Protein AF-A0A954KPL1-F1 (afdb_monomer)

Foldseek 3Di:
DDDDDDDDDDDDDDDDDDDDFDKDKFADDDDDDQWDWDDPDVPWIWTFHQDPVRITITGTPDDDDPVVVVVVVVVVVVPDDPVVVLVRVLVPDDPVVNVVSVVVVVVVVVVVVVVVVVVVVVVVVVVVVVVVVVVVVVVVVVVVVVVVVVVVVVVVVVVVVVVVVVVVVVVVVLVVVVVVVVVVLVVVLVVVVVVLVVVLPCPVPVVNVVVVVVVVVVLVVQLVVLVVLLVQLVCCCVPVVPPDPVSCVSNVVSVVSNVVSVVLVVVQVVLVVVVVVVVSVLSVLLNVLVVLVSVLVVVVCCLCPVSDVPDDRHDDPVVVSCVSCPPRPPDPPPPPSQHVVNVVVVVVVVVVVPPDDPDDPDPPDDDDD

Mean predicted aligned error: 19.76 Å

Solvent-accessible surface area (backbone atoms only — not comparable to full-atom values): 21604 Å² total; per-residue (Å²): 134,87,85,83,80,83,81,82,81,86,79,87,89,85,80,82,90,74,95,66,85,68,81,47,84,40,83,53,96,78,90,88,79,72,69,56,74,54,72,85,51,98,80,38,47,42,40,39,43,58,44,100,83,55,28,42,36,46,47,61,54,64,93,78,57,74,70,58,55,52,52,53,51,51,57,56,58,74,74,54,57,72,69,63,49,49,58,59,47,59,75,72,54,61,74,84,64,42,56,63,51,53,53,49,51,52,52,51,49,54,48,50,51,52,50,51,52,49,51,50,51,50,51,54,52,50,50,53,51,49,53,51,50,52,53,50,50,51,52,51,49,54,52,48,52,55,48,51,50,53,51,50,54,50,48,53,52,49,48,54,52,48,55,53,49,51,54,53,48,52,54,48,50,55,51,48,51,57,50,49,57,52,50,54,49,51,51,51,50,51,50,49,49,50,52,48,50,55,55,70,58,58,68,65,49,70,64,62,50,49,54,49,51,52,50,51,52,51,50,52,50,52,44,52,52,20,50,48,32,33,52,52,23,52,49,44,49,73,73,65,66,53,88,49,73,74,45,51,50,41,32,54,52,14,50,53,49,35,54,52,50,51,56,51,50,53,50,52,52,48,54,52,50,51,55,51,51,50,54,51,50,51,52,55,47,50,56,50,34,52,53,47,52,53,50,52,52,48,52,58,45,44,26,70,52,41,85,48,94,88,52,73,65,47,84,75,59,64,69,58,53,49,65,63,54,56,77,56,81,61,73,73,78,75,70,79,77,75,48,74,65,57,51,50,50,50,51,51,53,53,52,67,70,61,68,81,71,88,82,78,91,74,81,78,84,80,75,94,129

Secondary structure (DSSP, 8-state):
------PPPPPPP----------EEEE-------EEEEEEETTEEEEEEE-TTSEEEEEEES---HHHHHHHHHHHHHHS-HHHHHHHHHHHS-HHHHHHHHHHHHHHHHHHHHHHHHHHHHHHHHHHHHHHHHHHHHHHHHHHHHHHHHHHHHHHHHHHHHHHHHHHHHHHHHHHHHHHHHHHHHHHHHHHHHHHHHHHT----HHHHHHHHHHHHHHHHHHHHHHHHHHHHHHHHHHH----GGGHHHHHHHHHHHHHHHHHHHHHHHHHHHHHHHHHHHHHHHHHHHHHHHHHHHHHHHHHS-SSTTPPP-PPPHHHHHHHHTTTT----------HHHHHHHHHHHHHH--PPS-----------

pLDDT: mean 73.17, std 20.3, range [28.41, 97.69]

Sequence (369 aa):
MQNEGIQIAGIPKTYSSIGAAKKFFLAVPTSRIQKFSATLTPGSTIEFQLDAEFFYSVALKGTLDDQNLIKIMAALCEVFDFVSKSDCLLQNFPEELRRPILAAEASYRAFSEQTATLGRYLAESAMKQEEFQNGLTERNQSHLLALEERLQDEHEKRVKVLDERERELDLKQDQLKLWEHRSVRRTILEQIEKKTDEHKTFKVSDEAKKYAYQMVLALVFIALTSAGMIATSVYLLVTQKSDSYLAYAPMISGSVLLCSTCVYAIRWLNDRNTIQTTAEFENARFAKDVLRSSWLAELTLEAKNPTRPGAEPFDIPEFLLEQFAQGLFESGASSKTDHPIEDLQRYAKQFKKLTVGPVSIESKDSGVM

Structure (mmCIF, N/CA/C/O backbone):
data_AF-A0A954KPL1-F1
#
_entry.id   AF-A0A954KPL1-F1
#
loop_
_atom_site.group_PDB
_atom_site.id
_atom_site.type_symbol
_atom_site.label_atom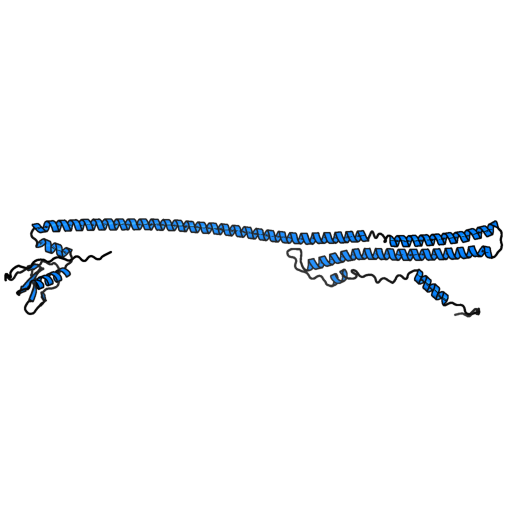_id
_atom_site.label_alt_id
_atom_site.label_comp_id
_atom_site.label_asym_id
_atom_site.label_entity_id
_atom_site.label_seq_id
_atom_site.pdbx_PDB_ins_code
_atom_site.Cartn_x
_atom_site.Cartn_y
_atom_site.Cartn_z
_atom_site.occupancy
_atom_site.B_iso_or_equiv
_atom_site.auth_seq_id
_atom_site.auth_comp_id
_atom_site.auth_asym_id
_atom_site.auth_atom_id
_atom_site.pdbx_PDB_model_num
ATOM 1 N N . MET A 1 1 ? 38.024 33.454 -74.971 1.00 37.81 1 MET A N 1
ATOM 2 C CA . MET A 1 1 ? 39.304 33.845 -75.595 1.00 37.81 1 MET A CA 1
ATOM 3 C C . MET A 1 1 ? 39.104 33.843 -77.095 1.00 37.81 1 MET A C 1
ATOM 5 O O . MET A 1 1 ? 38.464 32.934 -77.606 1.00 37.81 1 MET A O 1
ATOM 9 N N . GLN A 1 2 ? 39.500 34.948 -77.721 1.00 29.25 2 GLN A N 1
ATOM 10 C CA . GLN A 1 2 ? 39.242 35.306 -79.112 1.00 29.25 2 GLN A CA 1
ATOM 11 C C . GLN A 1 2 ? 39.894 34.322 -80.087 1.00 29.25 2 GLN A C 1
ATOM 13 O O . GLN A 1 2 ? 40.996 33.839 -79.851 1.00 29.25 2 GLN A O 1
ATOM 18 N N . ASN A 1 3 ? 39.176 34.046 -81.172 1.00 30.80 3 ASN A N 1
ATOM 19 C CA . ASN A 1 3 ? 39.611 33.224 -82.288 1.00 30.80 3 ASN A CA 1
ATOM 20 C C . ASN A 1 3 ? 40.197 34.180 -83.342 1.00 30.80 3 ASN A C 1
ATOM 22 O O . ASN A 1 3 ? 39.443 34.830 -84.067 1.00 30.80 3 ASN A O 1
ATOM 26 N N . GLU A 1 4 ? 41.519 34.352 -83.354 1.00 3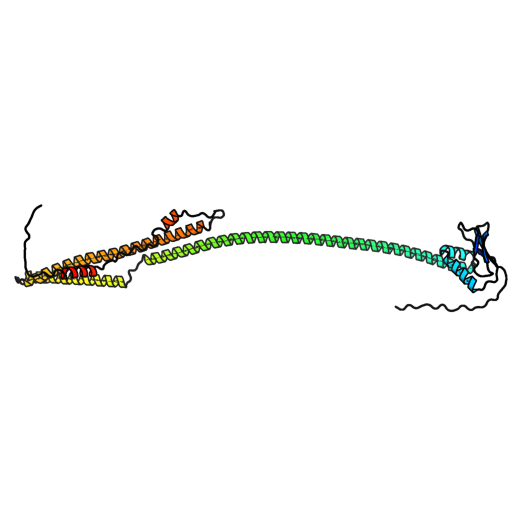0.06 4 GLU A N 1
ATOM 27 C CA . GLU A 1 4 ? 42.211 35.177 -84.348 1.00 30.06 4 GLU A CA 1
ATOM 28 C C . GLU A 1 4 ? 42.543 34.331 -85.580 1.00 30.06 4 GLU A C 1
ATOM 30 O O . GLU A 1 4 ? 43.400 33.449 -85.560 1.00 30.06 4 GLU A O 1
ATOM 35 N N . GLY A 1 5 ? 41.808 34.597 -86.662 1.00 28.41 5 GLY A N 1
ATOM 36 C CA . GLY A 1 5 ? 42.073 34.053 -87.985 1.00 28.41 5 GLY A CA 1
ATOM 37 C C . GLY A 1 5 ? 43.313 34.697 -88.599 1.00 28.41 5 GLY A C 1
ATOM 38 O O . GLY A 1 5 ? 43.386 35.915 -88.753 1.00 28.41 5 GLY A O 1
ATOM 39 N N . ILE A 1 6 ? 44.277 33.865 -88.982 1.00 30.39 6 ILE A N 1
ATOM 40 C CA . ILE A 1 6 ? 45.489 34.286 -89.684 1.00 30.39 6 ILE A CA 1
ATOM 41 C C . ILE A 1 6 ? 45.159 34.476 -91.171 1.00 30.39 6 ILE A C 1
ATOM 43 O O . ILE A 1 6 ? 44.844 33.521 -91.883 1.00 30.39 6 ILE A O 1
ATOM 47 N N . GLN A 1 7 ? 45.235 35.726 -91.635 1.00 28.45 7 GLN A N 1
ATOM 48 C CA . GLN A 1 7 ? 45.234 36.097 -93.050 1.00 28.45 7 GLN A CA 1
ATOM 49 C C . GLN A 1 7 ? 46.600 35.778 -93.670 1.00 28.45 7 GLN A C 1
ATOM 51 O O . GLN A 1 7 ? 47.626 36.258 -93.192 1.00 28.45 7 GLN A O 1
ATOM 56 N N . ILE A 1 8 ? 46.623 35.005 -94.759 1.00 30.73 8 ILE A N 1
ATOM 57 C CA . ILE A 1 8 ? 47.843 34.765 -95.540 1.00 30.73 8 ILE A CA 1
ATOM 58 C C . ILE A 1 8 ? 47.902 35.782 -96.684 1.00 30.73 8 ILE A C 1
ATOM 60 O O . ILE A 1 8 ? 47.013 35.845 -97.533 1.00 30.73 8 ILE A O 1
ATOM 64 N N . ALA A 1 9 ? 48.960 36.592 -96.659 1.00 29.50 9 ALA A N 1
ATOM 65 C CA . ALA A 1 9 ? 49.274 37.636 -97.623 1.00 29.50 9 ALA A CA 1
ATOM 66 C C . ALA A 1 9 ? 49.668 37.067 -98.999 1.00 29.50 9 ALA A C 1
ATOM 68 O O . ALA A 1 9 ? 50.256 35.991 -99.113 1.00 29.50 9 ALA A O 1
ATOM 69 N N . GLY A 1 10 ? 49.313 37.819 -100.043 1.00 29.41 10 GLY A N 1
ATOM 70 C CA . GLY A 1 10 ? 49.408 37.427 -101.444 1.00 29.41 10 GLY A CA 1
ATOM 71 C C . GLY A 1 10 ? 50.827 37.232 -101.976 1.00 29.41 10 GLY A C 1
ATOM 72 O O . GLY A 1 10 ? 51.769 37.928 -101.604 1.00 29.41 10 GLY A O 1
ATOM 73 N N . ILE A 1 11 ? 50.938 36.304 -102.924 1.00 31.42 11 ILE A N 1
ATOM 74 C CA . ILE A 1 11 ? 52.130 36.072 -103.742 1.00 31.42 11 ILE A CA 1
ATOM 75 C C . ILE A 1 11 ? 51.899 36.745 -105.110 1.00 31.42 11 ILE A C 1
ATOM 77 O O . ILE A 1 11 ? 50.822 36.570 -105.692 1.00 31.42 11 ILE A O 1
ATOM 81 N N . PRO A 1 12 ? 52.861 37.526 -105.640 1.00 30.78 12 PRO A N 1
ATOM 82 C CA . PRO A 1 12 ? 52.706 38.227 -106.909 1.00 30.78 12 PRO A CA 1
ATOM 83 C C . PRO A 1 12 ? 52.733 37.268 -108.108 1.00 30.78 12 PRO A C 1
ATOM 85 O O . PRO A 1 12 ? 53.598 36.401 -108.230 1.00 30.78 12 PRO A O 1
ATOM 88 N N . LYS A 1 13 ? 51.776 37.469 -109.020 1.00 32.09 13 LYS A N 1
ATOM 89 C CA . LYS A 1 13 ? 51.725 36.859 -110.353 1.00 32.09 13 LYS A CA 1
ATOM 90 C C . LYS A 1 13 ? 52.728 37.553 -111.268 1.00 32.09 13 LYS A C 1
ATOM 92 O O . LYS A 1 13 ? 52.577 38.749 -111.468 1.00 32.09 13 LYS A O 1
ATOM 97 N N . THR A 1 14 ? 53.638 36.793 -111.872 1.00 30.20 14 THR A N 1
ATOM 98 C CA . THR A 1 14 ? 54.121 36.959 -113.260 1.00 30.20 14 THR A CA 1
ATOM 99 C C . THR A 1 14 ? 55.190 35.905 -113.522 1.00 30.20 14 THR A C 1
ATOM 101 O O . THR A 1 14 ? 56.287 36.067 -113.010 1.00 30.20 14 THR A O 1
ATOM 104 N N . TYR A 1 15 ? 54.918 34.892 -114.349 1.00 30.30 15 TYR A N 1
ATOM 105 C CA . TYR A 1 15 ? 55.920 34.326 -115.258 1.00 30.30 15 TYR A CA 1
ATOM 106 C C . TYR A 1 15 ? 55.230 33.821 -116.526 1.00 30.30 15 TYR A C 1
ATOM 108 O O . TYR A 1 15 ? 54.189 33.175 -116.492 1.00 30.30 15 TYR A O 1
ATOM 116 N N . SER A 1 16 ? 55.808 34.223 -117.651 1.00 31.02 16 SER A N 1
ATOM 117 C CA . SER A 1 16 ? 55.344 34.017 -119.015 1.00 31.02 16 SER A CA 1
ATOM 118 C C . SER A 1 16 ? 55.297 32.545 -119.418 1.00 31.02 16 SER A C 1
ATOM 120 O O . SER A 1 16 ? 56.224 31.782 -119.146 1.00 31.02 16 SER A O 1
ATOM 122 N N . SER A 1 17 ? 54.257 32.199 -120.173 1.00 29.86 17 SER A N 1
ATOM 123 C CA . SER A 1 17 ? 54.076 30.934 -120.879 1.00 29.86 17 SER A CA 1
ATOM 124 C C . SER A 1 17 ? 55.288 30.571 -121.748 1.00 29.86 17 SER A C 1
ATOM 126 O O . SER A 1 17 ? 55.567 31.243 -122.742 1.00 29.86 17 SER A O 1
ATOM 128 N N . ILE A 1 18 ? 55.962 29.468 -121.420 1.00 31.06 18 ILE A N 1
ATOM 129 C CA . ILE A 1 18 ? 56.877 28.771 -122.330 1.00 31.06 18 ILE A CA 1
ATOM 130 C C . ILE A 1 18 ? 56.254 27.408 -122.625 1.00 31.06 18 ILE A C 1
ATOM 132 O O . ILE A 1 18 ? 56.158 26.543 -121.754 1.00 31.06 18 ILE A O 1
ATOM 136 N N . GLY A 1 19 ? 55.789 27.250 -123.864 1.00 33.25 19 GLY A N 1
ATOM 137 C CA . GLY A 1 19 ? 55.238 26.009 -124.386 1.00 33.25 19 GLY A CA 1
ATOM 138 C C . GLY A 1 19 ? 56.336 24.971 -124.585 1.00 33.25 19 GLY A C 1
ATOM 139 O O . GLY A 1 19 ? 57.062 25.005 -125.572 1.00 33.25 19 GLY A O 1
ATOM 140 N N . ALA A 1 20 ? 56.434 24.030 -123.654 1.00 32.66 20 ALA A N 1
ATOM 141 C CA . ALA A 1 20 ? 57.112 22.760 -123.859 1.00 32.66 20 ALA A CA 1
ATOM 142 C C . ALA A 1 20 ? 56.368 21.689 -123.057 1.00 32.66 20 ALA A C 1
ATOM 144 O O . ALA A 1 20 ? 56.072 21.885 -121.878 1.00 32.66 20 ALA A O 1
ATOM 145 N N . ALA A 1 21 ? 56.055 20.558 -123.693 1.00 36.59 21 ALA A N 1
ATOM 146 C CA . ALA A 1 21 ? 55.508 19.397 -123.004 1.00 36.59 21 ALA A CA 1
ATOM 147 C C . ALA A 1 21 ? 56.524 18.917 -121.953 1.00 36.59 21 ALA A C 1
ATOM 149 O O . ALA A 1 21 ? 57.548 18.324 -122.294 1.00 36.59 21 ALA A O 1
ATOM 150 N N . LYS A 1 22 ? 56.267 19.209 -120.674 1.00 40.78 22 LYS A N 1
ATOM 151 C CA . LYS A 1 22 ? 57.083 18.732 -119.554 1.00 40.78 22 LYS A CA 1
ATOM 152 C C . LYS A 1 22 ? 56.625 17.330 -119.171 1.00 40.78 22 LYS A C 1
ATOM 154 O O . LYS A 1 22 ? 55.473 17.133 -118.796 1.00 40.78 22 LYS A O 1
ATOM 159 N N . LYS A 1 23 ? 57.535 16.361 -119.266 1.00 41.41 23 LYS A N 1
ATOM 160 C CA . LYS A 1 23 ? 57.360 15.034 -118.669 1.00 41.41 23 LYS A CA 1
ATOM 161 C C . LYS A 1 23 ? 57.819 15.098 -117.216 1.00 41.41 23 LYS A C 1
ATOM 163 O O . LYS A 1 23 ? 58.940 15.527 -116.957 1.00 41.41 23 LYS A O 1
ATOM 168 N N . PHE A 1 24 ? 56.962 14.673 -116.295 1.00 41.31 24 PHE A N 1
ATOM 169 C CA . PHE A 1 24 ? 57.304 14.493 -114.887 1.00 41.31 24 PHE A CA 1
ATOM 170 C C . PHE A 1 24 ? 57.361 12.994 -114.595 1.00 41.31 24 PHE A C 1
ATOM 172 O O . PHE A 1 24 ? 56.451 12.254 -114.975 1.00 41.31 24 PHE A O 1
ATOM 179 N N . PHE A 1 25 ? 58.440 12.554 -113.952 1.00 37.84 25 PHE A N 1
ATOM 180 C CA . PHE A 1 25 ? 58.619 11.171 -113.525 1.00 37.84 25 PHE A CA 1
ATOM 181 C C . PHE A 1 25 ? 58.288 11.092 -112.034 1.00 37.84 25 PHE A C 1
ATOM 183 O O . PHE A 1 25 ? 58.918 11.783 -111.235 1.00 37.84 25 PHE A O 1
ATOM 190 N N . LEU A 1 26 ? 57.279 10.298 -111.664 1.00 40.41 26 LEU A N 1
ATOM 191 C CA . LEU A 1 26 ? 56.901 10.068 -110.269 1.00 40.41 26 LEU A CA 1
ATOM 192 C C . LEU A 1 26 ? 57.148 8.600 -109.909 1.00 40.41 26 LEU A C 1
ATOM 194 O O . LEU A 1 26 ? 56.610 7.695 -110.549 1.00 40.41 26 LEU A O 1
ATOM 198 N N . ALA A 1 27 ? 57.962 8.376 -108.881 1.00 35.91 27 ALA A N 1
ATOM 199 C CA . ALA A 1 27 ? 58.245 7.056 -108.331 1.00 35.91 27 ALA A CA 1
ATOM 200 C C . ALA A 1 27 ? 57.248 6.761 -107.211 1.00 35.91 27 ALA A C 1
ATOM 202 O O . ALA A 1 27 ? 57.261 7.451 -106.195 1.00 35.91 27 ALA A O 1
ATOM 203 N N . VAL A 1 28 ? 56.383 5.759 -107.376 1.00 42.69 28 VAL A N 1
ATOM 204 C CA . VAL A 1 28 ? 55.480 5.331 -106.299 1.00 42.69 28 VAL A CA 1
ATOM 205 C C . VAL A 1 28 ? 55.488 3.810 -106.223 1.00 42.69 28 VAL A C 1
ATOM 207 O O . VAL A 1 28 ? 55.072 3.152 -107.177 1.00 42.69 28 VAL A O 1
ATOM 210 N N . PRO A 1 29 ? 55.903 3.216 -105.094 1.00 34.41 29 PRO A N 1
ATOM 211 C CA . PRO A 1 29 ? 55.735 1.798 -104.888 1.00 34.41 29 PRO A CA 1
ATOM 212 C C . PRO A 1 29 ? 54.323 1.584 -104.350 1.00 34.41 29 PRO A C 1
ATOM 214 O O . PRO A 1 29 ? 54.061 1.890 -103.192 1.00 34.41 29 PRO A O 1
ATOM 217 N N . THR A 1 30 ? 53.396 1.100 -105.176 1.00 41.72 30 THR A N 1
ATOM 218 C CA . THR A 1 30 ? 52.489 -0.011 -104.819 1.00 41.72 30 THR A CA 1
ATOM 219 C C . THR A 1 30 ? 51.424 -0.287 -105.878 1.00 41.72 30 THR A C 1
ATOM 221 O O . THR A 1 30 ? 51.122 0.489 -106.782 1.00 41.72 30 THR A O 1
ATOM 224 N N . SER A 1 31 ? 50.944 -1.519 -105.773 1.00 42.72 31 SER A N 1
ATOM 225 C CA . SER A 1 31 ? 50.315 -2.377 -106.759 1.00 42.72 31 SER A CA 1
ATOM 226 C C . SER A 1 31 ? 48.846 -2.072 -107.052 1.00 42.72 31 SER A C 1
ATOM 228 O O . SER A 1 31 ? 48.055 -1.922 -106.125 1.00 42.72 31 SER A O 1
ATOM 230 N N . ARG A 1 32 ? 48.490 -2.223 -108.339 1.00 43.53 32 ARG A N 1
ATOM 231 C CA . ARG A 1 32 ? 47.139 -2.421 -108.912 1.00 43.53 32 ARG A CA 1
ATOM 232 C C . ARG A 1 32 ? 46.360 -1.196 -109.400 1.00 43.53 32 ARG A C 1
ATOM 234 O O . ARG A 1 32 ? 45.170 -1.129 -109.139 1.00 43.53 32 ARG A O 1
ATOM 241 N N . ILE A 1 33 ? 46.933 -0.336 -110.242 1.00 46.31 33 ILE A N 1
ATOM 242 C CA . ILE A 1 33 ? 46.147 0.385 -111.269 1.00 46.31 33 ILE A CA 1
ATOM 243 C C . ILE A 1 33 ? 47.034 0.557 -112.515 1.00 46.31 33 ILE A C 1
ATOM 245 O O . ILE A 1 33 ? 48.057 1.222 -112.449 1.00 46.31 33 ILE A O 1
ATOM 249 N N . GLN A 1 34 ? 46.705 -0.079 -113.648 1.00 52.81 34 GLN A N 1
ATOM 250 C CA . GLN A 1 34 ? 47.607 -0.093 -114.819 1.00 52.81 34 GLN A CA 1
ATOM 251 C C . GLN A 1 34 ? 47.429 1.096 -115.774 1.00 52.81 34 GLN A C 1
ATOM 253 O O . GLN A 1 34 ? 48.403 1.501 -116.401 1.00 52.81 34 GLN A O 1
ATOM 258 N N . LYS A 1 35 ? 46.231 1.684 -115.871 1.00 52.50 35 LYS A N 1
ATOM 259 C CA . LYS A 1 35 ? 45.976 2.937 -116.601 1.00 52.50 35 LYS A CA 1
ATOM 260 C C . LYS A 1 35 ? 44.750 3.629 -116.018 1.00 52.50 35 LYS A C 1
ATOM 262 O O . LYS A 1 35 ? 43.718 2.987 -115.841 1.00 52.50 35 LYS A O 1
ATOM 267 N N . PHE A 1 36 ? 44.851 4.930 -115.770 1.00 51.78 36 PHE A N 1
ATOM 268 C CA . PHE A 1 36 ? 43.699 5.781 -115.485 1.00 51.78 36 PHE A CA 1
ATOM 269 C C . PHE A 1 36 ? 43.830 7.061 -116.308 1.00 51.78 36 PHE A C 1
ATOM 271 O O . PHE A 1 36 ? 44.886 7.696 -116.317 1.00 51.78 36 PHE A O 1
ATOM 278 N N . SER A 1 37 ? 42.771 7.415 -117.028 1.00 49.38 37 SER A N 1
ATOM 279 C CA . SER A 1 37 ? 42.680 8.664 -117.781 1.00 49.38 37 SER A CA 1
ATOM 280 C C . SER A 1 37 ? 41.518 9.470 -117.224 1.00 49.38 37 SER A C 1
ATOM 282 O O . SER A 1 37 ? 40.377 9.007 -117.262 1.00 49.38 37 SER A O 1
ATOM 284 N N . ALA A 1 38 ? 41.804 10.665 -116.717 1.00 50.16 38 ALA A N 1
ATOM 285 C CA . ALA A 1 38 ? 40.785 11.585 -116.231 1.00 50.16 38 ALA A CA 1
ATOM 286 C C . ALA A 1 38 ? 40.721 12.809 -117.144 1.00 50.16 38 ALA A C 1
ATOM 288 O O . ALA A 1 38 ? 41.727 13.488 -117.375 1.00 50.16 38 ALA A O 1
ATOM 289 N N . THR A 1 39 ? 39.529 13.096 -117.655 1.00 47.41 39 THR A N 1
ATOM 290 C CA . THR A 1 39 ? 39.247 14.298 -118.441 1.00 47.41 39 THR A CA 1
ATOM 291 C C . THR A 1 39 ? 38.725 15.365 -117.487 1.00 47.41 39 THR A C 1
ATOM 293 O O . THR A 1 39 ? 37.588 15.283 -117.031 1.00 47.41 39 THR A O 1
ATOM 296 N N . LEU A 1 40 ? 39.557 16.349 -117.138 1.00 50.12 40 LEU A N 1
ATOM 297 C CA . LEU A 1 40 ? 39.154 17.404 -116.199 1.00 50.12 40 LEU A CA 1
ATOM 298 C C . LEU A 1 40 ? 38.389 18.555 -116.877 1.00 50.12 40 LEU A C 1
ATOM 300 O O . LEU A 1 40 ? 37.625 19.240 -116.205 1.00 50.12 40 LEU A O 1
ATOM 304 N N . THR A 1 41 ? 38.574 18.784 -118.184 1.00 49.81 41 THR A N 1
ATOM 305 C CA . THR A 1 41 ? 37.893 19.834 -118.978 1.00 49.81 41 THR A CA 1
ATOM 306 C C . THR A 1 41 ? 37.878 19.484 -120.477 1.00 49.81 41 THR A C 1
ATOM 308 O O . THR A 1 41 ? 38.673 18.644 -120.908 1.00 49.81 41 THR A O 1
ATOM 311 N N . PRO A 1 42 ? 37.014 20.110 -121.308 1.00 46.97 42 PRO A N 1
ATOM 312 C CA . PRO A 1 42 ? 37.002 19.873 -122.752 1.00 46.97 42 PRO A CA 1
ATOM 313 C C . PRO A 1 42 ? 38.350 20.287 -123.362 1.00 46.97 42 PRO A C 1
ATOM 315 O O . PRO A 1 42 ? 38.665 21.471 -123.427 1.00 46.97 42 PRO A O 1
ATOM 318 N N . GLY A 1 43 ? 39.157 19.310 -123.782 1.00 52.09 43 GLY A N 1
ATOM 319 C CA . GLY A 1 43 ? 40.428 19.540 -124.480 1.00 52.09 43 GLY A CA 1
ATOM 320 C C . GLY A 1 43 ? 41.713 19.313 -123.673 1.00 52.09 43 GLY A C 1
ATOM 321 O O . GLY A 1 43 ? 42.788 19.484 -124.241 1.00 52.09 43 GLY A O 1
ATOM 322 N N . SER A 1 44 ? 41.647 18.889 -122.403 1.00 55.84 44 SER A N 1
ATOM 323 C CA . SER A 1 44 ? 42.835 18.442 -121.654 1.00 55.84 44 SER A CA 1
ATOM 324 C C . SER A 1 44 ? 42.632 17.042 -121.069 1.00 55.84 44 SER A C 1
ATOM 326 O O . SER A 1 44 ? 41.632 16.754 -120.409 1.00 55.84 44 SER A O 1
ATOM 328 N N . THR A 1 45 ? 43.573 16.143 -121.353 1.00 54.47 45 THR A N 1
ATOM 329 C CA . THR A 1 45 ? 43.551 14.752 -120.882 1.00 54.47 45 THR A CA 1
ATOM 330 C C . THR A 1 45 ? 44.818 14.501 -120.083 1.00 54.47 45 THR A C 1
ATOM 332 O O . THR A 1 45 ? 45.918 14.784 -120.565 1.00 54.47 45 THR A O 1
ATOM 335 N N . ILE A 1 46 ? 44.665 14.000 -118.856 1.00 57.56 46 ILE A N 1
ATOM 336 C CA . ILE A 1 46 ? 45.795 13.532 -118.055 1.00 57.56 46 ILE A CA 1
ATOM 337 C C . ILE A 1 46 ? 45.847 12.021 -118.204 1.00 57.56 46 ILE A C 1
ATOM 339 O O . ILE A 1 46 ? 44.939 11.318 -117.754 1.00 57.56 46 ILE A O 1
ATOM 343 N N . GLU A 1 47 ? 46.893 11.535 -118.862 1.00 56.47 47 GLU A N 1
ATOM 344 C CA . GLU A 1 47 ? 47.167 10.108 -118.954 1.00 56.47 47 GLU A CA 1
ATOM 345 C C . GLU A 1 47 ? 48.232 9.745 -117.922 1.00 56.47 47 GLU A C 1
ATOM 347 O O . GLU A 1 47 ? 49.358 10.248 -117.962 1.00 56.47 47 GLU A O 1
ATOM 352 N N . PHE A 1 48 ? 47.851 8.871 -116.990 1.00 57.25 48 PHE A N 1
ATOM 353 C CA . PHE A 1 48 ? 48.777 8.212 -116.082 1.00 57.25 48 PHE A CA 1
ATOM 354 C C . PHE A 1 48 ? 49.133 6.865 -116.699 1.00 57.25 48 PHE A C 1
ATOM 356 O O . PHE A 1 48 ? 48.304 5.949 -116.738 1.00 57.25 48 PHE A O 1
ATOM 363 N N . GLN A 1 49 ? 50.353 6.757 -117.219 1.00 54.75 49 GLN A N 1
ATOM 364 C CA . GLN A 1 49 ? 50.852 5.516 -117.793 1.00 54.75 49 GLN A CA 1
ATOM 365 C C . GLN A 1 49 ? 51.928 4.941 -116.877 1.00 54.75 49 GLN A C 1
ATOM 367 O O . GLN A 1 49 ? 52.955 5.580 -116.639 1.00 54.75 49 GLN A O 1
ATOM 372 N N . LEU A 1 50 ? 51.656 3.741 -116.356 1.00 48.25 50 LEU A N 1
ATOM 373 C CA . LEU A 1 50 ? 52.626 2.953 -115.610 1.00 48.25 50 LEU A CA 1
ATOM 374 C C . LEU A 1 50 ? 53.696 2.469 -116.595 1.00 48.25 50 LEU A C 1
ATOM 376 O O . LEU A 1 50 ? 53.380 1.730 -117.532 1.00 48.25 50 LEU A O 1
ATOM 380 N N . ASP A 1 51 ? 54.928 2.928 -116.414 1.00 51.16 51 ASP A N 1
ATOM 381 C CA . ASP A 1 51 ? 56.065 2.462 -117.204 1.00 51.16 51 ASP A CA 1
ATOM 382 C C . ASP A 1 51 ? 56.629 1.159 -116.611 1.00 51.16 51 ASP A C 1
ATOM 384 O O . ASP A 1 51 ? 56.356 0.822 -115.454 1.00 51.16 51 ASP A O 1
ATOM 388 N N . ALA A 1 52 ? 57.409 0.409 -117.396 1.00 46.47 52 ALA A N 1
ATOM 389 C CA . ALA A 1 52 ? 57.884 -0.940 -117.046 1.00 46.47 52 ALA A CA 1
ATOM 390 C C . ALA A 1 52 ? 58.715 -1.021 -115.740 1.00 46.47 52 ALA A C 1
ATOM 392 O O . ALA A 1 52 ? 58.940 -2.111 -115.220 1.00 46.47 52 ALA A O 1
ATOM 393 N N . GLU A 1 53 ? 59.119 0.123 -115.186 1.00 48.00 53 GLU A N 1
ATOM 394 C CA . GLU A 1 53 ? 59.918 0.259 -113.964 1.00 48.00 53 GLU A CA 1
ATOM 395 C C . GLU A 1 53 ? 59.116 0.749 -112.731 1.00 48.00 53 GLU A C 1
ATOM 397 O O . GLU A 1 53 ? 59.708 1.219 -111.767 1.00 48.00 53 GLU A O 1
ATOM 402 N N . PHE A 1 54 ? 57.779 0.628 -112.715 1.00 47.78 54 PHE A N 1
ATOM 403 C CA . PHE A 1 54 ? 56.893 1.064 -111.604 1.00 47.78 54 PHE A CA 1
ATOM 404 C C . PHE A 1 54 ? 56.810 2.586 -111.375 1.00 47.78 54 PHE A C 1
ATOM 406 O O . PHE A 1 54 ? 56.368 3.043 -110.319 1.00 47.78 54 PHE A O 1
ATOM 413 N N . PHE A 1 55 ? 57.164 3.391 -112.374 1.00 47.25 55 PHE A N 1
ATOM 414 C CA . PHE A 1 55 ? 56.959 4.839 -112.338 1.00 47.25 55 PHE A CA 1
ATOM 415 C C . PHE A 1 55 ? 55.654 5.193 -113.054 1.00 47.25 55 PHE A C 1
ATOM 417 O O . PHE A 1 55 ? 55.390 4.706 -114.156 1.00 47.25 55 PHE A O 1
ATOM 424 N N . TYR A 1 56 ? 54.837 6.062 -112.455 1.00 51.56 56 TYR A N 1
ATOM 425 C CA . TYR A 1 56 ? 53.734 6.680 -113.186 1.00 51.56 56 TYR A CA 1
ATOM 426 C C . TYR A 1 56 ? 54.293 7.888 -113.931 1.00 51.56 56 TYR A C 1
ATOM 428 O O . TYR A 1 56 ? 54.701 8.882 -113.325 1.00 51.56 56 TYR A O 1
ATOM 436 N N . SER A 1 57 ? 54.315 7.804 -115.260 1.00 48.84 57 SER A N 1
ATOM 437 C CA . SER A 1 57 ? 54.543 8.977 -116.095 1.00 48.84 57 SER A CA 1
ATOM 438 C C . SER A 1 57 ? 53.219 9.722 -116.243 1.00 48.84 57 SER A C 1
ATOM 440 O O . SER A 1 57 ? 52.204 9.149 -116.649 1.00 48.84 57 SER A O 1
ATOM 442 N N . VAL A 1 58 ? 53.216 10.996 -115.853 1.00 53.16 58 VAL A N 1
ATOM 443 C CA . VAL A 1 58 ? 52.052 11.871 -116.015 1.00 53.16 58 VAL A CA 1
ATOM 444 C C . VAL A 1 58 ? 52.294 12.717 -117.252 1.00 53.16 58 VAL A C 1
ATOM 446 O O . VAL A 1 58 ? 53.100 13.651 -117.235 1.00 53.16 58 VAL A O 1
ATOM 449 N N . ALA A 1 59 ? 51.629 12.363 -118.349 1.00 54.06 59 ALA A N 1
ATOM 450 C CA . ALA A 1 59 ? 51.695 13.122 -119.588 1.00 54.06 59 ALA A CA 1
ATOM 451 C C . ALA A 1 59 ? 50.503 14.082 -119.654 1.00 54.06 59 ALA A C 1
ATOM 453 O O . ALA A 1 59 ? 49.361 13.678 -119.869 1.00 54.06 59 ALA A O 1
ATOM 454 N N . LEU A 1 60 ? 50.779 15.372 -119.470 1.00 54.44 60 LEU A N 1
ATOM 455 C CA . LEU A 1 60 ? 49.801 16.440 -119.658 1.00 54.44 60 LEU A CA 1
ATOM 456 C C . LEU A 1 60 ? 49.850 16.899 -121.117 1.00 54.44 60 LEU A C 1
ATOM 458 O O . LEU A 1 60 ? 50.793 17.571 -121.536 1.00 54.44 60 LEU A O 1
ATOM 462 N N . LYS A 1 61 ? 48.838 16.527 -121.906 1.00 53.34 61 LYS A N 1
ATOM 463 C CA . LYS A 1 61 ? 48.641 17.071 -123.257 1.00 53.34 61 LYS A CA 1
ATOM 464 C C . LYS A 1 61 ? 47.660 18.240 -123.190 1.00 53.34 61 LYS A C 1
ATOM 466 O O . LYS A 1 61 ? 46.457 18.037 -123.055 1.00 53.34 61 LYS A O 1
ATOM 471 N N . GLY A 1 62 ? 48.191 19.459 -123.289 1.00 55.84 62 GLY A N 1
ATOM 472 C CA . GLY A 1 62 ? 47.410 20.694 -123.404 1.00 55.84 62 GLY A CA 1
ATOM 473 C C . GLY A 1 62 ? 48.099 21.907 -122.774 1.00 55.84 62 GLY A C 1
ATOM 474 O O . GLY A 1 62 ? 49.002 21.767 -121.953 1.00 55.84 62 GLY A O 1
ATOM 475 N N . THR A 1 63 ? 47.672 23.110 -123.159 1.00 52.09 63 THR A N 1
ATOM 476 C CA . THR A 1 63 ? 48.038 24.364 -122.486 1.00 52.09 63 THR A CA 1
ATOM 477 C C . THR A 1 63 ? 47.265 24.458 -121.173 1.00 52.09 63 THR A C 1
ATOM 479 O O . THR A 1 63 ? 46.061 24.713 -121.185 1.00 52.09 63 THR A O 1
ATOM 482 N N . LEU A 1 64 ? 47.936 24.189 -120.051 1.00 54.56 64 LEU A N 1
ATOM 483 C CA . LEU A 1 64 ? 47.334 24.303 -118.724 1.00 54.56 64 LEU A CA 1
ATOM 484 C C . LEU A 1 64 ? 47.402 25.741 -118.210 1.00 54.56 64 LEU A C 1
ATOM 486 O O . LEU A 1 64 ? 48.441 26.388 -118.290 1.00 54.56 64 LEU A O 1
ATOM 490 N N . ASP A 1 65 ? 46.289 26.184 -117.635 1.00 58.00 65 ASP A N 1
ATOM 491 C CA . ASP A 1 65 ? 46.180 27.411 -116.851 1.00 58.00 65 ASP A CA 1
ATOM 492 C C . ASP A 1 65 ? 46.676 27.154 -115.410 1.00 58.00 65 ASP A C 1
ATOM 494 O O . ASP A 1 65 ? 46.391 26.093 -114.839 1.00 58.00 65 ASP A O 1
ATOM 498 N N . ASP A 1 66 ? 47.404 28.100 -114.807 1.00 59.41 66 ASP A N 1
ATOM 499 C CA . ASP A 1 66 ? 48.122 27.918 -113.525 1.00 59.41 66 ASP A CA 1
ATOM 500 C C . ASP A 1 66 ? 47.199 27.478 -112.371 1.00 59.41 66 ASP A C 1
ATOM 502 O O . ASP A 1 66 ? 47.596 26.736 -111.469 1.00 59.41 66 ASP A O 1
ATOM 506 N N . GLN A 1 67 ? 45.923 27.873 -112.417 1.00 58.50 67 GLN A N 1
ATOM 507 C CA . GLN A 1 67 ? 44.930 27.494 -111.409 1.00 58.50 67 GLN A CA 1
ATOM 508 C C . GLN A 1 67 ? 44.579 26.002 -111.424 1.00 58.50 67 GLN A C 1
ATOM 510 O O . GLN A 1 67 ? 44.268 25.430 -110.376 1.00 58.50 67 GLN A O 1
ATOM 515 N N . ASN A 1 68 ? 44.635 25.353 -112.587 1.00 62.09 68 ASN A N 1
ATOM 516 C CA . ASN A 1 68 ? 44.327 23.928 -112.698 1.00 62.09 68 ASN A CA 1
ATOM 517 C C . ASN A 1 68 ? 45.492 23.070 -112.197 1.00 62.09 68 ASN A C 1
ATOM 519 O O . ASN A 1 68 ? 45.264 22.025 -111.591 1.00 62.09 68 ASN A O 1
ATOM 523 N N . LEU A 1 69 ? 46.729 23.549 -112.354 1.00 58.25 69 LEU A N 1
ATOM 524 C CA . LEU A 1 69 ? 47.923 22.882 -111.837 1.00 58.25 69 LEU A CA 1
ATOM 525 C C . LEU A 1 69 ? 47.929 22.871 -110.298 1.00 58.25 69 LEU A C 1
ATOM 527 O O . LEU A 1 69 ? 48.199 21.835 -109.691 1.00 58.25 69 LEU A O 1
ATOM 531 N N . ILE A 1 70 ? 47.511 23.973 -109.666 1.00 58.31 70 ILE A N 1
ATOM 532 C CA . ILE A 1 70 ? 47.365 24.065 -108.203 1.00 58.31 70 ILE A CA 1
ATOM 533 C C . ILE A 1 70 ? 46.283 23.109 -107.685 1.00 58.31 70 ILE A C 1
ATOM 535 O O . ILE A 1 70 ? 46.501 22.435 -106.682 1.00 58.31 70 ILE A O 1
ATOM 539 N N . LYS A 1 71 ? 45.136 22.992 -108.368 1.00 64.19 71 LYS A N 1
ATOM 540 C CA . LYS A 1 71 ? 44.064 22.061 -107.965 1.00 64.19 71 LYS A CA 1
ATOM 541 C C . LYS A 1 71 ? 44.477 20.598 -108.096 1.00 64.19 71 LYS A C 1
ATOM 543 O O . LYS A 1 71 ? 44.164 19.802 -107.218 1.00 64.19 71 LYS A O 1
ATOM 548 N N . ILE A 1 72 ? 45.207 20.251 -109.156 1.00 64.69 72 ILE A N 1
ATOM 549 C CA . ILE A 1 72 ? 45.729 18.892 -109.349 1.00 64.69 72 ILE A CA 1
ATOM 550 C C . ILE A 1 72 ? 46.790 18.576 -108.288 1.00 64.69 72 ILE A C 1
ATOM 552 O O . ILE A 1 72 ? 46.762 17.494 -107.709 1.00 64.69 72 ILE A O 1
ATOM 556 N N . MET A 1 73 ? 47.678 19.523 -107.965 1.00 54.75 73 MET A N 1
ATOM 557 C CA . MET A 1 73 ? 48.636 19.347 -106.868 1.00 54.75 73 MET A CA 1
ATOM 558 C C . MET A 1 73 ? 47.964 19.274 -105.495 1.00 54.75 73 MET A C 1
ATOM 560 O O . MET A 1 73 ? 48.416 18.500 -104.657 1.00 54.75 73 MET A O 1
ATOM 564 N N . ALA A 1 74 ? 46.884 20.022 -105.260 1.00 56.22 74 ALA A N 1
ATOM 565 C CA . ALA A 1 74 ? 46.105 19.948 -104.026 1.00 56.22 74 ALA A CA 1
ATOM 566 C C . ALA A 1 74 ? 45.392 18.592 -103.881 1.00 56.22 74 ALA A C 1
ATOM 568 O O . ALA A 1 74 ? 45.466 17.985 -102.818 1.00 56.22 74 ALA A O 1
ATOM 569 N N . ALA A 1 75 ? 44.799 18.074 -104.962 1.00 59.66 75 ALA A N 1
ATOM 570 C CA . ALA A 1 75 ? 44.163 16.755 -104.981 1.00 59.66 75 ALA A CA 1
ATOM 571 C C . ALA A 1 75 ? 45.184 15.615 -104.819 1.00 59.66 75 ALA A C 1
ATOM 573 O O . ALA A 1 75 ? 44.942 14.660 -104.090 1.00 59.66 75 ALA A O 1
ATOM 574 N N . LEU A 1 76 ? 46.366 15.734 -105.435 1.00 56.00 76 LEU A N 1
ATOM 575 C CA . LEU A 1 76 ? 47.476 14.812 -105.178 1.00 56.00 76 LEU A CA 1
ATOM 576 C C . LEU A 1 76 ? 47.969 14.926 -103.726 1.00 56.00 76 LEU A C 1
ATOM 578 O O . LEU A 1 76 ? 48.334 13.922 -103.130 1.00 56.00 76 LEU A O 1
ATOM 582 N N . CYS A 1 77 ? 47.937 16.115 -103.118 1.00 53.31 77 CYS A N 1
ATOM 583 C CA . CYS A 1 77 ? 48.331 16.317 -101.722 1.00 53.31 77 CYS A CA 1
ATOM 584 C C . CYS A 1 77 ? 47.370 15.715 -100.687 1.00 53.31 77 CYS A C 1
ATOM 586 O O . CYS A 1 77 ? 47.821 15.506 -99.562 1.00 53.31 77 CYS A O 1
ATOM 588 N N . GLU A 1 78 ? 46.105 15.459 -101.031 1.00 54.97 78 GLU A N 1
ATOM 589 C CA . GLU A 1 78 ? 45.121 14.799 -100.154 1.00 54.97 78 GLU A CA 1
ATOM 590 C C . GLU A 1 78 ? 45.288 13.274 -100.097 1.00 54.97 78 GLU A C 1
ATOM 592 O O . GLU A 1 78 ? 44.853 12.647 -99.137 1.00 54.97 78 GLU A O 1
ATOM 597 N N . VAL A 1 79 ? 45.920 12.670 -101.108 1.00 53.34 79 VAL A N 1
ATOM 598 C CA . VAL A 1 79 ? 45.950 11.206 -101.281 1.00 53.34 79 VAL A CA 1
ATOM 599 C C . VAL A 1 79 ? 47.202 10.548 -100.673 1.00 53.34 79 VAL A C 1
ATOM 601 O O . VAL A 1 79 ? 47.200 9.340 -100.453 1.00 53.34 79 VAL A O 1
ATOM 604 N N . PHE A 1 80 ? 48.262 11.304 -100.355 1.00 51.09 80 PHE A N 1
ATOM 605 C CA . PHE A 1 80 ? 49.532 10.739 -99.867 1.00 51.09 80 PHE A CA 1
ATOM 606 C C . PHE A 1 80 ? 49.820 11.036 -98.386 1.00 51.09 80 PHE A C 1
ATOM 608 O O . PHE A 1 80 ? 49.818 12.192 -97.960 1.00 51.09 80 PHE A O 1
ATOM 615 N N . ASP A 1 81 ? 50.159 9.982 -97.631 1.00 54.00 81 ASP A N 1
ATOM 616 C CA . ASP A 1 81 ? 50.605 10.049 -96.234 1.00 54.00 81 ASP A CA 1
ATOM 617 C C . ASP A 1 81 ? 51.909 10.853 -96.080 1.00 54.00 81 ASP A C 1
ATOM 619 O O . ASP A 1 81 ? 52.815 10.789 -96.919 1.00 54.00 81 ASP A O 1
ATOM 623 N N . PHE A 1 82 ? 52.025 11.590 -94.971 1.00 50.25 82 PHE A N 1
ATOM 624 C CA . PHE A 1 82 ? 53.084 12.583 -94.723 1.00 50.25 82 PHE A CA 1
ATOM 625 C C . PHE A 1 82 ? 54.513 12.023 -94.865 1.00 50.25 82 PHE A C 1
ATOM 627 O O . PHE A 1 82 ? 55.407 12.730 -95.325 1.00 50.25 82 PHE A O 1
ATOM 634 N N . VAL A 1 83 ? 54.715 10.742 -94.540 1.00 53.72 83 VAL A N 1
ATOM 635 C CA . VAL A 1 83 ? 56.014 10.049 -94.638 1.00 53.72 83 VAL A CA 1
ATOM 636 C C . VAL A 1 83 ? 56.395 9.757 -96.095 1.00 53.72 83 VAL A C 1
ATOM 638 O O . VAL A 1 83 ? 57.530 9.980 -96.498 1.00 53.72 83 VAL A O 1
ATOM 641 N N . SER A 1 84 ? 55.432 9.350 -96.930 1.00 58.22 84 SER A N 1
ATOM 642 C CA . SER A 1 84 ? 55.672 9.150 -98.368 1.00 58.22 84 SER A CA 1
ATOM 643 C C . SER A 1 84 ? 55.871 10.485 -99.096 1.00 58.22 84 SER A C 1
ATOM 645 O O . SER A 1 84 ? 56.638 10.573 -100.058 1.00 58.22 84 SER A O 1
ATOM 647 N N . LYS A 1 85 ? 55.225 11.546 -98.594 1.00 58.38 85 LYS A N 1
ATOM 648 C CA . LYS A 1 85 ? 55.353 12.918 -99.091 1.00 58.38 85 LYS A CA 1
ATOM 649 C C . LYS A 1 85 ? 56.764 13.462 -98.889 1.00 58.38 85 LYS A C 1
ATOM 651 O O . LYS A 1 85 ? 57.302 14.067 -99.812 1.00 58.38 85 LYS A O 1
ATOM 656 N N . SER A 1 86 ? 57.380 13.240 -97.730 1.00 60.09 86 SER A N 1
ATOM 657 C CA . SER A 1 86 ? 58.722 13.758 -97.476 1.00 60.09 86 SER A CA 1
ATOM 658 C C . SER A 1 86 ? 59.810 12.969 -98.208 1.00 60.09 86 SER A C 1
ATOM 660 O O . SER A 1 86 ? 60.665 13.592 -98.832 1.00 60.09 86 SER A O 1
ATOM 662 N N . ASP A 1 87 ? 59.709 11.639 -98.291 1.00 61.31 87 ASP A N 1
ATOM 663 C CA . ASP A 1 87 ? 60.654 10.807 -99.053 1.00 61.31 87 ASP A CA 1
ATOM 664 C C . ASP A 1 87 ? 60.642 11.124 -100.562 1.00 61.31 87 ASP A C 1
ATOM 666 O O . ASP A 1 87 ? 61.699 11.241 -101.194 1.00 61.31 87 ASP A O 1
ATOM 670 N N . CYS A 1 88 ? 59.456 11.345 -101.144 1.00 60.03 88 CYS A N 1
ATOM 671 C CA . CYS A 1 88 ? 59.310 11.712 -102.557 1.00 60.03 88 CYS A CA 1
ATOM 672 C C . CYS A 1 88 ? 59.790 13.146 -102.850 1.00 60.03 88 CYS A C 1
ATOM 674 O O . CYS A 1 88 ? 60.322 13.427 -103.931 1.00 60.03 88 CYS A O 1
ATOM 676 N N . LEU A 1 89 ? 59.617 14.067 -101.897 1.00 59.12 89 LEU A N 1
ATOM 677 C CA . LEU A 1 89 ? 60.123 15.436 -102.003 1.00 59.12 89 LEU A CA 1
ATOM 678 C C . LEU A 1 89 ? 61.654 15.462 -101.851 1.00 59.12 89 LEU A C 1
ATOM 680 O O . LEU A 1 89 ? 62.341 16.100 -102.646 1.00 59.12 89 LEU A O 1
ATOM 684 N N . LEU A 1 90 ? 62.214 14.696 -100.913 1.00 61.78 90 LEU A N 1
ATOM 685 C CA . LEU A 1 90 ? 63.655 14.617 -100.659 1.00 61.78 90 LEU A CA 1
ATOM 686 C C . LEU A 1 90 ? 64.459 14.071 -101.851 1.00 61.78 90 LEU A C 1
ATOM 688 O O . LEU A 1 90 ? 65.629 14.422 -101.976 1.00 61.78 90 LEU A O 1
ATOM 692 N N . GLN A 1 91 ? 63.877 13.233 -102.717 1.00 69.88 91 GLN A N 1
ATOM 693 C CA . GLN A 1 91 ? 64.554 12.728 -103.924 1.00 69.88 91 GLN A CA 1
ATOM 694 C C . GLN A 1 91 ? 64.632 13.747 -105.074 1.00 69.88 91 GLN A C 1
ATOM 696 O O . GLN A 1 91 ? 65.517 13.623 -105.916 1.00 69.88 91 GLN A O 1
ATOM 701 N N . ASN A 1 92 ? 63.746 14.749 -105.108 1.00 64.06 92 ASN A N 1
ATOM 702 C CA . ASN A 1 92 ? 63.601 15.665 -106.247 1.00 64.06 92 ASN A CA 1
ATOM 703 C C . ASN A 1 92 ? 64.072 17.105 -105.971 1.00 64.06 92 ASN A C 1
ATOM 705 O O . ASN A 1 92 ? 64.115 17.918 -106.896 1.00 64.06 92 ASN A O 1
ATOM 709 N N . PHE A 1 93 ? 64.418 17.445 -104.726 1.00 68.56 93 PHE A N 1
ATOM 710 C CA . PHE A 1 93 ? 64.913 18.780 -104.375 1.00 68.56 93 PHE A CA 1
ATOM 711 C C . PHE A 1 93 ? 66.444 18.915 -104.518 1.00 68.56 93 PHE A C 1
ATOM 713 O O . PHE A 1 93 ? 67.173 17.959 -104.243 1.00 68.56 93 PHE A O 1
ATOM 720 N N . PRO A 1 94 ? 66.957 20.108 -104.891 1.00 72.56 94 PRO A N 1
ATOM 721 C CA . PRO A 1 94 ? 68.392 20.409 -104.891 1.00 72.56 94 PRO A CA 1
ATOM 722 C C . PRO A 1 94 ? 69.023 20.182 -103.506 1.00 72.56 94 PRO A C 1
ATOM 724 O O . PRO A 1 94 ? 68.384 20.457 -102.487 1.00 72.56 94 PRO A O 1
ATOM 727 N N . GLU A 1 95 ? 70.286 19.733 -103.450 1.00 70.56 95 GLU A N 1
ATOM 728 C CA . GLU A 1 95 ? 70.979 19.374 -102.192 1.00 70.56 95 GLU A CA 1
ATOM 729 C C . GLU A 1 95 ? 70.945 20.472 -101.113 1.00 70.56 95 GLU A C 1
ATOM 731 O O . GLU A 1 95 ? 70.903 20.160 -99.919 1.00 70.56 95 GLU A O 1
ATOM 736 N N . GLU A 1 96 ? 70.908 21.745 -101.512 1.00 73.69 96 GLU A N 1
ATOM 737 C CA . GLU A 1 96 ? 70.880 22.898 -100.603 1.00 73.69 96 GLU A CA 1
ATOM 738 C C . GLU A 1 96 ? 69.615 22.953 -99.727 1.00 73.69 96 GLU A C 1
ATOM 740 O O . GLU A 1 96 ? 69.691 23.327 -98.556 1.00 73.69 96 GLU A O 1
ATOM 745 N N . LEU A 1 97 ? 68.461 22.513 -100.243 1.00 75.88 97 LEU A N 1
ATOM 746 C CA . LEU A 1 97 ? 67.181 22.515 -99.517 1.00 75.88 97 LEU A CA 1
ATOM 747 C C . LEU A 1 97 ? 66.923 21.208 -98.754 1.00 75.88 97 LEU A C 1
ATOM 749 O O . LEU A 1 97 ? 66.043 21.151 -97.895 1.00 75.88 97 LEU A O 1
ATOM 753 N N . ARG A 1 98 ? 67.711 20.160 -99.013 1.00 76.50 98 ARG A N 1
ATOM 754 C CA . ARG A 1 98 ? 67.547 18.840 -98.385 1.00 76.50 98 ARG A CA 1
ATOM 755 C C . ARG A 1 98 ? 67.989 18.824 -96.921 1.00 76.50 98 ARG A C 1
ATOM 757 O O . ARG A 1 98 ? 67.348 18.199 -96.081 1.00 76.50 98 ARG A O 1
ATOM 764 N N . ARG A 1 99 ? 69.074 19.537 -96.602 1.00 78.38 99 ARG A N 1
ATOM 765 C CA . ARG A 1 99 ? 69.646 19.618 -95.245 1.00 78.38 99 ARG A CA 1
ATOM 766 C C . ARG A 1 99 ? 68.683 20.186 -94.191 1.00 78.38 99 ARG A C 1
ATOM 768 O O . ARG A 1 99 ? 68.546 19.541 -93.153 1.00 78.38 99 ARG A O 1
ATOM 775 N N . PRO A 1 100 ? 68.003 21.332 -94.405 1.00 83.44 100 PRO A N 1
ATOM 776 C CA . PRO A 1 100 ? 67.068 21.859 -93.409 1.00 83.44 100 PRO A CA 1
ATOM 777 C C . PRO A 1 100 ? 65.839 20.963 -93.222 1.00 83.44 100 PRO A C 1
ATOM 779 O O . PRO A 1 100 ? 65.346 20.855 -92.104 1.00 83.44 100 PRO A O 1
ATOM 782 N N . ILE A 1 101 ? 65.378 20.278 -94.275 1.00 80.38 101 ILE A N 1
ATOM 783 C CA . ILE A 1 101 ? 64.242 19.349 -94.183 1.00 80.38 101 ILE A CA 1
ATOM 784 C C . ILE A 1 101 ? 64.624 18.120 -93.350 1.00 80.38 101 ILE A C 1
ATOM 786 O O . ILE A 1 101 ? 63.907 17.787 -92.415 1.00 80.38 101 ILE A O 1
ATOM 790 N N . LEU A 1 102 ? 65.787 17.508 -93.601 1.00 82.56 102 LEU A N 1
ATOM 791 C CA . LEU A 1 102 ? 66.279 16.387 -92.788 1.00 82.56 102 LEU A CA 1
ATOM 792 C C . LEU A 1 102 ? 66.531 16.792 -91.326 1.00 82.56 102 LEU A C 1
ATOM 794 O O . LEU A 1 102 ? 66.244 16.021 -90.413 1.00 82.56 102 LEU A O 1
ATOM 798 N N . ALA A 1 103 ? 67.033 18.008 -91.088 1.00 84.69 103 ALA A N 1
ATOM 799 C CA . ALA A 1 103 ? 67.198 18.542 -89.737 1.00 84.69 103 ALA A CA 1
ATOM 800 C C . ALA A 1 103 ? 65.845 18.754 -89.029 1.00 84.69 103 ALA A C 1
ATOM 802 O O . ALA A 1 103 ? 65.727 18.456 -87.840 1.00 84.69 103 ALA A O 1
ATOM 803 N N . ALA A 1 104 ? 64.821 19.219 -89.752 1.00 83.94 104 ALA A N 1
ATOM 804 C CA . ALA A 1 104 ? 63.463 19.353 -89.233 1.00 83.94 104 ALA A CA 1
ATOM 805 C C . ALA A 1 104 ? 62.812 17.985 -88.964 1.00 83.94 104 ALA A C 1
ATOM 807 O O . ALA A 1 104 ? 62.196 17.787 -87.926 1.00 83.94 104 ALA A O 1
ATOM 808 N N . GLU A 1 105 ? 62.980 16.999 -89.844 1.00 84.88 105 GLU A N 1
ATOM 809 C CA . GLU A 1 105 ? 62.480 15.640 -89.603 1.00 84.88 105 GLU A CA 1
ATOM 810 C C . GLU A 1 105 ? 63.150 14.980 -88.398 1.00 84.88 105 GLU A C 1
ATOM 812 O O . GLU A 1 105 ? 62.476 14.339 -87.589 1.00 84.88 105 GLU A O 1
ATOM 817 N N . ALA A 1 106 ? 64.464 15.157 -88.244 1.00 86.38 106 ALA A N 1
ATOM 818 C CA . ALA A 1 106 ? 65.192 14.669 -87.081 1.00 86.38 106 ALA A CA 1
ATOM 819 C C . ALA A 1 106 ? 64.682 15.318 -85.783 1.00 86.38 106 ALA A C 1
ATOM 821 O O . ALA A 1 106 ? 64.502 14.612 -84.788 1.00 86.38 106 ALA A O 1
ATOM 822 N N . SER A 1 107 ? 64.386 16.625 -85.789 1.00 89.50 107 SER A N 1
ATOM 823 C CA . SER A 1 107 ? 63.820 17.305 -84.618 1.00 89.50 107 SER A CA 1
ATOM 824 C C . SER A 1 107 ? 62.382 16.868 -84.326 1.00 89.50 107 SER A C 1
ATOM 826 O O . SER A 1 107 ? 62.054 16.649 -83.162 1.00 89.50 107 SER A O 1
ATOM 828 N N . TYR A 1 108 ? 61.548 16.633 -85.347 1.00 87.56 108 TYR A N 1
ATOM 829 C CA . TYR A 1 108 ? 60.206 16.070 -85.166 1.00 87.56 108 TYR A CA 1
ATOM 830 C C . TYR A 1 108 ? 60.239 14.644 -84.614 1.00 87.56 108 TYR A C 1
ATOM 832 O O . TYR A 1 108 ? 59.455 14.323 -83.722 1.00 87.56 108 TYR A O 1
ATOM 840 N N . ARG A 1 109 ? 61.158 13.790 -85.083 1.00 86.38 109 ARG A N 1
ATOM 841 C CA . ARG A 1 109 ? 61.332 12.434 -84.538 1.00 86.38 109 ARG A CA 1
ATOM 842 C C . ARG A 1 109 ? 61.790 12.478 -83.083 1.00 86.38 109 ARG A C 1
ATOM 844 O O . ARG A 1 109 ? 61.146 11.849 -82.247 1.00 86.38 109 ARG A O 1
ATOM 851 N N . ALA A 1 110 ? 62.808 13.279 -82.768 1.00 90.44 110 ALA A N 1
ATOM 852 C CA . ALA A 1 110 ? 63.273 13.470 -81.394 1.00 90.44 110 ALA A CA 1
ATOM 853 C C . ALA A 1 110 ? 62.160 14.015 -80.482 1.00 90.44 110 ALA A C 1
ATOM 855 O O . ALA A 1 110 ? 61.979 13.535 -79.366 1.00 90.44 110 ALA A O 1
ATOM 856 N N . PHE A 1 111 ? 61.356 14.963 -80.972 1.00 93.62 111 PHE A N 1
ATOM 857 C CA . PHE A 1 111 ? 60.202 15.481 -80.242 1.00 93.62 111 PHE A CA 1
ATOM 858 C C . PHE A 1 111 ? 59.115 14.417 -80.045 1.00 93.62 111 PHE A C 1
ATOM 860 O O . PHE A 1 111 ? 58.560 14.302 -78.955 1.00 93.62 111 PHE A O 1
ATOM 867 N N . SER A 1 112 ? 58.823 13.600 -81.061 1.00 90.81 112 SER A N 1
ATOM 868 C CA . SER A 1 112 ? 57.852 12.504 -80.947 1.00 90.81 112 SER A CA 1
ATOM 869 C C . SER A 1 112 ? 58.300 11.443 -79.937 1.00 90.81 112 SER A C 1
ATOM 871 O O . SER A 1 112 ? 57.488 10.957 -79.154 1.00 90.81 112 SER A O 1
ATOM 873 N N . GLU A 1 113 ? 59.602 11.153 -79.876 1.00 92.50 113 GLU A N 1
ATOM 874 C CA . GLU A 1 113 ? 60.195 10.234 -78.906 1.00 92.50 113 GLU A CA 1
ATOM 875 C C . GLU A 1 113 ? 60.153 10.815 -77.483 1.00 92.50 113 GLU A C 1
ATOM 877 O O . GLU A 1 113 ? 59.754 10.132 -76.536 1.00 92.50 113 GLU A O 1
ATOM 882 N N . GLN A 1 114 ? 60.455 12.107 -77.321 1.00 94.44 114 GLN A N 1
ATOM 883 C CA . GLN A 1 114 ? 60.278 12.816 -76.049 1.00 94.44 114 GLN A CA 1
ATOM 884 C C . GLN A 1 114 ? 58.808 12.850 -75.612 1.00 94.44 114 GLN A C 1
ATOM 886 O O . GLN A 1 114 ? 58.495 12.618 -74.449 1.00 94.44 114 GLN A O 1
ATOM 891 N N . THR A 1 115 ? 57.880 13.056 -76.543 1.00 93.44 115 THR A N 1
ATOM 892 C CA . THR A 1 115 ? 56.441 13.048 -76.247 1.00 93.44 115 THR A CA 1
ATOM 893 C C . THR A 1 115 ? 55.971 11.646 -75.854 1.00 93.44 115 THR A C 1
ATOM 895 O O . THR A 1 115 ? 55.181 11.502 -74.925 1.00 93.44 115 THR A O 1
ATOM 898 N N . ALA A 1 116 ? 56.496 10.596 -76.491 1.00 92.44 116 ALA A N 1
ATOM 899 C CA . ALA A 1 116 ? 56.199 9.211 -76.133 1.00 92.44 116 ALA A CA 1
ATOM 900 C C . ALA A 1 116 ? 56.764 8.824 -74.755 1.00 92.44 116 ALA A C 1
ATOM 902 O O . ALA A 1 116 ? 56.089 8.141 -73.984 1.00 92.44 116 ALA A O 1
ATOM 903 N N . THR A 1 117 ? 57.977 9.269 -74.413 1.00 95.06 117 THR A N 1
ATOM 904 C CA . THR A 1 117 ? 58.565 9.033 -73.080 1.00 95.06 117 THR A CA 1
ATOM 905 C C . THR A 1 117 ? 57.823 9.803 -71.989 1.00 95.06 117 THR A C 1
ATOM 907 O O . THR A 1 117 ? 57.505 9.216 -70.955 1.00 95.06 117 THR A O 1
ATOM 910 N N . LEU A 1 118 ? 57.441 11.059 -72.242 1.00 96.38 118 LEU A N 1
ATOM 911 C CA . LEU A 1 118 ? 56.557 11.823 -71.357 1.00 96.38 118 LEU A CA 1
ATOM 912 C C . LEU A 1 118 ? 55.191 11.150 -71.204 1.00 96.38 118 LEU A C 1
ATOM 914 O O . LEU A 1 118 ? 54.698 11.032 -70.087 1.00 96.38 118 LEU A O 1
ATOM 918 N N . GLY A 1 119 ? 54.607 10.644 -72.293 1.00 95.31 119 GLY A N 1
ATOM 919 C CA . GLY A 1 119 ? 53.350 9.897 -72.256 1.00 95.31 119 GLY A CA 1
ATOM 920 C C . GLY A 1 119 ? 53.430 8.660 -71.358 1.00 95.31 119 GLY A C 1
ATOM 921 O O . GLY A 1 119 ? 52.536 8.433 -70.546 1.00 95.31 119 GLY A O 1
ATOM 922 N N . ARG A 1 120 ? 54.531 7.899 -71.433 1.00 95.62 120 ARG A N 1
ATOM 923 C CA . ARG A 1 120 ? 54.775 6.750 -70.541 1.00 95.62 120 ARG A CA 1
ATOM 924 C C . ARG A 1 120 ? 54.945 7.172 -69.085 1.00 95.62 120 ARG A C 1
ATOM 926 O O . ARG A 1 120 ? 54.350 6.550 -68.215 1.00 95.62 120 ARG A O 1
ATOM 933 N N . TYR A 1 121 ? 55.710 8.231 -68.824 1.00 96.94 121 TYR A N 1
ATOM 934 C CA . TYR A 1 121 ? 55.916 8.734 -67.465 1.00 96.94 121 TYR A CA 1
ATOM 935 C C . TYR A 1 121 ? 54.611 9.234 -66.834 1.00 96.94 121 TYR A C 1
ATOM 937 O O . TYR A 1 121 ? 54.329 8.943 -65.674 1.00 96.94 121 TYR A O 1
ATOM 945 N N . LEU A 1 122 ? 53.784 9.949 -67.602 1.00 96.31 122 LEU A N 1
ATOM 946 C CA . LEU A 1 122 ? 52.472 10.403 -67.148 1.00 96.31 122 LEU A CA 1
ATOM 947 C C . LEU A 1 122 ? 51.532 9.227 -66.876 1.00 96.31 122 LEU A C 1
ATOM 949 O O . LEU A 1 122 ? 50.844 9.244 -65.860 1.00 96.31 122 LEU A O 1
ATOM 953 N N . ALA A 1 123 ? 51.537 8.198 -67.729 1.00 96.31 123 ALA A N 1
ATOM 954 C CA . ALA A 1 123 ? 50.762 6.982 -67.495 1.00 96.31 123 ALA A CA 1
ATOM 955 C C . ALA A 1 123 ? 51.222 6.245 -66.223 1.00 96.31 123 ALA A C 1
ATOM 957 O O . ALA A 1 123 ? 50.394 5.887 -65.392 1.00 96.31 123 ALA A O 1
ATOM 958 N N . GLU A 1 124 ? 52.533 6.081 -66.021 1.00 97.62 124 GLU A N 1
ATOM 959 C CA . GLU A 1 124 ? 53.086 5.450 -64.816 1.00 97.62 124 GLU A CA 1
ATOM 960 C C . GLU A 1 124 ? 52.766 6.257 -63.547 1.00 97.62 124 GLU A C 1
ATOM 962 O O . GLU A 1 124 ? 52.389 5.691 -62.521 1.00 97.62 124 GLU A O 1
ATOM 967 N N . SER A 1 125 ? 52.880 7.586 -63.613 1.00 95.38 125 SER A N 1
ATOM 968 C CA . SER A 1 125 ? 52.524 8.480 -62.508 1.00 95.38 125 SER A CA 1
ATOM 969 C C . SER A 1 125 ? 51.029 8.404 -62.180 1.00 95.38 125 SER A C 1
ATOM 971 O O . SER A 1 125 ? 50.661 8.312 -61.010 1.00 95.38 125 SER A O 1
ATOM 973 N N . ALA A 1 126 ? 50.166 8.363 -63.203 1.00 95.69 126 ALA A N 1
ATOM 974 C CA . ALA A 1 126 ? 48.726 8.200 -63.030 1.00 95.69 126 ALA A CA 1
ATOM 975 C C . ALA A 1 126 ? 48.383 6.864 -62.354 1.00 95.69 126 ALA A C 1
ATOM 977 O O . ALA A 1 126 ? 47.611 6.862 -61.398 1.00 95.69 126 ALA A O 1
ATOM 978 N N . MET A 1 127 ? 49.015 5.759 -62.772 1.00 97.12 127 MET A N 1
ATOM 979 C CA . MET A 1 127 ? 48.824 4.446 -62.142 1.00 97.12 127 MET A CA 1
ATOM 980 C C . MET A 1 127 ? 49.266 4.441 -60.674 1.00 97.12 127 MET A C 1
ATOM 982 O O . MET A 1 127 ? 48.519 3.990 -59.812 1.00 97.12 127 MET A O 1
ATOM 986 N N . LYS A 1 128 ? 50.437 5.009 -60.350 1.00 96.75 128 LYS A N 1
ATOM 987 C CA . LYS A 1 128 ? 50.902 5.113 -58.953 1.00 96.75 128 LYS A CA 1
ATOM 988 C C . LYS A 1 128 ? 49.978 5.969 -58.095 1.00 96.75 128 LYS A C 1
ATOM 990 O O . LYS A 1 128 ? 49.767 5.671 -56.920 1.00 96.75 128 LYS A O 1
ATOM 995 N N . GLN A 1 129 ? 49.439 7.046 -58.662 1.00 95.62 129 GLN A N 1
ATOM 996 C CA . GLN A 1 129 ? 48.498 7.898 -57.951 1.00 95.62 129 GLN A CA 1
ATOM 997 C C . GLN A 1 129 ? 47.162 7.186 -57.716 1.00 95.62 129 GLN A C 1
ATOM 999 O O . GLN A 1 129 ? 46.598 7.326 -56.633 1.00 95.62 129 GLN A O 1
ATOM 1004 N N . GLU A 1 130 ? 46.687 6.390 -58.672 1.00 96.50 130 GLU A N 1
ATOM 1005 C CA . GLU A 1 130 ? 45.499 5.549 -58.510 1.00 96.50 130 GLU A CA 1
ATOM 1006 C C . GLU A 1 130 ? 45.708 4.464 -57.444 1.00 96.50 130 GLU A C 1
ATOM 1008 O O . GLU A 1 130 ? 44.887 4.339 -56.540 1.00 96.50 130 GLU A O 1
ATOM 1013 N N . GLU A 1 131 ? 46.833 3.745 -57.465 1.00 96.75 131 GLU A N 1
ATOM 1014 C CA . GLU A 1 131 ? 47.181 2.757 -56.432 1.00 96.75 131 GLU A CA 1
ATOM 1015 C C . GLU A 1 131 ? 47.244 3.383 -55.035 1.00 96.75 131 GLU A C 1
ATOM 1017 O O . GLU A 1 131 ? 46.717 2.825 -54.070 1.00 96.75 131 GLU A O 1
ATOM 1022 N N . PHE A 1 132 ? 47.850 4.568 -54.918 1.00 97.00 132 PHE A N 1
ATOM 1023 C CA . PHE A 1 132 ? 47.913 5.291 -53.653 1.00 97.00 132 PHE A CA 1
ATOM 1024 C C . PHE A 1 132 ? 46.522 5.707 -53.163 1.00 97.00 132 PHE A C 1
ATOM 1026 O O . PHE A 1 132 ? 46.213 5.527 -51.984 1.00 97.00 132 PHE A O 1
ATOM 1033 N N . GLN A 1 133 ? 45.674 6.236 -54.052 1.00 95.25 133 GLN A N 1
ATOM 1034 C CA . GLN A 1 133 ? 44.299 6.612 -53.712 1.00 95.25 133 GLN A CA 1
ATOM 1035 C C . GLN A 1 133 ? 43.482 5.391 -53.295 1.00 95.25 133 GLN A C 1
ATOM 1037 O O . GLN A 1 133 ? 42.860 5.417 -52.234 1.00 95.25 133 GLN A O 1
ATOM 1042 N N . ASN A 1 134 ? 43.559 4.298 -54.052 1.00 96.56 134 ASN A N 1
ATOM 1043 C CA . ASN A 1 134 ? 42.869 3.052 -53.737 1.00 96.56 134 ASN A CA 1
ATOM 1044 C C . ASN A 1 134 ? 43.319 2.506 -52.375 1.00 96.56 134 ASN A C 1
ATOM 1046 O O . ASN A 1 134 ? 42.479 2.249 -51.512 1.00 96.56 134 ASN A O 1
ATOM 1050 N N . GLY A 1 135 ? 44.628 2.457 -52.112 1.00 96.25 135 GLY A N 1
ATOM 1051 C CA . GLY A 1 135 ? 45.158 2.026 -50.817 1.00 96.25 135 GLY A CA 1
ATOM 1052 C C . GLY A 1 135 ? 44.731 2.927 -49.651 1.00 96.25 135 GLY A C 1
ATOM 1053 O O . GLY A 1 135 ? 44.478 2.440 -48.547 1.00 96.25 135 GLY A O 1
ATOM 1054 N N . LEU A 1 136 ? 44.604 4.240 -49.873 1.00 96.06 136 LEU A N 1
ATOM 1055 C CA . LEU A 1 136 ? 44.095 5.168 -48.861 1.00 96.06 136 LEU A CA 1
ATOM 1056 C C . LEU A 1 136 ? 42.598 4.948 -48.604 1.00 96.06 136 LEU A C 1
ATOM 1058 O O . LEU A 1 136 ? 42.168 4.939 -47.450 1.00 96.06 136 LEU A O 1
ATOM 1062 N N . THR A 1 137 ? 41.810 4.737 -49.663 1.00 96.12 137 THR A N 1
ATOM 1063 C CA . THR A 1 137 ? 40.374 4.459 -49.542 1.00 96.12 137 THR A CA 1
ATOM 1064 C C . THR A 1 137 ? 40.107 3.136 -48.835 1.00 96.12 137 THR A C 1
ATOM 1066 O O . THR A 1 137 ? 39.254 3.102 -47.956 1.00 96.12 137 THR A O 1
ATOM 1069 N N . GLU A 1 138 ? 40.882 2.089 -49.114 1.00 96.94 138 GLU A N 1
ATOM 1070 C CA . GLU A 1 138 ? 40.746 0.778 -48.473 1.00 96.94 138 GLU A CA 1
ATOM 1071 C C . GLU A 1 138 ? 41.105 0.838 -46.979 1.00 96.94 138 GLU A C 1
ATOM 1073 O O . GLU A 1 138 ? 40.373 0.334 -46.123 1.00 96.94 138 GLU A O 1
ATOM 1078 N N . ARG A 1 139 ? 42.186 1.547 -46.623 1.00 95.56 139 ARG A N 1
ATOM 1079 C CA . ARG A 1 139 ? 42.536 1.798 -45.214 1.00 95.56 139 ARG A CA 1
ATOM 1080 C C . ARG A 1 139 ? 41.452 2.586 -44.493 1.00 95.56 139 ARG A C 1
ATOM 1082 O O . ARG A 1 139 ? 41.070 2.215 -43.389 1.00 95.56 139 ARG A O 1
ATOM 1089 N N . ASN A 1 140 ? 40.928 3.640 -45.111 1.00 95.31 140 ASN A N 1
ATOM 1090 C CA . ASN A 1 140 ? 39.856 4.425 -44.506 1.00 95.31 140 ASN A CA 1
ATOM 1091 C C . ASN A 1 140 ? 38.574 3.598 -44.351 1.00 95.31 140 ASN A C 1
ATOM 1093 O O . ASN A 1 140 ? 37.957 3.649 -43.293 1.00 95.31 140 ASN A O 1
ATOM 1097 N N . GLN A 1 141 ? 38.202 2.795 -45.350 1.00 96.19 141 GLN A N 1
ATOM 1098 C CA . GLN A 1 141 ? 37.035 1.914 -45.275 1.00 96.19 141 GLN A CA 1
ATOM 1099 C C . GLN A 1 141 ? 37.188 0.855 -44.181 1.00 96.19 141 GLN A C 1
ATOM 1101 O O . GLN A 1 141 ? 36.290 0.703 -43.361 1.00 96.19 141 GLN A O 1
ATOM 1106 N N . SER A 1 142 ? 38.335 0.177 -44.102 1.00 95.56 142 SER A N 1
ATOM 1107 C CA . SER A 1 142 ? 38.593 -0.804 -43.038 1.00 95.56 142 SER A CA 1
ATOM 1108 C C . SER A 1 142 ? 38.584 -0.171 -41.640 1.00 95.56 142 SER A C 1
ATOM 1110 O O . SER A 1 142 ? 38.028 -0.750 -40.709 1.00 95.56 142 SER A O 1
ATOM 1112 N N . HIS A 1 143 ? 39.120 1.045 -41.490 1.00 95.44 143 HIS A N 1
ATOM 1113 C CA . HIS A 1 143 ? 39.046 1.796 -40.236 1.00 95.44 143 HIS A CA 1
ATOM 1114 C C . HIS A 1 143 ? 37.615 2.192 -39.861 1.00 95.44 143 HIS A C 1
ATOM 1116 O O . HIS A 1 143 ? 37.268 2.113 -38.683 1.00 95.44 143 HIS A O 1
ATOM 1122 N N . LEU A 1 144 ? 36.797 2.610 -40.832 1.00 96.88 144 LEU A N 1
ATOM 1123 C CA . LEU A 1 144 ? 35.388 2.933 -40.604 1.00 96.88 144 LEU A CA 1
ATOM 1124 C C . LEU A 1 144 ? 34.607 1.692 -40.171 1.00 96.88 144 LEU A C 1
ATOM 1126 O O . LEU A 1 144 ? 33.937 1.744 -39.147 1.00 96.88 144 LEU A O 1
ATOM 1130 N N . LEU A 1 145 ? 34.782 0.565 -40.865 1.00 97.69 145 LEU A N 1
ATOM 1131 C CA . LEU A 1 145 ? 34.132 -0.699 -40.510 1.00 97.69 145 LEU A CA 1
ATOM 1132 C C . LEU A 1 145 ? 34.533 -1.177 -39.107 1.00 97.69 145 LEU A C 1
ATOM 1134 O O . LEU A 1 145 ? 33.673 -1.528 -38.305 1.00 97.69 145 LEU A O 1
ATOM 1138 N N . ALA A 1 146 ? 35.823 -1.116 -38.764 1.00 97.06 146 ALA A N 1
ATOM 1139 C CA . ALA A 1 146 ? 36.296 -1.492 -37.430 1.00 97.06 146 ALA A CA 1
ATOM 1140 C C . ALA A 1 146 ? 35.768 -0.557 -36.324 1.00 97.06 146 ALA A C 1
ATOM 1142 O O . ALA A 1 146 ? 35.594 -0.972 -35.177 1.00 97.06 146 ALA A O 1
ATOM 1143 N N . LEU A 1 147 ? 35.544 0.722 -36.637 1.00 97.69 147 LEU A N 1
ATOM 1144 C CA . LEU A 1 147 ? 34.973 1.685 -35.698 1.00 97.69 147 LEU A CA 1
ATOM 1145 C C . LEU A 1 147 ? 33.466 1.466 -35.519 1.00 97.69 147 LEU A C 1
ATOM 1147 O O . LEU A 1 147 ? 32.979 1.534 -34.392 1.00 97.69 147 LEU A O 1
ATOM 1151 N N . GLU A 1 148 ? 32.751 1.162 -36.601 1.00 97.06 148 GLU A N 1
ATOM 1152 C CA . GLU A 1 148 ? 31.335 0.790 -36.569 1.00 97.06 148 GLU A CA 1
ATOM 1153 C C . GLU A 1 148 ? 31.111 -0.483 -35.749 1.00 97.06 148 GLU A C 1
ATOM 1155 O O . GLU A 1 148 ? 30.250 -0.483 -34.871 1.00 97.06 148 GLU A O 1
ATOM 1160 N N . GLU A 1 149 ? 31.933 -1.516 -35.945 1.00 97.44 149 GLU A N 1
ATOM 1161 C CA . GLU A 1 149 ? 31.873 -2.762 -35.170 1.00 97.44 149 GLU A CA 1
ATOM 1162 C C . GLU A 1 149 ? 32.090 -2.500 -33.669 1.00 97.44 149 GLU A C 1
ATOM 1164 O O . GLU A 1 149 ? 31.290 -2.919 -32.835 1.00 97.44 149 GLU A O 1
ATOM 1169 N N . ARG A 1 150 ? 33.107 -1.704 -33.304 1.00 96.88 150 ARG A N 1
ATOM 1170 C CA . ARG A 1 150 ? 33.351 -1.327 -31.897 1.00 96.88 150 ARG A CA 1
ATOM 1171 C C . ARG A 1 150 ? 32.198 -0.538 -31.283 1.00 96.88 150 ARG A C 1
ATOM 1173 O O . ARG A 1 150 ? 31.868 -0.750 -30.117 1.00 96.88 150 ARG A O 1
ATOM 1180 N N . LEU A 1 151 ? 31.612 0.390 -32.038 1.00 97.44 151 LEU A N 1
ATOM 1181 C CA . LEU A 1 151 ? 30.474 1.181 -31.572 1.00 97.44 151 LEU A CA 1
ATOM 1182 C C . LEU A 1 151 ? 29.228 0.313 -31.390 1.00 97.44 151 LEU A C 1
ATOM 1184 O O . LEU A 1 151 ? 28.514 0.498 -30.405 1.00 97.44 151 LEU A O 1
ATOM 1188 N N . GLN A 1 152 ? 28.985 -0.639 -32.292 1.00 96.81 152 GLN A N 1
ATOM 1189 C CA . GLN A 1 152 ? 27.892 -1.602 -32.166 1.00 96.81 152 GLN A CA 1
ATOM 1190 C C . GLN A 1 152 ? 28.084 -2.501 -30.941 1.00 96.81 152 GLN A C 1
ATOM 1192 O O . GLN A 1 152 ? 27.167 -2.608 -30.129 1.00 96.81 152 GLN A O 1
ATOM 1197 N N . ASP A 1 153 ? 29.289 -3.035 -30.733 1.00 97.06 153 ASP A N 1
ATOM 1198 C CA . ASP A 1 153 ? 29.636 -3.837 -29.556 1.00 97.06 153 ASP A CA 1
ATOM 1199 C C . ASP A 1 153 ? 29.445 -3.067 -28.242 1.00 97.06 153 ASP A C 1
ATOM 1201 O O . ASP A 1 153 ? 28.925 -3.595 -27.253 1.00 97.06 153 ASP A O 1
ATOM 1205 N N . GLU A 1 154 ? 29.890 -1.808 -28.190 1.00 96.19 154 GLU A N 1
ATOM 1206 C CA . GLU A 1 154 ? 29.680 -0.954 -27.022 1.00 96.19 154 GLU A CA 1
ATOM 1207 C C . GLU A 1 154 ? 28.201 -0.657 -26.794 1.00 96.19 154 GLU A C 1
ATOM 1209 O O . GLU A 1 154 ? 27.746 -0.658 -25.646 1.00 96.19 154 GLU A O 1
ATOM 1214 N N . HIS A 1 155 ? 27.451 -0.397 -27.864 1.00 95.94 155 HIS A N 1
ATOM 1215 C CA . HIS A 1 155 ? 26.027 -0.125 -27.774 1.00 95.94 155 HIS A CA 1
ATOM 1216 C C . HIS A 1 155 ? 25.273 -1.348 -27.253 1.00 95.94 155 HIS A C 1
ATOM 1218 O O . HIS A 1 155 ? 24.515 -1.226 -26.293 1.00 95.94 155 HIS A O 1
ATOM 1224 N N . GLU A 1 156 ? 25.559 -2.537 -27.784 1.00 97.50 156 GLU A N 1
ATOM 1225 C CA . GLU A 1 156 ? 24.948 -3.786 -27.336 1.00 97.50 156 GLU A CA 1
ATOM 1226 C C . GLU A 1 156 ? 25.271 -4.077 -25.862 1.00 97.50 156 GLU A C 1
ATOM 1228 O O . GLU A 1 156 ? 24.385 -4.436 -25.084 1.00 97.50 156 GLU A O 1
ATOM 1233 N N . LYS A 1 157 ? 26.520 -3.854 -25.428 1.00 96.50 157 LYS A N 1
ATOM 1234 C CA . LYS A 1 157 ? 26.904 -3.992 -24.012 1.00 96.50 157 LYS A CA 1
ATOM 1235 C C . LYS A 1 157 ? 26.150 -3.010 -23.118 1.00 96.50 157 LYS A C 1
ATOM 1237 O O . LYS A 1 157 ? 25.690 -3.401 -22.048 1.00 96.50 157 LYS A O 1
ATOM 1242 N N . ARG A 1 158 ? 26.010 -1.747 -23.534 1.00 94.62 158 ARG A N 1
ATOM 1243 C CA . ARG A 1 158 ? 25.269 -0.735 -22.762 1.00 94.62 158 ARG A CA 1
ATOM 1244 C C . ARG A 1 158 ? 23.787 -1.072 -22.675 1.00 94.62 158 ARG A C 1
ATOM 1246 O O . ARG A 1 158 ? 23.238 -0.966 -21.586 1.00 94.62 158 ARG A O 1
ATOM 1253 N N . VAL A 1 159 ? 23.173 -1.516 -23.771 1.00 96.88 159 VAL A N 1
ATOM 1254 C CA . VAL A 1 159 ? 21.768 -1.951 -23.789 1.00 96.88 159 VAL A CA 1
ATOM 1255 C C . VAL A 1 159 ? 21.569 -3.135 -22.847 1.00 96.88 159 VAL A C 1
ATOM 1257 O O . VAL A 1 159 ? 20.727 -3.056 -21.965 1.00 96.88 159 VAL A O 1
ATOM 1260 N N . LYS A 1 160 ? 22.425 -4.165 -22.903 1.00 96.19 160 LYS A N 1
ATOM 1261 C CA . LYS A 1 160 ? 22.349 -5.307 -21.972 1.00 96.19 160 LYS A CA 1
ATOM 1262 C C . LYS A 1 160 ? 22.474 -4.896 -20.502 1.00 96.19 160 LYS A C 1
ATOM 1264 O O . LYS A 1 160 ? 21.774 -5.437 -19.653 1.00 96.19 160 LYS A O 1
ATOM 1269 N N . VAL A 1 161 ? 23.358 -3.946 -20.186 1.00 96.94 161 VAL A N 1
ATOM 1270 C CA . VAL A 1 161 ? 23.514 -3.426 -18.815 1.00 96.94 161 VAL A CA 1
ATOM 1271 C C . VAL A 1 161 ? 22.301 -2.602 -18.381 1.00 96.94 161 VAL A C 1
ATOM 1273 O O . VAL A 1 161 ? 21.932 -2.647 -17.208 1.00 96.94 161 VAL A O 1
ATOM 1276 N N . LEU A 1 162 ? 21.698 -1.833 -19.290 1.00 94.94 162 LEU A N 1
ATOM 1277 C CA . LEU A 1 162 ? 20.482 -1.073 -19.005 1.00 94.94 162 LEU A CA 1
ATOM 1278 C C . LEU A 1 162 ? 19.294 -2.005 -18.773 1.00 94.94 162 LEU A C 1
ATOM 1280 O O . LEU A 1 162 ? 18.643 -1.856 -17.746 1.00 94.94 162 LEU A O 1
ATOM 1284 N N . ASP A 1 163 ? 19.099 -3.005 -1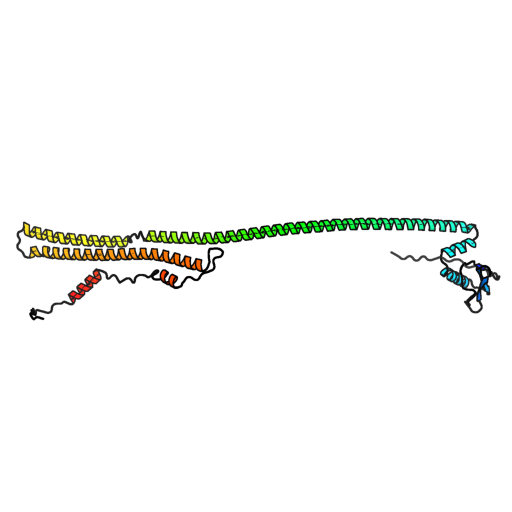9.632 1.00 96.31 163 ASP A N 1
ATOM 1285 C CA . ASP A 1 163 ? 18.047 -4.014 -19.481 1.00 96.31 163 ASP A CA 1
ATOM 1286 C C . ASP A 1 163 ? 18.169 -4.750 -18.141 1.00 96.31 163 ASP A C 1
ATOM 1288 O O . ASP A 1 163 ? 17.177 -4.966 -17.448 1.00 96.31 163 ASP A O 1
ATOM 1292 N N . GLU A 1 164 ? 19.388 -5.121 -17.737 1.00 96.19 164 GLU A N 1
ATOM 1293 C CA . GLU A 1 164 ? 19.599 -5.799 -16.456 1.00 96.19 164 GLU A CA 1
ATOM 1294 C C . GLU A 1 164 ? 19.308 -4.876 -15.264 1.00 96.19 164 GLU A C 1
ATOM 1296 O O . GLU A 1 164 ? 18.681 -5.289 -14.289 1.00 96.19 164 GLU A O 1
ATOM 1301 N N . ARG A 1 165 ? 19.688 -3.594 -15.353 1.00 93.44 165 ARG A N 1
ATOM 1302 C CA . ARG A 1 165 ? 19.359 -2.599 -14.321 1.00 93.44 165 ARG A CA 1
ATOM 1303 C C . ARG A 1 165 ? 17.866 -2.315 -14.239 1.00 93.44 165 ARG A C 1
ATOM 1305 O O . ARG A 1 165 ? 17.368 -2.124 -13.135 1.00 93.44 165 ARG A O 1
ATOM 1312 N N . GLU A 1 166 ? 17.172 -2.260 -15.368 1.00 94.31 166 GLU A N 1
ATOM 1313 C CA . GLU A 1 166 ? 15.726 -2.048 -15.413 1.00 94.31 166 GLU A CA 1
ATOM 1314 C C . GLU A 1 166 ? 15.002 -3.224 -14.750 1.00 94.31 166 GLU A C 1
ATOM 1316 O O . GLU A 1 166 ? 14.216 -3.010 -13.830 1.00 94.31 166 GLU A O 1
ATOM 1321 N N . ARG A 1 167 ? 15.402 -4.467 -15.062 1.00 92.00 167 ARG A N 1
ATOM 1322 C CA . ARG A 1 167 ? 14.903 -5.665 -14.363 1.00 92.00 167 ARG A CA 1
ATOM 1323 C C . ARG A 1 167 ? 15.183 -5.634 -12.862 1.00 92.00 167 ARG A C 1
ATOM 1325 O O . ARG A 1 167 ? 14.309 -5.968 -12.067 1.00 92.00 167 ARG A O 1
ATOM 1332 N N . GLU A 1 168 ? 16.387 -5.243 -12.443 1.00 93.81 168 GLU A N 1
ATOM 1333 C CA . GLU A 1 168 ? 16.707 -5.117 -11.016 1.00 93.81 168 GLU A CA 1
ATOM 1334 C C . GLU A 1 168 ? 15.857 -4.053 -10.309 1.00 93.81 168 GLU A C 1
ATOM 1336 O O . GLU A 1 168 ? 15.484 -4.235 -9.145 1.00 93.81 168 GLU A O 1
ATOM 1341 N N . LEU A 1 169 ? 15.599 -2.923 -10.973 1.00 92.06 169 LEU A N 1
ATOM 1342 C CA . LEU A 1 169 ? 14.789 -1.839 -10.428 1.00 92.06 169 LEU A CA 1
ATOM 1343 C C . LEU A 1 169 ? 13.326 -2.250 -10.308 1.00 92.06 169 LEU A C 1
ATOM 1345 O O . LEU A 1 169 ? 12.749 -2.022 -9.247 1.00 92.06 169 LEU A O 1
ATOM 1349 N N . ASP A 1 170 ? 12.772 -2.922 -11.315 1.00 89.56 170 ASP A N 1
ATOM 1350 C CA . ASP A 1 170 ? 11.413 -3.464 -11.270 1.00 89.56 170 ASP A CA 1
ATOM 1351 C C . ASP A 1 170 ? 11.259 -4.458 -10.112 1.00 89.56 170 ASP A C 1
ATOM 1353 O O . ASP A 1 170 ? 10.365 -4.316 -9.275 1.00 89.56 170 ASP A O 1
ATOM 1357 N N . LEU A 1 171 ? 12.208 -5.392 -9.964 1.00 88.19 171 LEU A N 1
ATOM 1358 C CA . LEU A 1 171 ? 12.218 -6.342 -8.847 1.00 88.19 171 LEU A CA 1
ATOM 1359 C C . LEU A 1 171 ? 12.283 -5.639 -7.482 1.00 88.19 171 LEU A C 1
ATOM 1361 O O . LEU A 1 171 ? 11.582 -6.031 -6.545 1.00 88.19 171 LEU A O 1
ATOM 1365 N N . LYS A 1 172 ? 13.111 -4.597 -7.342 1.00 85.19 172 LYS A N 1
ATOM 1366 C CA . LYS A 1 172 ? 13.204 -3.806 -6.101 1.00 85.19 172 LYS A CA 1
ATOM 1367 C C . LYS A 1 172 ? 11.932 -3.008 -5.842 1.00 85.19 172 LYS A C 1
ATOM 1369 O O . LYS A 1 172 ? 11.503 -2.921 -4.693 1.00 85.19 172 LYS A O 1
ATOM 1374 N N . GLN A 1 173 ? 11.326 -2.430 -6.873 1.00 83.88 173 GLN A N 1
ATOM 1375 C CA . GLN A 1 173 ? 10.101 -1.651 -6.745 1.00 83.88 173 GLN A CA 1
ATOM 1376 C C . GLN A 1 173 ? 8.930 -2.537 -6.314 1.00 83.88 173 GLN A C 1
ATOM 1378 O O . GLN A 1 173 ? 8.159 -2.144 -5.437 1.00 83.88 173 GLN A O 1
ATOM 1383 N N . ASP A 1 174 ? 8.834 -3.751 -6.850 1.00 79.50 174 ASP A N 1
ATOM 1384 C CA . ASP A 1 174 ? 7.821 -4.718 -6.433 1.00 79.50 174 ASP A CA 1
ATOM 1385 C C . ASP A 1 174 ? 8.048 -5.199 -4.997 1.00 79.50 174 ASP A C 1
ATOM 1387 O O . ASP A 1 174 ? 7.103 -5.259 -4.207 1.00 79.50 174 ASP A O 1
ATOM 1391 N N . GLN A 1 175 ? 9.302 -5.431 -4.595 1.00 76.81 175 GLN A N 1
ATOM 1392 C CA . GLN A 1 175 ? 9.626 -5.703 -3.192 1.00 76.81 175 GLN A CA 1
ATOM 1393 C C . GLN A 1 175 ? 9.233 -4.536 -2.276 1.00 76.81 175 GLN A C 1
ATOM 1395 O O . GLN A 1 175 ? 8.633 -4.766 -1.227 1.00 76.81 175 GLN A O 1
ATOM 1400 N N . LEU A 1 176 ? 9.517 -3.288 -2.656 1.00 73.25 176 LEU A N 1
ATOM 1401 C CA . LEU A 1 176 ? 9.166 -2.117 -1.850 1.00 73.25 176 LEU A CA 1
ATOM 1402 C C . LEU A 1 176 ? 7.653 -1.953 -1.698 1.00 73.25 176 LEU A C 1
ATOM 1404 O O . LEU A 1 176 ? 7.192 -1.760 -0.575 1.00 73.25 176 LEU A O 1
ATOM 1408 N N . LYS A 1 177 ? 6.871 -2.123 -2.772 1.00 72.88 177 LYS A N 1
ATOM 1409 C CA . LYS A 1 177 ? 5.399 -2.103 -2.694 1.00 72.88 177 LYS A CA 1
ATOM 1410 C C . LYS A 1 177 ? 4.884 -3.153 -1.709 1.00 72.88 177 LYS A C 1
ATOM 1412 O O . LYS A 1 177 ? 4.058 -2.848 -0.851 1.00 72.88 177 LYS A O 1
ATOM 1417 N N . LEU A 1 178 ? 5.409 -4.380 -1.775 1.00 73.62 178 LEU A N 1
ATOM 1418 C CA . LEU A 1 178 ? 5.052 -5.448 -0.834 1.00 73.62 178 LEU A CA 1
ATOM 1419 C C . LEU A 1 178 ? 5.375 -5.073 0.621 1.00 73.62 178 LEU A C 1
ATOM 1421 O O . LEU A 1 178 ? 4.583 -5.347 1.529 1.00 73.62 178 LEU A O 1
ATOM 1425 N N . TRP A 1 179 ? 6.522 -4.433 0.851 1.00 67.38 179 TRP A N 1
ATOM 1426 C CA . TRP A 1 179 ? 6.930 -3.960 2.174 1.00 67.38 179 TRP A CA 1
ATOM 1427 C C . TRP A 1 179 ? 6.061 -2.808 2.689 1.00 67.38 179 TRP A C 1
ATOM 1429 O O . TRP A 1 179 ? 5.654 -2.844 3.851 1.00 67.38 179 TRP A O 1
ATOM 1439 N N . GLU A 1 180 ? 5.738 -1.824 1.850 1.00 70.94 180 GLU A N 1
ATOM 1440 C CA . GLU A 1 180 ? 4.863 -0.699 2.199 1.00 70.94 180 GLU A CA 1
ATOM 1441 C C . GLU A 1 180 ? 3.453 -1.173 2.559 1.00 70.94 180 GLU A C 1
ATOM 1443 O O . GLU A 1 180 ? 2.916 -0.793 3.600 1.00 70.94 180 GLU A O 1
ATOM 1448 N N . HIS A 1 181 ? 2.867 -2.082 1.776 1.00 71.94 181 HIS A N 1
ATOM 1449 C CA . HIS A 1 181 ? 1.556 -2.646 2.104 1.00 71.94 181 HIS A CA 1
ATOM 1450 C C . HIS A 1 181 ? 1.565 -3.389 3.448 1.00 71.94 181 HIS A C 1
ATOM 1452 O O . HIS A 1 181 ? 0.631 -3.254 4.245 1.00 71.94 181 HIS A O 1
ATOM 1458 N N . ARG A 1 182 ? 2.642 -4.127 3.750 1.00 71.19 182 ARG A N 1
ATOM 1459 C CA . ARG A 1 182 ? 2.800 -4.829 5.031 1.00 71.19 182 ARG A CA 1
ATOM 1460 C C . ARG A 1 182 ? 2.980 -3.862 6.208 1.00 71.19 182 ARG A C 1
ATOM 1462 O O . ARG A 1 182 ? 2.401 -4.094 7.272 1.00 71.19 182 ARG A O 1
ATOM 1469 N N . SER A 1 183 ? 3.760 -2.793 6.045 1.00 71.88 183 SER A N 1
ATOM 1470 C CA . SER A 1 183 ? 4.037 -1.826 7.117 1.00 71.88 183 SER A CA 1
ATOM 1471 C C . SER A 1 183 ? 2.831 -0.935 7.425 1.00 71.88 183 SER A C 1
ATOM 1473 O O . SER A 1 183 ? 2.491 -0.754 8.597 1.00 71.88 183 SER A O 1
ATOM 1475 N N . VAL A 1 184 ? 2.123 -0.454 6.397 1.00 68.50 184 VAL A N 1
ATOM 1476 C CA . VAL A 1 184 ? 0.882 0.323 6.549 1.00 68.50 184 VAL A CA 1
ATOM 1477 C C . VAL A 1 184 ? -0.168 -0.508 7.276 1.00 68.50 184 VAL A C 1
ATOM 1479 O O . VAL A 1 184 ? -0.777 -0.033 8.233 1.00 68.50 184 VAL A O 1
ATOM 1482 N N . ARG A 1 185 ? -0.321 -1.782 6.903 1.00 69.94 185 ARG A N 1
ATOM 1483 C CA . ARG A 1 185 ? -1.237 -2.699 7.586 1.00 69.94 185 ARG A CA 1
ATOM 1484 C C . ARG A 1 185 ? -0.901 -2.872 9.064 1.00 69.94 185 ARG A C 1
ATOM 1486 O O . ARG A 1 185 ? -1.797 -2.776 9.898 1.00 69.94 185 ARG A O 1
ATOM 1493 N N . ARG A 1 186 ? 0.372 -3.113 9.394 1.00 76.25 186 ARG A N 1
ATOM 1494 C CA . ARG A 1 186 ? 0.812 -3.241 10.789 1.00 76.25 186 ARG A CA 1
ATOM 1495 C C . ARG A 1 186 ? 0.534 -1.962 11.574 1.00 76.25 186 ARG A C 1
ATOM 1497 O O . ARG A 1 186 ? 0.023 -2.039 12.680 1.00 76.25 186 ARG A O 1
ATOM 1504 N N . THR A 1 187 ? 0.780 -0.806 10.966 1.00 76.25 187 THR A N 1
ATOM 1505 C CA . THR A 1 187 ? 0.513 0.496 11.586 1.00 76.25 187 THR A CA 1
ATOM 1506 C C . THR A 1 187 ? -0.980 0.698 11.848 1.00 76.25 187 THR A C 1
ATOM 1508 O O . THR A 1 187 ? -1.356 1.168 12.916 1.00 76.25 187 THR A O 1
ATOM 1511 N N . ILE A 1 188 ? -1.851 0.315 10.907 1.00 75.44 188 ILE A N 1
ATOM 1512 C CA . ILE A 1 188 ? -3.308 0.380 11.088 1.00 75.44 188 ILE A CA 1
ATOM 1513 C C . ILE A 1 188 ? -3.753 -0.572 12.202 1.00 75.44 188 ILE A C 1
ATOM 1515 O O . ILE A 1 188 ? -4.527 -0.166 13.063 1.00 75.44 188 ILE A O 1
ATOM 1519 N N . LEU A 1 189 ? -3.245 -1.807 12.225 1.00 76.31 189 LEU A N 1
ATOM 1520 C CA . LEU A 1 189 ? -3.541 -2.760 13.296 1.00 76.31 189 LEU A CA 1
ATOM 1521 C C . LEU A 1 189 ? -3.077 -2.243 14.658 1.00 76.31 189 LEU A C 1
ATOM 1523 O O . LEU A 1 189 ? -3.866 -2.261 15.591 1.00 76.31 189 LEU A O 1
ATOM 1527 N N . GLU A 1 190 ? -1.863 -1.702 14.757 1.00 82.12 190 GLU A N 1
ATOM 1528 C CA . GLU A 1 190 ? -1.340 -1.092 15.985 1.00 82.12 190 GLU A CA 1
ATOM 1529 C C . GLU A 1 190 ? -2.168 0.132 16.408 1.00 82.12 190 GLU A C 1
ATOM 1531 O O . GLU A 1 190 ? -2.415 0.329 17.594 1.00 82.12 190 GLU A O 1
ATOM 1536 N N . GLN A 1 191 ? -2.652 0.950 15.467 1.00 82.56 191 GLN A N 1
ATOM 1537 C CA . GLN A 1 191 ? -3.546 2.071 15.775 1.00 82.56 191 GLN A CA 1
ATOM 1538 C C . GLN A 1 191 ? -4.916 1.603 16.259 1.00 82.56 191 GLN A C 1
ATOM 1540 O O . GLN A 1 191 ? -5.469 2.206 17.180 1.00 82.56 191 GLN A O 1
ATOM 1545 N N . ILE A 1 192 ? -5.476 0.552 15.654 1.00 77.06 192 ILE A N 1
ATOM 1546 C CA . ILE A 1 192 ? -6.753 -0.008 16.090 1.00 77.06 192 ILE A CA 1
ATOM 1547 C C . ILE A 1 192 ? -6.587 -0.699 17.441 1.00 77.06 192 ILE A C 1
ATOM 1549 O O . ILE A 1 192 ? -7.428 -0.500 18.309 1.00 77.06 192 ILE A O 1
ATOM 1553 N N . GLU A 1 193 ? -5.506 -1.444 17.658 1.00 78.62 193 GLU A N 1
ATOM 1554 C CA . GLU A 1 193 ? -5.179 -2.062 18.943 1.00 78.62 193 GLU A CA 1
ATOM 1555 C C . GLU A 1 193 ? -4.985 -0.992 20.013 1.00 78.62 193 GLU A C 1
ATOM 1557 O O . GLU A 1 193 ? -5.633 -1.059 21.049 1.00 78.62 193 GLU A O 1
ATOM 1562 N N . LYS A 1 194 ? -4.228 0.072 19.724 1.00 82.56 194 LYS A N 1
ATOM 1563 C CA . LYS A 1 194 ? -4.049 1.203 20.637 1.00 82.56 194 LYS A CA 1
ATOM 1564 C C . LYS A 1 194 ? -5.368 1.899 20.962 1.00 82.56 194 LYS A C 1
ATOM 1566 O O . LYS A 1 194 ? -5.641 2.142 22.131 1.00 82.56 194 LYS A O 1
ATOM 1571 N N . LYS A 1 195 ? -6.214 2.186 19.964 1.00 75.88 195 LYS A N 1
ATOM 1572 C CA . LYS A 1 195 ? -7.551 2.751 20.212 1.00 75.88 195 LYS A CA 1
ATOM 1573 C C . LYS A 1 195 ? -8.438 1.781 20.987 1.00 75.88 195 LYS A C 1
ATOM 1575 O O . LYS A 1 195 ? -9.189 2.202 21.857 1.00 75.88 195 LYS A O 1
ATOM 1580 N N . THR A 1 196 ? -8.343 0.487 20.708 1.00 70.44 196 THR A N 1
ATOM 1581 C CA . THR A 1 196 ? -9.086 -0.554 21.425 1.00 70.44 196 THR A CA 1
ATOM 1582 C C . THR A 1 196 ? -8.612 -0.661 22.868 1.00 70.44 196 THR A C 1
ATOM 1584 O O . THR A 1 196 ? -9.443 -0.790 23.754 1.00 70.44 196 THR A O 1
ATOM 1587 N N . ASP A 1 197 ? -7.314 -0.555 23.136 1.00 72.94 197 ASP A N 1
ATOM 1588 C CA . ASP A 1 197 ? -6.742 -0.558 24.481 1.00 72.94 197 ASP A CA 1
ATOM 1589 C C . ASP A 1 197 ? -7.086 0.726 25.243 1.00 72.94 197 ASP A C 1
ATOM 1591 O O . ASP A 1 197 ? -7.470 0.656 26.411 1.00 72.94 197 ASP A O 1
ATOM 1595 N N . GLU A 1 198 ? -7.075 1.882 24.572 1.00 69.56 198 GLU A N 1
ATOM 1596 C CA . GLU A 1 198 ? -7.633 3.133 25.101 1.00 69.56 198 GLU A CA 1
ATOM 1597 C C . GLU A 1 198 ? -9.121 2.954 25.471 1.00 69.56 198 GLU A C 1
ATOM 1599 O O . GLU A 1 198 ? -9.548 3.400 26.539 1.00 69.56 198 GLU A O 1
ATOM 1604 N N . HIS A 1 199 ? -9.893 2.223 24.658 1.00 62.16 199 HIS A N 1
ATOM 1605 C CA . HIS A 1 199 ? -11.290 1.872 24.935 1.00 62.16 199 HIS A CA 1
ATOM 1606 C C . HIS A 1 199 ? -11.475 0.750 25.976 1.00 62.16 199 HIS A C 1
ATOM 1608 O O . HIS A 1 199 ? -12.494 0.755 26.662 1.00 62.16 199 HIS A O 1
ATOM 1614 N N . LYS A 1 200 ? -10.522 -0.178 26.159 1.00 60.88 200 LYS A N 1
ATOM 1615 C CA . LYS A 1 200 ? -10.512 -1.164 27.262 1.00 60.88 200 LYS A CA 1
ATOM 1616 C C . LYS A 1 200 ? -10.271 -0.470 28.589 1.00 60.88 200 LYS A C 1
ATOM 1618 O O . LYS A 1 200 ? -10.907 -0.804 29.584 1.00 60.88 200 LYS A O 1
ATOM 1623 N N . THR A 1 201 ? -9.429 0.563 28.598 1.00 54.91 201 THR A N 1
ATOM 1624 C CA . THR A 1 201 ? -9.397 1.541 29.685 1.00 54.91 201 THR A CA 1
ATOM 1625 C C . THR A 1 201 ? -10.573 2.498 29.562 1.00 54.91 201 THR A C 1
ATOM 1627 O O . THR A 1 201 ? -10.379 3.712 29.602 1.00 54.91 201 THR A O 1
ATOM 1630 N N . PHE A 1 202 ? -11.793 1.964 29.411 1.00 52.06 202 PHE A N 1
ATOM 1631 C CA . PHE A 1 202 ? -13.028 2.725 29.487 1.00 52.06 202 PHE A CA 1
ATOM 1632 C C . PHE A 1 202 ? -13.031 3.398 30.858 1.00 52.06 202 PHE A C 1
ATOM 1634 O O . PHE A 1 202 ? -13.491 2.861 31.869 1.00 52.06 202 PHE A O 1
ATOM 1641 N N . LYS A 1 203 ? -12.447 4.595 30.925 1.00 51.22 203 LYS A N 1
ATOM 1642 C CA . LYS A 1 203 ? -12.681 5.538 31.994 1.00 51.22 203 LYS A CA 1
ATOM 1643 C C . LYS A 1 203 ? -14.157 5.814 31.836 1.00 51.22 203 LYS A C 1
ATOM 1645 O O . LYS A 1 203 ? -14.533 6.626 30.998 1.00 51.22 203 LYS A O 1
ATOM 1650 N N . VAL A 1 204 ? -14.977 5.049 32.566 1.00 58.25 204 VAL A N 1
ATOM 1651 C CA . VAL A 1 204 ? -16.398 5.331 32.763 1.00 58.25 204 VAL A CA 1
ATOM 1652 C C . VAL A 1 204 ? -16.467 6.839 32.861 1.00 58.25 204 VAL A C 1
ATOM 1654 O O . VAL A 1 204 ? -15.792 7.372 33.750 1.00 58.25 204 VAL A O 1
ATOM 1657 N N . SER A 1 205 ? -17.132 7.475 31.883 1.00 62.81 205 SER A N 1
ATOM 1658 C CA . SER A 1 205 ? -17.158 8.933 31.738 1.00 62.81 205 SER A CA 1
ATOM 1659 C C . SER A 1 205 ? -17.246 9.539 33.131 1.00 62.81 205 SER A C 1
ATOM 1661 O O . SER A 1 205 ? -18.038 9.055 33.949 1.00 62.81 205 SER A O 1
ATOM 1663 N N . ASP A 1 206 ? -16.398 10.518 33.448 1.00 65.38 206 ASP A N 1
ATOM 1664 C CA . ASP A 1 206 ? -16.334 11.063 34.808 1.00 65.38 206 ASP A CA 1
ATOM 1665 C C . ASP A 1 206 ? -17.726 11.525 35.286 1.00 65.38 206 ASP A C 1
ATOM 1667 O O . ASP A 1 206 ? -18.049 11.435 36.472 1.00 65.38 206 ASP A O 1
ATOM 1671 N N . GLU A 1 207 ? -18.612 11.874 34.348 1.00 68.31 207 GLU A N 1
ATOM 1672 C CA . GLU A 1 207 ? -20.037 12.109 34.577 1.00 68.31 207 GLU A CA 1
ATOM 1673 C C . GLU A 1 207 ? -20.792 10.861 35.065 1.00 68.31 207 GLU A C 1
ATOM 1675 O O . GLU A 1 207 ? -21.465 10.911 36.093 1.00 68.31 207 GLU A O 1
ATOM 1680 N N . ALA A 1 208 ? -20.649 9.709 34.407 1.00 72.50 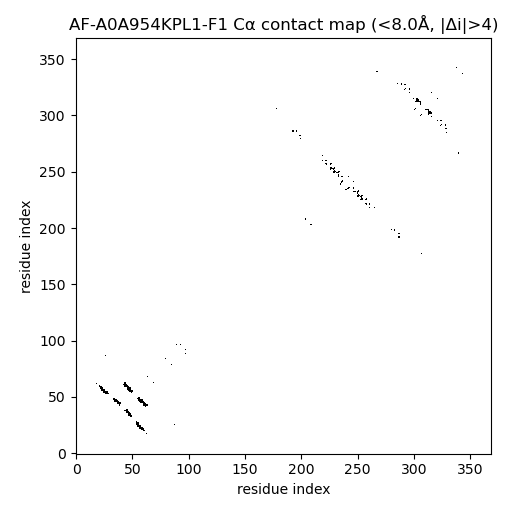208 ALA A N 1
ATOM 1681 C CA . ALA A 1 208 ? -21.291 8.455 34.810 1.00 72.50 208 ALA A CA 1
ATOM 1682 C C . ALA A 1 208 ? -20.786 7.934 36.171 1.00 72.50 208 ALA A C 1
ATOM 1684 O O . ALA A 1 208 ? -21.559 7.343 36.936 1.00 72.50 208 ALA A O 1
ATOM 1685 N N . LYS A 1 209 ? -19.516 8.186 36.525 1.00 78.81 209 LYS A N 1
ATOM 1686 C CA . LYS A 1 209 ? -19.003 7.936 37.887 1.00 78.81 209 LYS A CA 1
ATOM 1687 C C . LYS A 1 209 ? -19.610 8.898 38.903 1.00 78.81 209 LYS A C 1
ATOM 1689 O O . LYS A 1 209 ? -19.992 8.470 39.991 1.00 78.81 209 LYS A O 1
ATOM 1694 N N . LYS A 1 210 ? -19.743 10.178 38.552 1.00 83.25 210 LYS A N 1
ATOM 1695 C CA . LYS A 1 210 ? -20.351 11.193 39.418 1.00 83.25 210 LYS A CA 1
ATOM 1696 C C . LYS A 1 210 ? -21.811 10.865 39.732 1.00 83.25 210 LYS A C 1
ATOM 1698 O O . LYS A 1 210 ? -22.182 10.886 40.903 1.00 83.25 210 LYS A O 1
ATOM 1703 N N . TYR A 1 211 ? -22.608 10.481 38.733 1.00 82.75 211 TYR A N 1
ATOM 1704 C CA . TYR A 1 211 ? -23.996 10.052 38.945 1.00 82.75 211 TYR A CA 1
ATOM 1705 C C . TYR A 1 211 ? -24.087 8.794 39.816 1.00 82.75 211 TYR A C 1
ATOM 1707 O O . TYR A 1 211 ? -24.910 8.731 40.726 1.00 82.75 211 TYR A O 1
ATOM 1715 N N . ALA A 1 212 ? -23.203 7.816 39.599 1.00 85.25 212 ALA A N 1
ATOM 1716 C CA . ALA A 1 212 ? -23.109 6.623 40.440 1.00 85.25 212 ALA A CA 1
ATOM 1717 C C . ALA A 1 212 ? -22.863 6.961 41.906 1.00 85.25 212 ALA A C 1
ATOM 1719 O O . ALA A 1 212 ? -23.551 6.466 42.795 1.00 85.25 212 ALA A O 1
ATOM 1720 N N . TYR A 1 213 ? -21.872 7.819 42.135 1.00 87.38 213 TYR A N 1
ATOM 1721 C CA . TYR A 1 213 ? -21.458 8.228 43.461 1.00 87.38 213 TYR A CA 1
ATOM 1722 C C . TYR A 1 213 ? -22.564 9.014 44.165 1.00 87.38 213 TYR A C 1
ATOM 1724 O O . TYR A 1 213 ? -22.862 8.740 45.323 1.00 87.38 213 TYR A O 1
ATOM 1732 N N . GLN A 1 214 ? -23.236 9.925 43.453 1.00 88.56 214 GLN A N 1
ATOM 1733 C CA . GLN A 1 214 ? -24.402 10.644 43.971 1.00 88.56 214 GLN A CA 1
ATOM 1734 C C . GLN A 1 214 ? -25.535 9.688 44.366 1.00 88.56 214 GLN A C 1
ATOM 1736 O O . GLN A 1 214 ? -26.139 9.871 45.422 1.00 88.56 214 GLN A O 1
ATOM 1741 N N . MET A 1 215 ? -25.796 8.644 43.572 1.00 88.12 215 MET A N 1
ATOM 1742 C CA . MET A 1 215 ? -26.831 7.656 43.889 1.00 88.12 215 MET A CA 1
ATOM 1743 C C . MET A 1 215 ? -26.472 6.789 45.098 1.00 88.12 215 MET A C 1
ATOM 1745 O O . MET A 1 215 ? -27.315 6.572 45.965 1.00 88.12 215 MET A O 1
ATOM 1749 N N . VAL A 1 216 ? -25.220 6.329 45.192 1.00 90.25 216 VAL A N 1
ATOM 1750 C CA . VAL A 1 216 ? -24.728 5.581 46.360 1.00 90.25 216 VAL A CA 1
ATOM 1751 C C . VAL A 1 216 ? -24.790 6.452 47.612 1.00 90.25 216 VAL A C 1
ATOM 1753 O O . VAL A 1 216 ? -25.270 5.996 48.644 1.00 90.25 216 VAL A O 1
ATOM 1756 N N . LEU A 1 217 ? -24.384 7.720 47.522 1.00 92.50 217 LEU A N 1
ATOM 1757 C CA . LEU A 1 217 ? -24.449 8.661 48.638 1.00 92.50 217 LEU A CA 1
ATOM 1758 C C . LEU A 1 217 ? -25.896 8.918 49.085 1.00 92.50 217 LEU A C 1
ATOM 1760 O O . LEU A 1 217 ? -26.165 8.938 50.284 1.00 92.50 217 LEU A O 1
ATOM 1764 N N . ALA A 1 218 ? -26.840 9.029 48.144 1.00 91.94 218 ALA A N 1
ATOM 1765 C CA . ALA A 1 218 ? -28.266 9.122 48.454 1.00 91.94 218 ALA A CA 1
ATOM 1766 C C . ALA A 1 218 ? -28.796 7.852 49.146 1.00 91.94 218 ALA A C 1
ATOM 1768 O O . ALA A 1 218 ? -29.519 7.952 50.135 1.00 91.94 218 ALA A O 1
ATOM 1769 N N . LEU A 1 219 ? -28.401 6.659 48.685 1.00 92.06 219 LEU A N 1
ATOM 1770 C CA . LEU A 1 219 ? -28.786 5.391 49.317 1.00 92.06 219 LEU A CA 1
ATOM 1771 C C . LEU A 1 219 ? -28.212 5.247 50.728 1.00 92.06 219 LEU A C 1
ATOM 1773 O O . LEU A 1 219 ? -28.932 4.845 51.639 1.00 92.06 219 LEU A O 1
ATOM 1777 N N . VAL A 1 220 ? -26.947 5.624 50.926 1.00 93.62 220 VAL A N 1
ATOM 1778 C CA . VAL A 1 220 ? -26.310 5.646 52.250 1.00 93.62 220 VAL A CA 1
ATOM 1779 C C . VAL A 1 220 ? -27.025 6.633 53.169 1.00 93.62 220 VAL A C 1
ATOM 1781 O O . VAL A 1 220 ? -27.289 6.302 54.320 1.00 93.62 220 VAL A O 1
ATOM 1784 N N . PHE A 1 221 ? -27.404 7.811 52.670 1.00 95.31 221 PHE A N 1
ATOM 1785 C CA . PHE A 1 221 ? -28.159 8.795 53.444 1.00 95.31 221 PHE A CA 1
ATOM 1786 C C . PHE A 1 221 ? -29.540 8.267 53.874 1.00 95.31 221 PHE A C 1
ATOM 1788 O O . PHE A 1 221 ? -29.933 8.416 55.033 1.00 95.31 221 PHE A O 1
ATOM 1795 N N . ILE A 1 222 ? -30.264 7.584 52.982 1.00 93.75 222 ILE A N 1
ATOM 1796 C CA . ILE A 1 222 ? -31.552 6.948 53.310 1.00 93.75 222 ILE A CA 1
ATOM 1797 C C . ILE A 1 222 ? -31.357 5.810 54.325 1.00 93.75 222 ILE A C 1
ATOM 1799 O O . ILE A 1 222 ? -32.101 5.712 55.301 1.00 93.75 222 ILE A O 1
ATOM 1803 N N . ALA A 1 223 ? -30.319 4.986 54.161 1.00 93.00 223 ALA A N 1
ATOM 1804 C CA . ALA A 1 223 ? -29.994 3.935 55.122 1.00 93.00 223 ALA A CA 1
ATOM 1805 C C . ALA A 1 223 ? -29.678 4.523 56.510 1.00 93.00 223 ALA A C 1
ATOM 1807 O O . ALA A 1 223 ? -30.202 4.042 57.514 1.00 93.00 223 ALA A O 1
ATOM 1808 N N . LEU A 1 224 ? -28.908 5.614 56.575 1.00 95.12 224 LEU A N 1
ATOM 1809 C CA . LEU A 1 224 ? -28.551 6.277 57.831 1.00 95.12 224 LEU A CA 1
ATOM 1810 C C . LEU A 1 224 ? -29.773 6.885 58.535 1.00 95.12 224 LEU A C 1
ATOM 1812 O O . LEU A 1 224 ? -29.918 6.746 59.749 1.00 95.12 224 LEU A O 1
ATOM 1816 N N . THR A 1 225 ? -30.676 7.524 57.784 1.00 93.75 225 THR A N 1
ATOM 1817 C CA . THR A 1 225 ? -31.912 8.090 58.353 1.00 93.75 225 THR A CA 1
ATOM 1818 C C . THR A 1 225 ? -32.849 6.993 58.856 1.00 93.75 225 THR A C 1
ATOM 1820 O O . THR A 1 225 ? -33.364 7.106 59.967 1.00 93.75 225 THR A O 1
ATOM 1823 N N . SER A 1 226 ? -32.995 5.887 58.117 1.00 93.00 226 SER A N 1
ATOM 1824 C CA . SER A 1 226 ? -33.787 4.731 58.562 1.00 93.00 226 SER A CA 1
ATOM 1825 C C . SER A 1 226 ? -33.221 4.086 59.837 1.00 93.00 226 SER A C 1
ATOM 1827 O O . SER A 1 226 ? -33.971 3.822 60.778 1.00 93.00 226 SER A O 1
ATOM 1829 N N . ALA A 1 227 ? -31.895 3.935 59.933 1.00 93.12 227 ALA A N 1
ATOM 1830 C CA . ALA A 1 227 ? -31.227 3.458 61.141 1.00 93.12 227 ALA A CA 1
ATOM 1831 C C . ALA A 1 227 ? -31.418 4.426 62.322 1.00 93.12 227 ALA A C 1
ATOM 1833 O O . ALA A 1 227 ? -31.653 3.984 63.445 1.00 93.12 227 ALA A O 1
ATOM 1834 N N . GLY A 1 228 ? -31.393 5.740 62.075 1.00 93.88 228 GLY A N 1
ATOM 1835 C CA . GLY A 1 228 ? -31.690 6.763 63.081 1.00 93.88 228 GLY A CA 1
ATOM 1836 C C . GLY A 1 228 ? -33.125 6.691 63.620 1.00 93.88 228 GLY A C 1
ATOM 1837 O O . GLY A 1 228 ? -33.336 6.820 64.826 1.00 93.88 228 GLY A O 1
ATOM 1838 N N . MET A 1 229 ? -34.118 6.420 62.766 1.00 92.12 229 MET A N 1
ATOM 1839 C CA . MET A 1 229 ? -35.514 6.214 63.196 1.00 92.12 229 MET A CA 1
ATOM 1840 C C . MET A 1 229 ? -35.666 4.967 64.081 1.00 92.12 229 MET A C 1
ATOM 1842 O O . MET A 1 229 ? -36.354 4.991 65.105 1.00 92.12 229 MET A O 1
ATOM 1846 N N . ILE A 1 230 ? -34.962 3.887 63.740 1.00 92.38 230 ILE A N 1
ATOM 1847 C CA . ILE A 1 230 ? -34.932 2.672 64.563 1.00 92.38 230 ILE A CA 1
ATOM 1848 C C . ILE A 1 230 ? -34.218 2.951 65.899 1.00 92.38 230 ILE A C 1
ATOM 1850 O O . ILE A 1 230 ? -34.732 2.609 66.958 1.00 92.38 230 ILE A O 1
ATOM 1854 N N . ALA A 1 231 ? -33.076 3.639 65.891 1.00 92.50 231 ALA A N 1
ATOM 1855 C CA . ALA A 1 231 ? -32.332 3.946 67.114 1.00 92.50 231 ALA A CA 1
ATOM 1856 C C . ALA A 1 231 ? -33.114 4.863 68.075 1.00 92.50 231 ALA A C 1
ATOM 1858 O O . ALA A 1 231 ? -33.135 4.627 69.282 1.00 92.50 231 ALA A O 1
ATOM 1859 N N . THR A 1 232 ? -33.791 5.888 67.549 1.00 89.25 232 THR A N 1
ATOM 1860 C CA . THR A 1 232 ? -34.606 6.817 68.353 1.00 89.25 232 THR A CA 1
ATOM 1861 C C . THR A 1 232 ? -35.835 6.141 68.955 1.00 89.25 232 THR A C 1
ATOM 1863 O O . THR A 1 232 ? -36.136 6.369 70.125 1.00 89.25 232 THR A O 1
ATOM 1866 N N . SER A 1 233 ? -36.511 5.265 68.204 1.00 87.69 233 SER A N 1
ATOM 1867 C CA . SER A 1 233 ? -37.639 4.479 68.726 1.00 87.69 233 SER A CA 1
ATOM 1868 C C . SER A 1 233 ? -37.216 3.521 69.842 1.00 87.69 233 SER A C 1
ATOM 1870 O O . SER A 1 233 ? -37.849 3.495 70.897 1.00 87.69 233 SER A O 1
ATOM 1872 N N . VAL A 1 234 ? -36.091 2.818 69.673 1.00 88.25 234 VAL A N 1
ATOM 1873 C CA . VAL A 1 234 ? -35.509 1.963 70.721 1.00 88.25 234 VAL A CA 1
ATOM 1874 C C . VAL A 1 234 ? -35.124 2.785 71.955 1.00 88.25 234 VAL A C 1
ATOM 1876 O O . VAL A 1 234 ? -35.434 2.388 73.077 1.00 88.25 234 VAL A O 1
ATOM 1879 N N . TYR A 1 235 ? -34.505 3.955 71.775 1.00 89.19 235 TYR A N 1
ATOM 1880 C CA . TYR A 1 235 ? -34.141 4.837 72.886 1.00 89.19 235 TYR A CA 1
ATOM 1881 C C . TYR A 1 235 ? -35.364 5.315 73.682 1.00 89.19 235 TYR A C 1
ATOM 1883 O O . TYR A 1 235 ? -35.331 5.310 74.916 1.00 89.19 235 TYR A O 1
ATOM 1891 N N . LEU A 1 236 ? -36.450 5.693 72.998 1.00 86.81 236 LEU A N 1
ATOM 1892 C CA . LEU A 1 236 ? -37.704 6.109 73.633 1.00 86.81 236 LEU A CA 1
ATOM 1893 C C . LEU A 1 236 ? -38.354 4.957 74.414 1.00 86.81 236 LEU A C 1
ATOM 1895 O O . LEU A 1 236 ? -38.742 5.157 75.567 1.00 86.81 236 LEU A O 1
ATOM 1899 N N . LEU A 1 237 ? -38.396 3.752 73.835 1.00 85.94 237 LEU A N 1
ATOM 1900 C CA . LEU A 1 237 ? -38.926 2.549 74.489 1.00 85.94 237 LEU A CA 1
ATOM 1901 C C . LEU A 1 237 ? -38.138 2.180 75.757 1.00 85.94 237 LEU A C 1
ATOM 1903 O O . LEU A 1 237 ? -38.736 1.879 76.789 1.00 85.94 237 LEU A O 1
ATOM 1907 N N . VAL A 1 238 ? -36.803 2.246 75.709 1.00 86.94 238 VAL A N 1
ATOM 1908 C CA . VAL A 1 238 ? -35.931 1.868 76.837 1.00 86.94 238 VAL A CA 1
ATOM 1909 C C . VAL A 1 238 ? -35.908 2.935 77.935 1.00 86.94 238 VAL A C 1
ATOM 1911 O O . VAL A 1 238 ? -35.936 2.598 79.119 1.00 86.94 238 VAL A O 1
ATOM 1914 N N . THR A 1 239 ? -35.860 4.219 77.567 1.00 86.31 239 THR A N 1
ATOM 1915 C CA . THR A 1 239 ? -35.579 5.308 78.520 1.00 86.31 239 THR A CA 1
ATOM 1916 C C . THR A 1 239 ? -36.848 5.918 79.111 1.00 86.31 239 THR A C 1
ATOM 1918 O O . THR A 1 239 ? -36.877 6.234 80.297 1.00 86.31 239 THR A O 1
ATOM 1921 N N . GLN A 1 240 ? -37.908 6.087 78.311 1.00 79.81 240 GLN A N 1
ATOM 1922 C CA . GLN A 1 240 ? -39.139 6.743 78.766 1.00 79.81 240 GLN A CA 1
ATOM 1923 C C . GLN A 1 240 ? -40.234 5.760 79.201 1.00 79.81 240 GLN A C 1
ATOM 1925 O O . GLN A 1 240 ? -41.229 6.209 79.767 1.00 79.81 240 GLN A O 1
ATOM 1930 N N . LYS A 1 241 ? -40.069 4.444 78.960 1.00 77.25 241 LYS A N 1
ATOM 1931 C CA . LYS A 1 241 ? -41.092 3.404 79.210 1.00 77.25 241 LYS A CA 1
ATOM 1932 C C . LYS A 1 241 ? -42.490 3.824 78.727 1.00 77.25 241 LYS A C 1
ATOM 1934 O O . LYS A 1 241 ? -43.497 3.533 79.371 1.00 77.25 241 LYS A O 1
ATOM 1939 N N . SER A 1 242 ? -42.559 4.572 77.626 1.00 66.12 242 SER A N 1
ATOM 1940 C CA . SER A 1 242 ? -43.830 5.027 77.086 1.00 66.12 242 SER A CA 1
ATOM 1941 C C . SER A 1 242 ? -44.446 3.889 76.274 1.00 66.12 242 SER A C 1
ATOM 1943 O O . SER A 1 242 ? -44.037 3.612 75.153 1.00 66.12 242 SER A O 1
ATOM 1945 N N . ASP A 1 243 ? -45.474 3.243 76.826 1.00 69.88 243 ASP A N 1
ATOM 1946 C CA . ASP A 1 243 ? -46.260 2.192 76.147 1.00 69.88 243 ASP A CA 1
ATOM 1947 C C . ASP A 1 243 ? -47.201 2.756 75.064 1.00 69.88 243 ASP A C 1
ATOM 1949 O O . ASP A 1 243 ? -48.200 2.159 74.662 1.00 69.88 243 ASP A O 1
ATOM 1953 N N . SER A 1 244 ? -46.902 3.960 74.579 1.00 78.19 244 SER A N 1
ATOM 1954 C CA . SER A 1 244 ? -47.704 4.606 73.560 1.00 78.19 244 SER A CA 1
ATOM 1955 C C . SER A 1 244 ? -47.425 3.950 72.212 1.00 78.19 244 SER A C 1
ATOM 1957 O O . SER A 1 244 ? -46.276 3.847 71.786 1.00 78.19 244 SER A O 1
ATOM 1959 N N . TYR A 1 245 ? -48.483 3.571 71.495 1.00 77.25 245 TYR A N 1
ATOM 1960 C CA . TYR A 1 245 ? -48.413 3.019 70.135 1.00 77.25 245 TYR A CA 1
ATOM 1961 C C . TYR A 1 245 ? -47.563 3.881 69.173 1.00 77.25 245 TYR A C 1
ATOM 1963 O O . TYR A 1 245 ? -46.933 3.374 68.245 1.00 77.25 245 TYR A O 1
ATOM 1971 N N . LEU A 1 246 ? -47.473 5.186 69.447 1.00 79.62 246 LEU A N 1
ATOM 1972 C CA . LEU A 1 246 ? -46.640 6.144 68.719 1.00 79.62 246 LEU A CA 1
ATOM 1973 C C . LEU A 1 246 ? -45.130 5.843 68.789 1.00 79.62 246 LEU A C 1
ATOM 1975 O O . LEU A 1 246 ? -44.412 6.235 67.873 1.00 79.62 246 LEU A O 1
ATOM 1979 N N . ALA A 1 247 ? -44.643 5.132 69.812 1.00 81.56 247 ALA A N 1
ATOM 1980 C CA . ALA A 1 247 ? -43.230 4.763 69.941 1.00 81.56 247 ALA A CA 1
ATOM 1981 C C . ALA A 1 247 ? -42.810 3.653 68.956 1.00 81.56 247 ALA A C 1
ATOM 1983 O O . ALA A 1 247 ? -41.665 3.627 68.505 1.00 81.56 247 ALA A O 1
ATOM 1984 N N . TYR A 1 248 ? -43.742 2.780 68.555 1.00 84.69 248 TYR A N 1
ATOM 1985 C CA . TYR A 1 248 ? -43.484 1.688 67.606 1.00 84.69 248 TYR A CA 1
ATOM 1986 C C . TYR A 1 248 ? -43.550 2.132 66.137 1.00 84.69 248 TYR A C 1
ATOM 1988 O O . TYR A 1 248 ? -42.903 1.533 65.277 1.00 84.69 248 TYR A O 1
ATOM 1996 N N . ALA A 1 249 ? -44.289 3.202 65.831 1.00 87.31 249 ALA A N 1
ATOM 1997 C CA . ALA A 1 249 ? -44.422 3.730 64.472 1.00 87.31 249 ALA A CA 1
ATOM 1998 C C . ALA A 1 249 ? -43.071 4.072 63.786 1.00 87.31 249 ALA A C 1
ATOM 2000 O O . ALA A 1 249 ? -42.863 3.636 62.646 1.00 87.31 249 ALA A O 1
ATOM 2001 N N . PRO A 1 250 ? -42.118 4.786 64.426 1.00 88.62 250 PRO A N 1
ATOM 2002 C CA . PRO A 1 250 ? -40.798 5.041 63.842 1.00 88.62 250 PRO A CA 1
ATOM 2003 C C . PRO A 1 250 ? -39.946 3.775 63.675 1.00 88.62 250 PRO A C 1
ATOM 2005 O O . PRO A 1 250 ? -39.169 3.692 62.726 1.00 88.62 250 PRO A O 1
ATOM 2008 N N . MET A 1 251 ? -40.130 2.766 64.533 1.00 89.25 251 MET A N 1
ATOM 2009 C CA . MET A 1 251 ? -39.432 1.484 64.412 1.00 89.25 251 MET A CA 1
ATOM 2010 C C . MET A 1 251 ? -39.893 0.727 63.162 1.00 89.25 251 MET A C 1
ATOM 2012 O O . MET A 1 251 ? -39.075 0.369 62.320 1.00 89.25 251 MET A O 1
ATOM 2016 N N . ILE A 1 252 ? -41.210 0.545 63.003 1.00 91.69 252 ILE A N 1
ATOM 2017 C CA . ILE A 1 252 ? -41.790 -0.191 61.870 1.00 91.69 252 ILE A CA 1
ATOM 2018 C C . ILE A 1 252 ? -41.503 0.538 60.553 1.00 91.69 252 ILE A C 1
ATOM 2020 O O . ILE A 1 252 ? -41.050 -0.082 59.591 1.00 91.69 252 ILE A O 1
ATOM 2024 N N . SER A 1 253 ? -41.725 1.856 60.505 1.00 91.38 253 SER A N 1
ATOM 2025 C CA . SER A 1 253 ? -41.448 2.647 59.297 1.00 91.38 253 SER A CA 1
ATOM 2026 C C . SER A 1 253 ? -39.959 2.654 58.941 1.00 91.38 253 SER A C 1
ATOM 2028 O O . SER A 1 253 ? -39.624 2.477 57.771 1.00 91.38 253 SER A O 1
ATOM 2030 N N . GLY A 1 254 ? -39.066 2.760 59.932 1.00 91.38 254 GLY A N 1
ATOM 2031 C CA . GLY A 1 254 ? -37.622 2.649 59.736 1.00 91.38 254 GLY A CA 1
ATOM 2032 C C . GLY A 1 254 ? -37.203 1.280 59.194 1.00 91.38 254 GLY A C 1
ATOM 2033 O O . GLY A 1 254 ? -36.433 1.218 58.238 1.00 91.38 254 GLY A O 1
ATOM 2034 N N . SER A 1 255 ? -37.747 0.181 59.730 1.00 92.81 255 SER A N 1
ATOM 2035 C CA . SER A 1 255 ? -37.453 -1.176 59.245 1.00 92.81 255 SER A CA 1
ATOM 2036 C C . SER A 1 255 ? -37.945 -1.412 57.817 1.00 92.81 255 SER A C 1
ATOM 2038 O O . SER A 1 255 ? -37.196 -1.936 56.994 1.00 92.81 255 SER A O 1
ATOM 2040 N N . VAL A 1 256 ? -39.173 -0.990 57.491 1.00 94.06 256 VAL A N 1
ATOM 2041 C CA . VAL A 1 256 ? -39.720 -1.108 56.128 1.00 94.06 256 VAL A CA 1
ATOM 2042 C C . VAL A 1 256 ? -38.896 -0.278 55.142 1.00 94.06 256 VAL A C 1
ATOM 2044 O O . VAL A 1 256 ? -38.551 -0.770 54.066 1.00 94.06 256 VAL A O 1
ATOM 2047 N N . LEU A 1 257 ? -38.527 0.951 55.517 1.00 92.62 257 LEU A N 1
ATOM 2048 C CA . LEU A 1 257 ? -37.698 1.826 54.690 1.00 92.62 257 LEU A CA 1
ATOM 2049 C C . LEU A 1 257 ? -36.304 1.229 54.462 1.00 92.62 257 LEU A C 1
ATOM 2051 O O . LEU A 1 257 ? -35.830 1.217 53.325 1.00 92.62 257 LEU A O 1
ATOM 2055 N N . LEU A 1 258 ? -35.670 0.684 55.505 1.00 93.38 258 LEU A N 1
ATOM 2056 C CA . LEU A 1 258 ? -34.356 0.048 55.407 1.00 93.38 258 LEU A CA 1
ATOM 2057 C C . LEU A 1 258 ? -34.405 -1.184 54.494 1.00 93.38 258 LEU A C 1
ATOM 2059 O O . LEU A 1 258 ? -33.628 -1.266 53.545 1.00 93.38 258 LEU A O 1
ATOM 2063 N N . CYS A 1 259 ? -35.356 -2.099 54.712 1.00 93.75 259 CYS A N 1
ATOM 2064 C CA . CYS A 1 259 ? -35.522 -3.286 53.869 1.00 93.75 259 CYS A CA 1
ATOM 2065 C C . CYS A 1 259 ? -35.797 -2.914 52.405 1.00 93.75 259 CYS A C 1
ATOM 2067 O O . CYS A 1 259 ? -35.159 -3.463 51.507 1.00 93.75 259 CYS A O 1
ATOM 2069 N N . SER A 1 260 ? -36.691 -1.951 52.155 1.00 91.50 260 SER A N 1
ATOM 2070 C CA . SER A 1 260 ? -36.976 -1.462 50.800 1.00 91.50 260 SER A CA 1
ATOM 2071 C C . SER A 1 260 ? -35.731 -0.863 50.140 1.00 91.50 260 SER A C 1
ATOM 2073 O O . SER A 1 260 ? -35.468 -1.120 48.964 1.00 91.50 260 SER A O 1
ATOM 2075 N N . THR A 1 261 ? -34.946 -0.090 50.892 1.00 92.62 261 THR A N 1
ATOM 2076 C CA . THR A 1 261 ? -33.712 0.536 50.397 1.00 92.62 261 THR A CA 1
ATOM 2077 C C . THR A 1 261 ? -32.653 -0.515 50.075 1.00 92.62 261 THR A C 1
ATOM 2079 O O . THR A 1 261 ? -32.023 -0.432 49.024 1.00 92.62 261 THR A O 1
ATOM 2082 N N . CYS A 1 262 ? -32.496 -1.544 50.913 1.00 92.12 262 CYS A N 1
ATOM 2083 C CA . CYS A 1 262 ? -31.578 -2.655 50.658 1.00 92.12 262 CYS A CA 1
ATOM 2084 C C . CYS A 1 262 ? -31.957 -3.440 49.395 1.00 92.12 262 CYS A C 1
ATOM 2086 O O . CYS A 1 262 ? -31.097 -3.680 48.549 1.00 92.12 262 CYS A O 1
ATOM 2088 N N . VAL A 1 263 ? -33.234 -3.804 49.229 1.00 93.19 263 VAL A N 1
ATOM 2089 C CA . VAL A 1 263 ? -33.706 -4.529 48.033 1.00 93.19 263 VAL A CA 1
ATOM 2090 C C . VAL A 1 263 ? -33.486 -3.698 46.769 1.00 93.19 263 VAL A C 1
ATOM 2092 O O . VAL A 1 263 ? -33.001 -4.218 45.762 1.00 93.19 263 VAL A O 1
ATOM 2095 N N . TYR A 1 264 ? -33.800 -2.402 46.822 1.00 91.25 264 TYR A N 1
ATOM 2096 C CA . TYR A 1 264 ? -33.556 -1.495 45.705 1.00 91.25 264 TYR A CA 1
ATOM 2097 C C . TYR A 1 264 ? -32.061 -1.354 45.392 1.00 91.25 264 TYR A C 1
ATOM 2099 O O . TYR A 1 264 ? -31.676 -1.424 44.227 1.00 91.25 264 TYR A O 1
ATOM 2107 N N . ALA A 1 265 ? -31.209 -1.214 46.412 1.00 90.31 265 ALA A N 1
ATOM 2108 C CA . ALA A 1 265 ? -29.765 -1.095 46.236 1.00 90.31 265 ALA A CA 1
ATOM 2109 C C . ALA A 1 265 ? -29.160 -2.341 45.573 1.00 90.31 265 ALA A C 1
ATOM 2111 O O . ALA A 1 265 ? -28.347 -2.203 44.663 1.00 90.31 265 ALA A O 1
ATOM 2112 N N . ILE A 1 266 ? -29.587 -3.544 45.980 1.00 91.25 266 ILE A N 1
ATOM 2113 C CA . ILE A 1 266 ? -29.134 -4.804 45.371 1.00 91.25 266 ILE A CA 1
ATOM 2114 C C . ILE A 1 266 ? -29.541 -4.866 43.897 1.00 91.25 266 ILE A C 1
ATOM 2116 O O . ILE A 1 266 ? -28.700 -5.168 43.053 1.00 91.25 266 ILE A O 1
ATOM 2120 N N . ARG A 1 267 ? -30.802 -4.546 43.570 1.00 89.88 267 ARG A N 1
ATOM 2121 C CA . ARG A 1 267 ? -31.278 -4.529 42.176 1.00 89.88 267 ARG A CA 1
ATOM 2122 C C . ARG A 1 267 ? -30.516 -3.526 41.326 1.00 89.88 267 ARG A C 1
ATOM 2124 O O . ARG A 1 267 ? -29.981 -3.897 40.292 1.00 89.88 267 ARG A O 1
ATOM 2131 N N . TRP A 1 268 ? -30.389 -2.292 41.806 1.00 90.00 268 TRP A N 1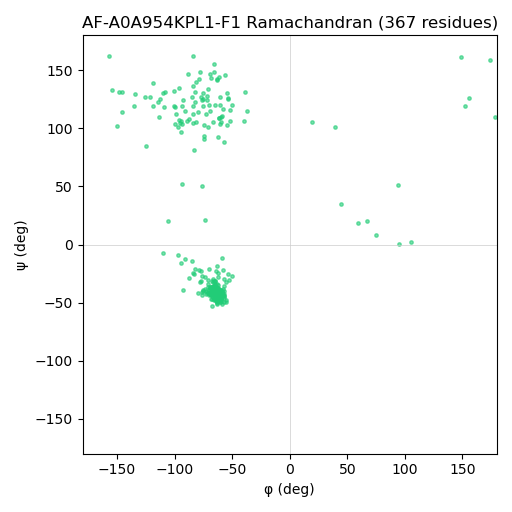
ATOM 2132 C CA . TRP A 1 268 ? -29.653 -1.258 41.089 1.00 90.00 268 TRP A CA 1
ATOM 2133 C C . TRP A 1 268 ? -28.186 -1.638 40.859 1.00 90.00 268 TRP A C 1
ATOM 2135 O O . TRP A 1 268 ? -27.655 -1.405 39.774 1.00 90.00 268 TRP A O 1
ATOM 2145 N N . LEU A 1 269 ? -27.529 -2.233 41.860 1.00 88.50 269 LEU A N 1
ATOM 2146 C CA . LEU A 1 269 ? -26.148 -2.686 41.725 1.00 88.50 269 LEU A CA 1
ATOM 2147 C C . LEU A 1 269 ? -26.035 -3.823 40.703 1.00 88.50 269 LEU A C 1
ATOM 2149 O O . LEU A 1 269 ? -25.103 -3.824 39.902 1.00 88.50 269 LEU A O 1
ATOM 2153 N N . ASN A 1 270 ? -26.990 -4.756 40.704 1.00 90.38 270 ASN A N 1
ATOM 2154 C CA . ASN A 1 270 ? -27.035 -5.844 39.738 1.00 90.38 270 ASN A CA 1
ATOM 2155 C C . ASN A 1 270 ? -27.227 -5.313 38.311 1.00 90.38 270 ASN A C 1
ATOM 2157 O O . ASN A 1 270 ? -26.403 -5.609 37.454 1.00 90.38 270 ASN A O 1
ATOM 2161 N N . ASP A 1 271 ? -28.223 -4.454 38.081 1.00 87.19 271 ASP A N 1
ATOM 2162 C CA . ASP A 1 271 ? -28.497 -3.862 36.764 1.00 87.19 271 ASP A CA 1
ATOM 2163 C C . ASP A 1 271 ? -27.289 -3.078 36.246 1.00 87.19 271 ASP A C 1
ATOM 2165 O O . ASP A 1 271 ? -26.882 -3.211 35.091 1.00 87.19 271 ASP A O 1
ATOM 2169 N N . ARG A 1 272 ? -26.659 -2.287 37.121 1.00 86.38 272 ARG A N 1
ATOM 2170 C CA . ARG A 1 272 ? -25.449 -1.538 36.789 1.00 86.38 272 ARG A CA 1
ATOM 2171 C C . ARG A 1 272 ? -24.303 -2.467 36.386 1.00 86.38 272 ARG A C 1
ATOM 2173 O O . ARG A 1 272 ? -23.649 -2.206 35.378 1.00 86.38 272 ARG A O 1
ATOM 2180 N N . ASN A 1 273 ? -24.061 -3.528 37.153 1.00 86.12 273 ASN A N 1
ATOM 2181 C CA . ASN A 1 273 ? -23.018 -4.503 36.844 1.00 86.12 273 ASN A CA 1
ATOM 2182 C C . ASN A 1 273 ? -23.321 -5.242 35.536 1.00 86.12 273 ASN A C 1
ATOM 2184 O O . ASN A 1 273 ? -22.413 -5.459 34.738 1.00 86.12 273 ASN A O 1
ATOM 2188 N N . THR A 1 274 ? -24.583 -5.580 35.270 1.00 87.56 274 THR A N 1
ATOM 2189 C CA . THR A 1 274 ? -24.998 -6.180 33.998 1.00 87.56 274 THR A CA 1
ATOM 2190 C C . THR A 1 274 ? -24.726 -5.237 32.832 1.00 87.56 274 THR A C 1
ATOM 2192 O O . THR A 1 274 ? -24.128 -5.653 31.850 1.00 87.56 274 THR A O 1
ATOM 2195 N N . ILE A 1 275 ? -25.068 -3.950 32.940 1.00 84.75 275 ILE A N 1
ATOM 2196 C CA . ILE A 1 275 ? -24.774 -2.967 31.885 1.00 84.75 275 ILE A CA 1
ATOM 2197 C C . ILE A 1 275 ? -23.262 -2.850 31.647 1.00 84.75 275 ILE A C 1
ATOM 2199 O O . ILE A 1 275 ? -22.822 -2.847 30.499 1.00 84.75 275 ILE A O 1
ATOM 2203 N N . GLN A 1 276 ? -22.461 -2.773 32.715 1.00 83.12 276 GLN A N 1
ATOM 2204 C CA . GLN A 1 276 ? -21.005 -2.657 32.591 1.00 83.12 276 GLN A CA 1
ATOM 2205 C C . GLN A 1 276 ? -20.380 -3.908 31.972 1.00 83.12 276 GLN A C 1
ATOM 2207 O O . GLN A 1 276 ? -19.601 -3.792 31.032 1.00 83.12 276 GLN A O 1
ATOM 2212 N N . THR A 1 277 ? -20.759 -5.094 32.445 1.00 84.88 277 THR A N 1
ATOM 2213 C CA . THR A 1 277 ? -20.248 -6.358 31.902 1.00 84.88 277 THR A CA 1
ATOM 2214 C C . THR A 1 277 ? -20.672 -6.557 30.452 1.00 84.88 277 THR A C 1
ATOM 2216 O O . THR A 1 277 ? -19.834 -6.922 29.636 1.00 84.88 277 THR A O 1
ATOM 2219 N N . THR A 1 278 ?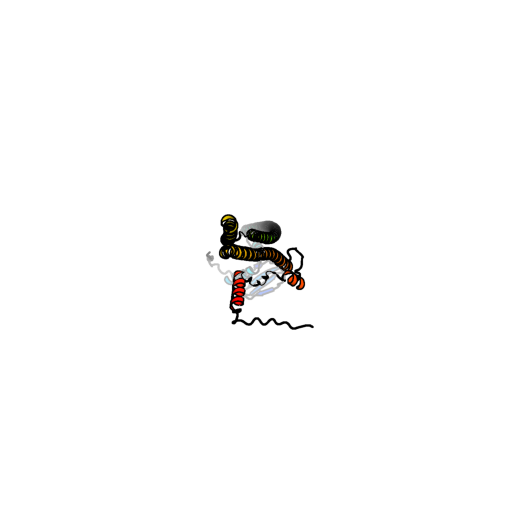 -21.920 -6.252 30.084 1.00 85.62 278 THR A N 1
ATOM 2220 C CA . THR A 1 278 ? -22.374 -6.311 28.685 1.00 85.62 278 THR A CA 1
ATOM 2221 C C . THR A 1 278 ? -21.569 -5.367 27.797 1.00 85.62 278 THR A C 1
ATOM 2223 O O . THR A 1 278 ? -21.088 -5.798 26.754 1.00 85.62 278 THR A O 1
ATOM 2226 N N . ALA A 1 279 ? -21.332 -4.123 28.225 1.00 82.75 279 ALA A N 1
ATOM 2227 C CA . ALA A 1 279 ? -20.506 -3.181 27.468 1.00 82.75 279 ALA A CA 1
ATOM 2228 C C . ALA A 1 279 ? -19.047 -3.662 27.325 1.00 82.75 279 ALA A C 1
ATOM 2230 O O . ALA A 1 279 ? -18.438 -3.524 26.264 1.00 82.75 279 ALA A O 1
ATOM 2231 N N . GLU A 1 280 ? -18.476 -4.267 28.371 1.00 81.62 280 GLU A N 1
ATOM 2232 C CA . GLU A 1 280 ? -17.142 -4.877 28.315 1.00 81.62 280 GLU A CA 1
ATOM 2233 C C . GLU A 1 280 ? -17.100 -6.081 27.363 1.00 81.62 280 GLU A C 1
ATOM 2235 O O . GLU A 1 280 ? -16.163 -6.208 26.570 1.00 81.62 280 GLU A O 1
ATOM 2240 N N . PHE A 1 281 ? -18.125 -6.938 27.388 1.00 85.06 281 PHE A N 1
ATOM 2241 C CA . PHE A 1 281 ? -18.254 -8.065 26.467 1.00 85.06 281 PHE A CA 1
ATOM 2242 C C . PHE A 1 281 ? -18.427 -7.606 25.019 1.00 85.06 281 PHE A C 1
ATOM 2244 O O . PHE A 1 281 ? -17.799 -8.183 24.131 1.00 85.06 281 PHE A O 1
ATOM 2251 N N . GLU A 1 282 ? -19.221 -6.565 24.767 1.00 84.56 282 GLU A N 1
ATOM 2252 C CA . GLU A 1 282 ? -19.390 -5.964 23.442 1.00 84.56 282 GLU A CA 1
ATOM 2253 C C . GLU A 1 282 ? -18.077 -5.375 22.923 1.00 84.56 282 GLU A C 1
ATOM 2255 O O . GLU A 1 282 ? -17.695 -5.654 21.789 1.00 84.56 282 GLU A O 1
ATOM 2260 N N . ASN A 1 283 ? -17.324 -4.657 23.760 1.00 81.56 283 ASN A N 1
ATOM 2261 C CA . ASN A 1 283 ? -16.000 -4.149 23.392 1.00 81.56 283 ASN A CA 1
ATOM 2262 C C . ASN A 1 283 ? -15.008 -5.285 23.099 1.00 81.56 283 ASN A C 1
ATOM 2264 O O . ASN A 1 283 ? -14.261 -5.232 22.120 1.00 81.56 283 ASN A O 1
ATOM 2268 N N . ALA A 1 284 ? -15.005 -6.340 23.919 1.00 83.38 284 ALA A N 1
ATOM 2269 C CA . ALA A 1 284 ? -14.158 -7.508 23.695 1.00 83.38 284 ALA A CA 1
ATOM 2270 C C . ALA A 1 284 ? -14.548 -8.266 22.414 1.00 83.38 284 ALA A C 1
ATOM 2272 O O . ALA A 1 284 ? -13.673 -8.758 21.698 1.00 83.38 284 ALA A O 1
ATOM 2273 N N . ARG A 1 285 ? -15.848 -8.351 22.108 1.00 86.62 285 ARG A N 1
ATOM 2274 C CA . ARG A 1 285 ? -16.361 -8.911 20.853 1.00 86.62 285 ARG A CA 1
ATOM 2275 C C . ARG A 1 285 ? -15.943 -8.050 19.667 1.00 86.62 285 ARG A C 1
ATOM 2277 O O . ARG A 1 285 ? -15.377 -8.590 18.726 1.00 86.62 285 ARG A O 1
ATOM 2284 N N . PHE A 1 286 ? -16.117 -6.734 19.747 1.00 85.56 286 PHE A N 1
ATOM 2285 C CA . PHE A 1 286 ? -15.710 -5.796 18.704 1.00 85.56 286 PHE A CA 1
ATOM 2286 C C . PHE A 1 286 ? -14.215 -5.912 18.386 1.00 85.56 286 PHE A C 1
ATOM 2288 O O . PHE A 1 286 ? -13.840 -6.009 17.222 1.00 85.56 286 PHE A O 1
ATOM 2295 N N . ALA A 1 287 ? -13.357 -6.001 19.406 1.00 81.50 287 ALA A N 1
ATOM 2296 C CA . ALA A 1 287 ? -11.921 -6.212 19.220 1.00 81.50 287 ALA A CA 1
ATOM 2297 C C . ALA A 1 287 ? -11.608 -7.515 18.456 1.00 81.50 287 ALA A C 1
ATOM 2299 O O . ALA A 1 287 ? -10.743 -7.542 17.577 1.00 81.50 287 ALA A O 1
ATOM 2300 N N . LYS A 1 288 ? -12.328 -8.601 18.767 1.00 86.00 288 LYS A N 1
ATOM 2301 C CA . LYS A 1 288 ? -12.203 -9.877 18.048 1.00 86.00 288 LYS A CA 1
ATOM 2302 C C . LYS A 1 288 ? -12.728 -9.775 16.617 1.00 86.00 288 LYS A C 1
ATOM 2304 O O . LYS A 1 288 ? -12.085 -10.301 15.714 1.00 86.00 288 LYS A O 1
ATOM 2309 N N . ASP A 1 289 ? -13.842 -9.087 16.399 1.00 90.00 289 ASP A N 1
ATOM 2310 C CA . ASP A 1 289 ? -14.433 -8.895 15.073 1.00 90.00 289 ASP A CA 1
ATOM 2311 C C . ASP A 1 289 ? -13.525 -8.049 14.175 1.00 90.00 289 ASP A C 1
ATOM 2313 O O . ASP A 1 289 ? -13.305 -8.402 13.020 1.00 90.00 289 ASP A O 1
ATOM 2317 N N . VAL A 1 290 ? -12.883 -7.007 14.711 1.00 86.69 290 VAL A N 1
ATOM 2318 C CA . VAL A 1 290 ? -11.836 -6.257 14.004 1.00 86.69 290 VAL A CA 1
ATOM 2319 C C . VAL A 1 290 ? -10.714 -7.191 13.542 1.00 86.69 290 VAL A C 1
ATOM 2321 O O . VAL A 1 290 ? -10.353 -7.171 12.365 1.00 86.69 290 VAL A O 1
ATOM 2324 N N . LEU A 1 291 ? -10.183 -8.040 14.427 1.00 85.00 291 LEU A N 1
ATOM 2325 C CA . LEU A 1 291 ? -9.128 -8.996 14.071 1.00 85.00 291 LEU A CA 1
ATOM 2326 C C . LEU A 1 291 ? -9.588 -9.981 12.990 1.00 85.00 291 LEU A C 1
ATOM 2328 O O . LEU A 1 291 ? -8.882 -10.179 12.001 1.00 85.00 291 LEU A O 1
ATOM 2332 N N . ARG A 1 292 ? -10.791 -10.550 13.140 1.00 90.12 292 ARG A N 1
ATOM 2333 C CA . ARG A 1 292 ? -11.387 -11.455 12.142 1.00 90.12 292 ARG A CA 1
ATOM 2334 C C . ARG A 1 292 ? -11.565 -10.758 10.795 1.00 90.12 292 ARG A C 1
ATOM 2336 O O . ARG A 1 292 ? -11.197 -11.329 9.775 1.00 90.12 292 ARG A O 1
ATOM 2343 N N . SER A 1 293 ? -12.052 -9.518 10.787 1.00 88.94 293 SER A N 1
ATOM 2344 C CA . SER A 1 293 ? -12.229 -8.719 9.569 1.00 88.94 293 SER A CA 1
ATOM 2345 C C . SER A 1 293 ? -10.900 -8.415 8.874 1.00 88.94 293 SER A C 1
ATOM 2347 O O . SER A 1 293 ? -10.815 -8.496 7.652 1.00 88.94 293 SER A O 1
ATOM 2349 N N . SER A 1 294 ? -9.839 -8.136 9.642 1.00 85.19 294 SER A N 1
ATOM 2350 C CA . SER A 1 294 ? -8.501 -7.907 9.093 1.00 85.19 294 SER A CA 1
ATOM 2351 C C . SER A 1 294 ? -7.938 -9.165 8.440 1.00 85.19 294 SER A C 1
ATOM 2353 O O . SER A 1 294 ? -7.324 -9.081 7.377 1.00 85.19 294 SER A O 1
ATOM 2355 N N . TRP A 1 295 ? -8.168 -10.327 9.053 1.00 86.88 295 TRP A N 1
ATOM 2356 C CA . TRP A 1 295 ? -7.735 -11.604 8.499 1.00 86.88 295 TRP A CA 1
ATOM 2357 C C . TRP A 1 295 ? -8.543 -11.998 7.258 1.00 86.88 295 TRP A C 1
ATOM 2359 O O . TRP A 1 295 ? -7.967 -12.424 6.264 1.00 86.88 295 TRP A O 1
ATOM 2369 N N . LEU A 1 296 ? -9.861 -11.770 7.262 1.00 89.06 296 LEU A N 1
ATOM 2370 C CA . LEU A 1 296 ? -10.709 -11.972 6.086 1.00 89.06 296 LEU A CA 1
ATOM 2371 C C . LEU A 1 296 ? -10.267 -11.068 4.923 1.00 89.06 296 LEU A C 1
ATOM 2373 O O . LEU A 1 296 ? -10.129 -11.534 3.796 1.00 89.06 296 LEU A O 1
ATOM 2377 N N . ALA A 1 297 ? -9.982 -9.792 5.200 1.00 86.31 297 ALA A N 1
ATOM 2378 C CA . ALA A 1 297 ? -9.469 -8.859 4.203 1.00 86.31 297 ALA A CA 1
ATOM 2379 C C . ALA A 1 297 ? -8.116 -9.318 3.631 1.00 86.31 297 ALA A C 1
ATOM 2381 O O . ALA A 1 297 ? -7.937 -9.295 2.414 1.00 86.31 297 ALA A O 1
ATOM 2382 N N . GLU A 1 298 ? -7.191 -9.787 4.476 1.00 80.94 298 GLU A N 1
ATOM 2383 C CA . GLU A 1 298 ? -5.920 -10.377 4.033 1.00 80.94 298 GLU A CA 1
ATOM 2384 C C . GLU A 1 298 ? -6.150 -11.581 3.127 1.00 80.94 298 GLU A C 1
ATOM 2386 O O . GLU A 1 298 ? -5.635 -11.597 2.015 1.00 80.94 298 GLU A O 1
ATOM 2391 N N . LEU A 1 299 ? -6.980 -12.531 3.555 1.00 86.00 299 LEU A N 1
ATOM 2392 C CA . LEU A 1 299 ? -7.273 -13.726 2.776 1.00 86.00 299 LEU A CA 1
ATOM 2393 C C . LEU A 1 299 ? -7.840 -13.357 1.397 1.00 86.00 299 LEU A C 1
ATOM 2395 O O . LEU A 1 299 ? -7.388 -13.883 0.385 1.00 86.00 299 LEU A O 1
ATOM 2399 N N . THR A 1 300 ? -8.778 -12.403 1.334 1.00 86.12 300 THR A N 1
ATOM 2400 C CA . THR A 1 300 ? -9.357 -11.936 0.059 1.00 86.12 300 THR A CA 1
ATOM 2401 C C . THR A 1 300 ? -8.356 -11.217 -0.842 1.00 86.12 300 THR A C 1
ATOM 2403 O O . THR A 1 300 ? -8.480 -11.288 -2.066 1.00 86.12 300 THR A O 1
ATOM 2406 N N . LEU A 1 301 ? -7.369 -10.528 -0.266 1.00 83.88 301 LEU A N 1
ATOM 2407 C CA . LEU A 1 301 ? -6.304 -9.878 -1.023 1.00 83.88 301 LEU A CA 1
ATOM 2408 C C . LEU A 1 301 ? -5.283 -10.894 -1.530 1.00 83.88 301 LEU A C 1
ATOM 2410 O O . LEU A 1 301 ? -4.915 -10.816 -2.695 1.00 83.88 301 LEU A O 1
ATOM 2414 N N . GLU A 1 302 ? -4.871 -11.855 -0.702 1.00 80.88 302 GLU A N 1
ATOM 2415 C CA . GLU A 1 302 ? -3.943 -12.923 -1.093 1.00 80.88 302 GLU A CA 1
ATOM 2416 C C . GLU A 1 302 ? -4.536 -13.841 -2.166 1.00 80.88 302 GLU A C 1
ATOM 2418 O O . GLU A 1 302 ? -3.825 -14.255 -3.078 1.00 80.88 302 GLU A O 1
ATOM 2423 N N . ALA A 1 303 ? -5.841 -14.112 -2.094 1.00 85.69 303 ALA A N 1
ATOM 2424 C CA . ALA A 1 303 ? -6.571 -14.877 -3.100 1.00 85.69 303 ALA A CA 1
ATOM 2425 C C . ALA A 1 303 ? -6.589 -14.185 -4.474 1.00 85.69 303 ALA A C 1
ATOM 2427 O O . ALA A 1 303 ? -6.404 -14.837 -5.501 1.00 85.69 303 ALA A O 1
ATOM 2428 N N . LYS A 1 304 ? -6.783 -12.857 -4.499 1.00 83.38 304 LYS A N 1
ATOM 2429 C CA . LYS A 1 304 ? -6.826 -12.063 -5.740 1.00 83.38 304 LYS A CA 1
ATOM 2430 C C . LYS A 1 304 ? -5.442 -11.742 -6.295 1.00 83.38 304 LYS A C 1
ATOM 2432 O O . LYS A 1 304 ? -5.243 -11.787 -7.503 1.00 83.38 304 LYS A O 1
ATOM 2437 N N . ASN A 1 305 ? -4.516 -11.387 -5.411 1.00 79.06 305 ASN A N 1
ATOM 2438 C CA . ASN A 1 305 ? -3.168 -10.943 -5.733 1.00 79.06 305 ASN A CA 1
ATOM 2439 C C . ASN A 1 305 ? -2.173 -11.836 -4.985 1.00 79.06 305 ASN A C 1
ATOM 2441 O O . ASN A 1 305 ? -1.729 -11.472 -3.891 1.00 79.06 305 ASN A O 1
ATOM 2445 N N . PRO A 1 306 ? -1.823 -13.005 -5.545 1.00 73.62 306 PRO A N 1
ATOM 2446 C CA . PRO A 1 306 ? -0.893 -13.919 -4.907 1.00 73.62 306 PRO A CA 1
ATOM 2447 C C . PRO A 1 306 ? 0.457 -13.233 -4.676 1.00 73.62 306 PRO A C 1
ATOM 2449 O O . PRO A 1 306 ? 1.222 -12.955 -5.595 1.00 73.62 306 PRO A O 1
ATOM 2452 N N . THR A 1 307 ? 0.771 -12.983 -3.406 1.00 65.12 307 THR A N 1
ATOM 2453 C CA . THR A 1 307 ? 2.020 -12.345 -2.961 1.00 65.12 307 THR A CA 1
ATOM 2454 C C . THR A 1 307 ? 3.259 -13.188 -3.297 1.00 65.12 307 THR A C 1
ATOM 2456 O O . THR A 1 307 ? 4.387 -12.695 -3.272 1.00 65.12 307 THR A O 1
ATOM 2459 N N . ARG A 1 308 ? 3.077 -14.486 -3.579 1.00 68.12 308 ARG A N 1
ATOM 2460 C CA . ARG A 1 308 ? 4.159 -15.404 -3.947 1.00 68.12 308 ARG A CA 1
ATOM 2461 C C . ARG A 1 308 ? 4.319 -15.459 -5.470 1.00 68.12 308 ARG A C 1
ATOM 2463 O O . ARG A 1 308 ? 3.360 -15.832 -6.145 1.00 68.12 308 ARG A O 1
ATOM 2470 N N . PRO A 1 309 ? 5.522 -15.189 -6.010 1.00 53.69 309 PRO A N 1
ATOM 2471 C CA . PRO A 1 309 ? 5.778 -15.361 -7.435 1.00 53.69 309 PRO A CA 1
ATOM 2472 C C . PRO A 1 309 ? 5.551 -16.829 -7.824 1.00 53.69 309 PRO A C 1
ATOM 2474 O O . PRO A 1 309 ? 6.182 -17.726 -7.264 1.00 53.69 309 PRO A O 1
ATOM 2477 N N . GLY A 1 310 ? 4.613 -17.061 -8.747 1.00 63.62 310 GLY A N 1
ATOM 2478 C CA . GLY A 1 310 ? 4.221 -18.391 -9.230 1.00 63.62 310 GLY A CA 1
ATOM 2479 C C . GLY A 1 310 ? 3.015 -19.032 -8.533 1.00 63.62 310 GLY A C 1
ATOM 2480 O O . GLY A 1 310 ? 2.656 -20.149 -8.889 1.00 63.62 310 GLY A O 1
ATOM 2481 N N . ALA A 1 311 ? 2.382 -18.368 -7.560 1.00 73.00 311 ALA A N 1
ATOM 2482 C CA . ALA A 1 311 ? 1.083 -18.812 -7.057 1.00 73.00 311 ALA A CA 1
ATOM 2483 C C . ALA A 1 311 ? -0.031 -18.298 -7.981 1.00 73.00 311 ALA A C 1
ATOM 2485 O O . ALA A 1 311 ? -0.038 -17.124 -8.346 1.00 73.00 311 ALA A O 1
ATOM 2486 N N . GLU A 1 312 ? -0.951 -19.175 -8.380 1.00 78.81 312 GLU A N 1
ATOM 2487 C CA . GLU A 1 312 ? -2.133 -18.772 -9.141 1.00 78.81 312 GLU A CA 1
ATOM 2488 C C . GLU A 1 312 ? -3.181 -18.144 -8.207 1.00 78.81 312 GLU A C 1
ATOM 2490 O O . GLU A 1 312 ? -3.264 -18.536 -7.036 1.00 78.81 312 GLU A O 1
ATOM 2495 N N . PRO A 1 313 ? -3.977 -17.174 -8.695 1.00 81.00 313 PRO A N 1
ATOM 2496 C CA . PRO A 1 313 ? -5.152 -16.704 -7.977 1.00 81.00 313 PRO A CA 1
ATOM 2497 C C . PRO A 1 313 ? -6.048 -17.900 -7.656 1.00 81.00 313 PRO A C 1
ATOM 2499 O O . PRO A 1 313 ? -6.338 -18.710 -8.537 1.00 81.00 313 PRO A O 1
ATOM 2502 N N . PHE A 1 314 ? -6.470 -18.027 -6.403 1.00 84.12 314 PHE A N 1
ATOM 2503 C CA . PHE A 1 314 ? -7.370 -19.098 -5.991 1.00 84.12 314 PHE A CA 1
ATOM 2504 C C . PHE A 1 314 ? -8.665 -18.499 -5.462 1.00 84.12 314 PHE A C 1
ATOM 2506 O O . PHE A 1 314 ? -8.649 -17.517 -4.720 1.00 84.12 314 PHE A O 1
ATOM 2513 N N . ASP A 1 315 ? -9.792 -19.107 -5.814 1.00 86.81 315 ASP A N 1
ATOM 2514 C CA . ASP A 1 315 ? -11.078 -18.704 -5.266 1.00 86.81 315 ASP A CA 1
ATOM 2515 C C . ASP A 1 315 ? -11.232 -19.253 -3.845 1.00 86.81 315 ASP A C 1
ATOM 2517 O O . ASP A 1 315 ? -11.064 -20.449 -3.585 1.00 86.81 315 ASP A O 1
ATOM 2521 N N . ILE A 1 316 ? -11.545 -18.366 -2.901 1.00 86.88 316 ILE A N 1
ATOM 2522 C CA . ILE A 1 316 ? -11.811 -18.755 -1.517 1.00 86.88 316 ILE A CA 1
ATOM 2523 C C . ILE A 1 316 ? -13.169 -19.466 -1.485 1.00 86.88 316 ILE A C 1
ATOM 2525 O O . ILE A 1 316 ? -14.153 -18.883 -1.945 1.00 86.88 316 ILE A O 1
ATOM 2529 N N . PRO A 1 317 ? -13.266 -20.679 -0.910 1.00 90.75 317 PRO A N 1
ATOM 2530 C CA . PRO A 1 317 ? -14.543 -21.359 -0.747 1.00 90.75 317 PRO A CA 1
ATOM 2531 C C . PRO A 1 317 ? -15.559 -20.465 -0.031 1.00 90.75 317 PRO A C 1
ATOM 2533 O O . PRO A 1 317 ? -15.306 -19.997 1.081 1.00 90.75 317 PRO A O 1
ATOM 2536 N N . GLU A 1 318 ? -16.720 -20.258 -0.652 1.00 88.62 318 GLU A N 1
ATOM 2537 C CA . GLU A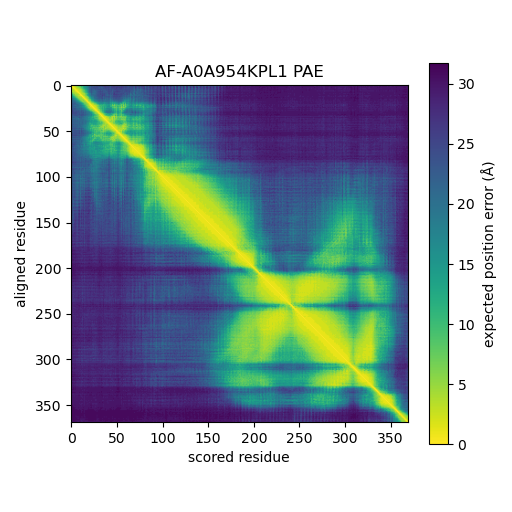 1 318 ? -17.754 -19.333 -0.166 1.00 88.62 318 GLU A CA 1
ATOM 2538 C C . GLU A 1 318 ? -18.206 -19.667 1.263 1.00 88.62 318 GLU A C 1
ATOM 2540 O O . GLU A 1 318 ? -18.353 -18.775 2.093 1.00 88.62 318 GLU A O 1
ATOM 2545 N N . PHE A 1 319 ? -18.270 -20.958 1.601 1.00 91.62 319 PHE A N 1
ATOM 2546 C CA . PHE A 1 319 ? -18.568 -21.433 2.954 1.00 91.62 319 PHE A CA 1
ATOM 2547 C C . PHE A 1 319 ? -17.591 -20.908 4.022 1.00 91.62 319 PHE A C 1
ATOM 2549 O O . PHE A 1 319 ? -18.004 -20.589 5.135 1.00 91.62 319 PHE A O 1
ATOM 2556 N N . LEU A 1 320 ? -16.292 -20.800 3.712 1.00 88.62 320 LEU A N 1
ATOM 2557 C CA . LEU A 1 320 ? -15.313 -20.260 4.661 1.00 88.62 320 LEU A CA 1
ATOM 2558 C C . LEU A 1 320 ? -15.522 -18.759 4.858 1.00 88.62 320 LEU A C 1
ATOM 2560 O O . LEU A 1 320 ? -15.504 -18.289 5.994 1.00 88.62 320 LEU A O 1
ATOM 2564 N N . LEU A 1 321 ? -15.753 -18.013 3.773 1.00 89.31 321 LEU A N 1
ATOM 2565 C CA . LEU A 1 321 ? -16.066 -16.585 3.863 1.00 89.31 321 LEU A CA 1
ATOM 2566 C C . LEU A 1 321 ? -17.329 -16.356 4.690 1.00 89.31 321 LEU A C 1
ATOM 2568 O O . LEU A 1 321 ? -17.320 -15.500 5.571 1.00 89.31 321 LEU A O 1
ATOM 2572 N N . GLU A 1 322 ? -18.369 -17.155 4.462 1.00 92.00 322 GLU A N 1
ATOM 2573 C CA . GLU A 1 322 ? -19.618 -17.079 5.209 1.00 92.00 322 GLU A CA 1
ATOM 2574 C C . GLU A 1 322 ? -19.388 -17.342 6.702 1.00 92.00 322 GLU A C 1
ATOM 2576 O O . GLU A 1 322 ? -19.782 -16.522 7.525 1.00 92.00 322 GLU A O 1
ATOM 2581 N N . GLN A 1 323 ? -18.651 -18.394 7.079 1.00 89.88 323 GLN A N 1
ATOM 2582 C CA . GLN A 1 323 ? -18.358 -18.672 8.492 1.00 89.88 323 GLN A CA 1
ATOM 2583 C C . GLN A 1 323 ? -17.498 -17.597 9.173 1.00 89.88 323 GLN A C 1
ATOM 2585 O O . GLN A 1 323 ? -17.675 -17.310 10.363 1.00 89.88 323 GLN A O 1
ATOM 2590 N N . PHE A 1 324 ? -16.549 -16.994 8.451 1.00 86.88 324 PHE A N 1
ATOM 2591 C CA . PHE A 1 324 ? -15.711 -15.929 9.006 1.00 86.88 324 PHE A CA 1
ATOM 2592 C C . PHE A 1 324 ? -16.425 -14.576 9.076 1.00 86.88 324 PHE A C 1
ATOM 2594 O O . PHE A 1 324 ? -16.165 -13.818 10.013 1.00 86.88 324 PHE A O 1
ATOM 2601 N N . ALA A 1 325 ? -17.332 -14.296 8.140 1.00 89.62 325 ALA A N 1
ATOM 2602 C CA . ALA A 1 325 ? -18.157 -13.092 8.121 1.00 89.62 325 ALA A CA 1
ATOM 2603 C C . ALA A 1 325 ? -19.395 -13.194 9.029 1.00 89.62 325 ALA A C 1
ATOM 2605 O O . ALA A 1 325 ? -19.944 -12.169 9.434 1.00 89.62 325 ALA A O 1
ATOM 2606 N N . GLN A 1 326 ? -19.836 -14.404 9.380 1.00 91.00 326 GLN A N 1
ATOM 2607 C CA . GLN A 1 326 ? -21.005 -14.604 10.228 1.00 91.00 326 GLN A CA 1
ATOM 2608 C C . GLN A 1 326 ? -20.811 -13.963 11.609 1.00 91.00 326 GLN A C 1
ATOM 2610 O O . GLN A 1 326 ? -19.835 -14.233 12.323 1.00 91.00 326 GLN A O 1
ATOM 2615 N N . GLY A 1 327 ? -21.774 -13.121 11.994 1.00 86.31 327 GLY A N 1
ATOM 2616 C CA . GLY A 1 327 ? -21.795 -12.451 13.292 1.00 86.31 327 GLY A CA 1
ATOM 2617 C C . GLY A 1 327 ? -20.806 -11.295 13.442 1.00 86.31 327 GLY A C 1
ATOM 2618 O O . GLY A 1 327 ? -20.654 -10.792 14.559 1.00 86.31 327 GLY A O 1
ATOM 2619 N N . LEU A 1 328 ? -20.132 -10.889 12.360 1.00 88.81 328 LEU A N 1
ATOM 2620 C CA . LEU A 1 328 ? -19.161 -9.800 12.356 1.00 88.81 328 LEU A CA 1
ATOM 2621 C C . LEU A 1 328 ? -19.879 -8.457 12.539 1.00 88.81 328 LEU A C 1
ATOM 2623 O O . LEU A 1 328 ? -20.719 -8.087 11.722 1.00 88.81 328 LEU A O 1
ATOM 2627 N N . PHE A 1 329 ? -19.548 -7.726 13.605 1.00 86.44 329 PHE A N 1
ATOM 2628 C CA . PHE A 1 329 ? -20.160 -6.429 13.930 1.00 86.44 329 PHE A CA 1
ATOM 2629 C C . PHE A 1 329 ? -21.682 -6.462 14.129 1.00 86.44 329 PHE A C 1
ATOM 2631 O O . PHE A 1 329 ? -22.328 -5.413 14.101 1.00 86.44 329 PHE A O 1
ATOM 2638 N N . GLU A 1 330 ? -22.270 -7.634 14.373 1.00 86.88 330 GLU A N 1
ATOM 2639 C CA . GLU A 1 330 ? -23.656 -7.698 14.823 1.00 86.88 330 GLU A CA 1
ATOM 2640 C C . GLU A 1 330 ? -23.740 -7.082 16.219 1.00 86.88 330 GLU A C 1
ATOM 2642 O O . GLU A 1 330 ? -23.325 -7.678 17.220 1.00 86.88 330 GLU A O 1
ATOM 2647 N N . SER A 1 331 ? -24.291 -5.873 16.281 1.00 69.06 331 SER A N 1
ATOM 2648 C CA . SER A 1 331 ? -24.754 -5.280 17.522 1.00 69.06 331 SER A CA 1
ATOM 2649 C C . SER A 1 331 ? -25.827 -6.205 18.076 1.00 69.06 331 SER A C 1
ATOM 2651 O O . SER A 1 331 ? -26.907 -6.345 17.500 1.00 69.06 331 SER A O 1
ATOM 2653 N N . GLY A 1 332 ? -25.507 -6.894 19.177 1.00 63.56 332 GLY A N 1
ATOM 2654 C CA . GLY A 1 332 ? -26.501 -7.658 19.916 1.00 63.56 332 GLY A CA 1
ATOM 2655 C C . GLY A 1 332 ? -27.679 -6.728 20.149 1.00 63.56 332 GLY A C 1
ATOM 2656 O O . GLY A 1 332 ? -27.486 -5.635 20.677 1.00 63.56 332 GLY A O 1
ATOM 2657 N N . ALA A 1 333 ? -28.859 -7.093 19.640 1.00 53.81 333 ALA A N 1
ATOM 2658 C CA . ALA A 1 333 ? -30.046 -6.266 19.755 1.00 53.81 333 ALA A CA 1
ATOM 2659 C C . ALA A 1 333 ? -30.208 -5.910 21.232 1.00 53.81 333 A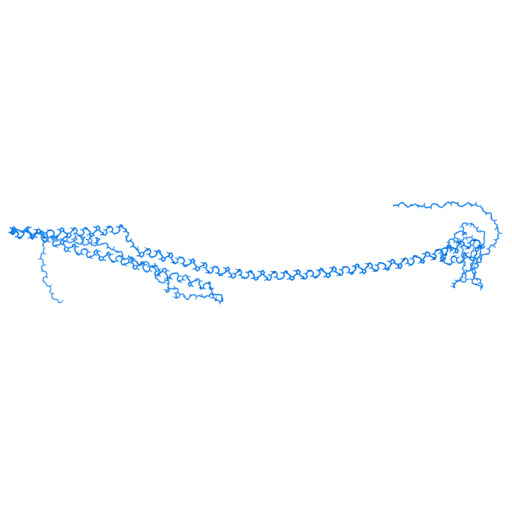LA A C 1
ATOM 2661 O O . ALA A 1 333 ? -30.517 -6.781 22.043 1.00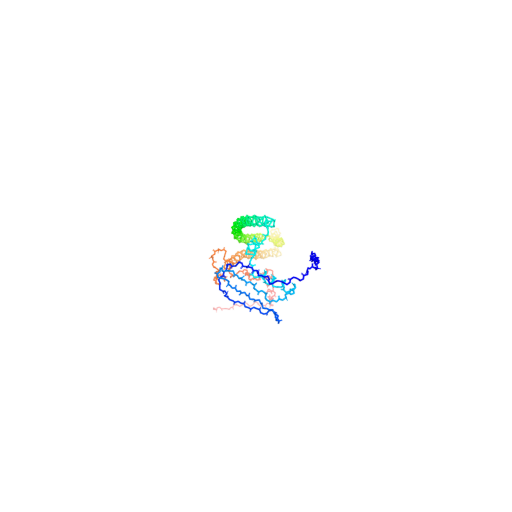 53.81 333 ALA A O 1
ATOM 2662 N N . SER A 1 334 ? -29.903 -4.655 21.570 1.00 52.06 334 SER A N 1
ATOM 2663 C CA . SER A 1 334 ? -29.972 -4.137 22.927 1.00 52.06 334 SER A CA 1
ATOM 2664 C C . SER A 1 334 ? -31.382 -4.417 23.422 1.00 52.06 334 SER A C 1
ATOM 2666 O O . SER A 1 334 ? -32.346 -3.772 22.999 1.00 52.06 334 SER A O 1
ATOM 2668 N N . SER A 1 335 ? -31.531 -5.446 24.260 1.00 51.03 335 SER A N 1
ATOM 2669 C CA . SER A 1 335 ? -32.761 -5.640 25.003 1.00 51.03 335 SER A CA 1
ATOM 2670 C C . SER A 1 335 ? -32.870 -4.393 25.853 1.00 51.03 335 SER A C 1
ATOM 2672 O O . SER A 1 335 ? -32.037 -4.186 26.732 1.00 51.03 335 SER A O 1
ATOM 2674 N N . LYS A 1 336 ? -33.817 -3.527 25.501 1.00 50.41 336 LYS A N 1
ATOM 2675 C CA . LYS A 1 336 ? -34.121 -2.279 26.189 1.00 50.41 336 LYS A CA 1
ATOM 2676 C C . LYS A 1 336 ? -34.016 -2.525 27.696 1.00 50.41 336 LYS A C 1
ATOM 2678 O O . LYS A 1 336 ? -34.831 -3.255 28.254 1.00 50.41 336 LYS A O 1
ATOM 2683 N N . THR A 1 337 ? -32.951 -2.026 28.315 1.00 53.78 337 THR A N 1
ATOM 2684 C CA . THR A 1 337 ? -32.738 -2.193 29.749 1.00 53.78 337 THR A CA 1
ATOM 2685 C C . THR A 1 337 ? -33.720 -1.248 30.426 1.00 53.78 337 THR A C 1
ATOM 2687 O O . THR A 1 337 ? -33.427 -0.061 30.564 1.00 53.78 337 THR A O 1
ATOM 2690 N N . ASP A 1 338 ? -34.922 -1.743 30.736 1.00 59.16 338 ASP A N 1
ATOM 2691 C CA . ASP A 1 338 ? -35.934 -0.988 31.478 1.00 59.16 338 ASP A CA 1
ATOM 2692 C C . ASP A 1 338 ? -35.279 -0.497 32.782 1.00 59.16 338 ASP A C 1
ATOM 2694 O O . ASP A 1 338 ? -34.659 -1.264 33.524 1.00 59.16 338 ASP A O 1
ATOM 2698 N N . HIS A 1 339 ? -35.336 0.810 33.039 1.00 60.50 339 HIS A N 1
ATOM 2699 C CA . HIS A 1 339 ? -34.675 1.380 34.213 1.00 60.50 339 HIS A CA 1
ATOM 2700 C C . HIS A 1 339 ? -35.406 0.884 35.482 1.00 60.50 339 HIS A C 1
ATOM 2702 O O . HIS A 1 339 ? -36.637 0.869 35.496 1.00 60.50 339 HIS A O 1
ATOM 2708 N N . PRO A 1 340 ? -34.731 0.587 36.611 1.00 64.94 340 PRO A N 1
ATOM 2709 C CA . PRO A 1 340 ? -35.401 0.118 37.837 1.00 64.94 340 PRO A CA 1
ATOM 2710 C C . PRO A 1 340 ? -36.470 1.088 38.385 1.00 64.94 340 PRO A C 1
ATOM 2712 O O . PRO A 1 340 ? -37.390 0.687 39.099 1.00 64.94 340 PRO A O 1
ATOM 2715 N N . ILE A 1 341 ? -36.389 2.376 38.026 1.00 68.12 341 ILE A N 1
ATOM 2716 C CA . ILE A 1 341 ? -37.431 3.378 38.298 1.00 68.12 341 ILE A CA 1
ATOM 2717 C C . ILE A 1 341 ? -38.681 3.162 37.435 1.00 68.12 341 ILE A C 1
ATOM 2719 O O . ILE A 1 341 ? -39.791 3.373 37.919 1.00 68.12 341 ILE A O 1
ATOM 2723 N N . GLU A 1 342 ? -38.531 2.748 36.181 1.00 70.81 342 GLU A N 1
ATOM 2724 C CA . GLU A 1 342 ? -39.651 2.447 35.285 1.00 70.81 342 GLU A CA 1
ATOM 2725 C C . GLU A 1 342 ? -40.400 1.197 35.756 1.00 70.81 342 GLU A C 1
ATOM 2727 O O . GLU A 1 342 ? -41.634 1.181 35.754 1.00 70.81 342 GLU A O 1
ATOM 2732 N N . ASP A 1 343 ? -39.673 0.213 36.288 1.00 71.94 343 ASP A N 1
ATOM 2733 C CA . ASP A 1 343 ? -40.255 -0.940 36.972 1.00 71.94 343 ASP A CA 1
ATOM 2734 C C . ASP A 1 343 ? -41.010 -0.529 38.238 1.00 71.94 343 ASP A C 1
ATOM 2736 O O . ASP A 1 343 ? -42.171 -0.903 38.417 1.00 71.94 343 ASP A O 1
ATOM 2740 N N . LEU A 1 344 ? -40.424 0.319 39.089 1.00 68.12 344 LEU A N 1
ATOM 2741 C CA . LEU A 1 344 ? -41.125 0.866 40.257 1.00 68.12 344 LEU A CA 1
ATOM 2742 C C . LEU A 1 344 ? -42.381 1.655 39.866 1.00 68.12 344 LEU A C 1
ATOM 2744 O O . LEU A 1 344 ? -43.411 1.531 40.527 1.00 68.12 344 LEU A O 1
ATOM 2748 N N . GLN A 1 345 ? -42.341 2.428 38.781 1.00 76.31 345 GLN A N 1
ATOM 2749 C CA . GLN A 1 345 ? -43.516 3.123 38.257 1.00 76.31 345 GLN A CA 1
ATOM 2750 C C . GLN A 1 345 ? -44.568 2.150 37.716 1.00 76.31 345 GLN A C 1
ATOM 2752 O O . GLN A 1 345 ? -45.764 2.403 37.880 1.00 76.31 345 GLN A O 1
ATOM 2757 N N . ARG A 1 346 ? -44.162 1.036 37.098 1.00 75.06 346 ARG A N 1
ATOM 2758 C CA . ARG A 1 346 ? -45.067 -0.048 36.686 1.00 75.06 346 ARG A CA 1
ATOM 2759 C C . ARG A 1 346 ? -45.743 -0.698 37.885 1.00 75.06 346 ARG A C 1
ATOM 2761 O O . ARG A 1 346 ? -46.970 -0.800 37.884 1.00 75.06 346 ARG A O 1
ATOM 2768 N N . TYR A 1 347 ? -44.983 -1.059 38.917 1.00 75.00 347 TYR A N 1
ATOM 2769 C CA . TYR A 1 347 ? -45.541 -1.612 40.151 1.00 75.00 347 TYR A CA 1
ATOM 2770 C C . TYR A 1 347 ? -46.465 -0.600 40.837 1.00 75.00 347 TYR A C 1
ATOM 2772 O O . TYR A 1 347 ? -47.597 -0.935 41.174 1.00 75.00 347 TYR A O 1
ATOM 2780 N N . ALA A 1 348 ? -46.063 0.669 40.952 1.00 74.62 348 ALA A N 1
ATOM 2781 C CA . ALA A 1 348 ? -46.907 1.724 41.513 1.00 74.62 348 ALA A CA 1
ATOM 2782 C C . ALA A 1 348 ? -48.209 1.921 40.714 1.00 74.62 348 ALA A C 1
ATOM 2784 O O . ALA A 1 348 ? -49.274 2.099 41.305 1.00 74.62 348 ALA A O 1
ATOM 2785 N N . LYS A 1 349 ? -48.160 1.837 39.377 1.00 75.38 349 LYS A N 1
ATOM 2786 C CA . LYS A 1 349 ? -49.354 1.857 38.513 1.00 75.38 349 LYS A CA 1
ATOM 2787 C C . LYS A 1 349 ? -50.239 0.621 38.713 1.00 75.38 349 LYS A C 1
ATOM 2789 O O . LYS A 1 349 ? -51.459 0.764 38.689 1.00 75.38 349 LYS A O 1
ATOM 2794 N N . GLN A 1 350 ? -49.664 -0.561 38.947 1.00 75.31 350 GLN A N 1
ATOM 2795 C CA . GLN A 1 350 ? -50.424 -1.769 39.292 1.00 75.31 350 GLN A CA 1
ATOM 2796 C C . GLN A 1 350 ? -51.107 -1.646 40.661 1.00 75.31 350 GLN A C 1
ATOM 2798 O O . GLN A 1 350 ? -52.292 -1.952 40.767 1.00 75.31 350 GLN A O 1
ATOM 2803 N N . PHE A 1 351 ? -50.426 -1.109 41.677 1.00 65.94 351 PHE A N 1
ATOM 2804 C CA . PHE A 1 351 ? -51.026 -0.854 42.993 1.00 65.94 351 PHE A CA 1
ATOM 2805 C C . PHE A 1 351 ? -52.120 0.217 42.946 1.00 65.94 351 PHE A C 1
ATOM 2807 O O . PHE A 1 351 ? -53.147 0.070 43.598 1.00 65.94 351 PHE A O 1
ATOM 2814 N N . LYS A 1 352 ? -51.974 1.251 42.107 1.00 60.25 352 LYS A N 1
ATOM 2815 C CA . LYS A 1 352 ? -53.031 2.254 41.878 1.00 60.25 352 LYS A CA 1
ATOM 2816 C C . LYS A 1 352 ? -54.295 1.666 41.239 1.00 60.25 352 LYS A C 1
ATOM 2818 O O . LYS A 1 352 ? -55.363 2.253 41.369 1.00 60.25 352 LYS A O 1
ATOM 2823 N N . LYS A 1 353 ? -54.174 0.527 40.547 1.00 54.81 353 LYS A N 1
ATOM 2824 C CA . LYS A 1 353 ? -55.297 -0.221 39.962 1.00 54.81 353 LYS A CA 1
ATOM 2825 C C . LYS A 1 353 ? -55.960 -1.173 40.973 1.00 54.81 353 LYS A C 1
ATOM 2827 O O . LYS A 1 353 ? -57.078 -1.614 40.738 1.00 54.81 353 LYS A O 1
ATOM 2832 N N . LEU A 1 354 ? -55.308 -1.437 42.108 1.00 49.03 354 LEU A N 1
ATOM 2833 C CA . LEU A 1 354 ? -55.843 -2.151 43.272 1.00 49.03 354 LEU A CA 1
ATOM 2834 C C . LEU A 1 354 ? -56.414 -1.158 44.300 1.00 49.03 354 LEU A C 1
ATOM 2836 O O . LEU A 1 354 ? -56.072 -1.176 45.478 1.00 49.03 354 LEU A O 1
ATOM 2840 N N . THR A 1 355 ? -57.298 -0.260 43.869 1.00 43.00 355 THR A N 1
ATOM 2841 C CA . THR A 1 355 ? -58.203 0.409 44.811 1.00 43.00 355 THR A CA 1
ATOM 2842 C C . THR A 1 355 ? -59.252 -0.593 45.270 1.00 43.00 355 THR A C 1
ATOM 2844 O O . THR A 1 355 ? -60.091 -1.041 44.490 1.00 43.00 355 THR A O 1
ATOM 2847 N N . VAL A 1 356 ? -59.156 -0.940 46.548 1.00 49.34 356 VAL A N 1
ATOM 2848 C CA . VAL A 1 356 ? -60.097 -1.750 47.319 1.00 49.34 356 VAL A CA 1
ATOM 2849 C C . VAL A 1 356 ? -61.477 -1.082 47.286 1.00 49.34 356 VAL A C 1
ATOM 2851 O O . VAL A 1 356 ? -61.636 0.041 47.762 1.00 49.34 356 VAL A O 1
ATOM 2854 N N . GLY A 1 357 ? -62.467 -1.763 46.700 1.00 38.22 357 GLY A N 1
ATOM 2855 C CA . GLY A 1 357 ? -63.883 -1.439 46.897 1.00 38.22 357 GLY A CA 1
ATOM 2856 C C . GLY A 1 357 ? -64.296 -1.698 48.354 1.00 38.22 357 GLY A C 1
ATOM 2857 O O . GLY A 1 357 ? -63.642 -2.489 49.037 1.00 38.22 357 GLY A O 1
ATOM 2858 N N . PRO A 1 358 ? -65.340 -1.030 48.871 1.00 49.97 358 PRO A N 1
ATOM 2859 C CA . PRO A 1 358 ? -65.686 -1.110 50.282 1.00 49.97 358 PRO A CA 1
ATOM 2860 C C . PRO A 1 358 ? -66.126 -2.534 50.646 1.00 49.97 358 PRO A C 1
ATOM 2862 O O . PRO A 1 358 ? -67.089 -3.046 50.092 1.00 49.97 358 PRO A O 1
ATOM 2865 N N . VAL A 1 359 ? -65.388 -3.137 51.581 1.00 50.34 359 VAL A N 1
ATOM 2866 C CA . VAL A 1 359 ? -65.760 -4.253 52.468 1.00 50.34 359 VAL A CA 1
ATOM 2867 C C . VAL A 1 359 ? -66.616 -5.364 51.841 1.00 50.34 359 VAL A C 1
ATOM 2869 O O . VAL A 1 359 ? -67.842 -5.305 51.819 1.00 50.34 359 VAL A O 1
ATOM 2872 N N . SER A 1 360 ? -65.972 -6.475 51.489 1.00 32.03 360 SER A N 1
ATOM 2873 C CA . SER A 1 360 ? -66.545 -7.818 51.653 1.00 32.03 360 SER A CA 1
ATOM 2874 C C . SER A 1 360 ? -65.396 -8.793 51.890 1.00 32.03 360 SER A C 1
ATOM 2876 O O . SER A 1 360 ? -64.665 -9.148 50.969 1.00 32.03 360 SER A O 1
ATOM 2878 N N . ILE A 1 361 ? -65.193 -9.189 53.146 1.00 47.16 361 ILE A N 1
ATOM 2879 C CA . ILE A 1 361 ? -64.434 -10.399 53.457 1.00 47.16 361 ILE A CA 1
ATOM 2880 C C . ILE A 1 361 ? -65.378 -11.551 53.108 1.00 47.16 361 ILE A C 1
ATOM 2882 O O . ILE A 1 361 ? -66.213 -11.925 53.923 1.00 47.16 361 ILE A O 1
ATOM 2886 N N . GLU A 1 362 ? -65.288 -12.077 51.889 1.00 33.81 362 GLU A N 1
ATOM 2887 C CA . GLU A 1 362 ? -65.743 -13.439 51.615 1.00 33.81 362 GLU A CA 1
ATOM 2888 C C . GLU A 1 362 ? -64.520 -14.346 51.672 1.00 33.81 362 GLU A C 1
ATOM 2890 O O . GLU A 1 362 ? -63.702 -14.413 50.753 1.00 33.81 362 GLU A O 1
ATOM 2895 N N . SER A 1 363 ? -64.386 -15.039 52.803 1.00 44.50 363 SER A N 1
ATOM 2896 C CA . SER A 1 363 ? -63.608 -16.264 52.875 1.00 44.50 363 SER A CA 1
ATOM 2897 C C . SER A 1 363 ? -64.222 -17.258 51.894 1.00 44.50 363 SER A C 1
ATOM 2899 O O . SER A 1 363 ? -65.286 -17.821 52.157 1.00 44.50 363 SER A O 1
ATOM 2901 N N . LYS A 1 364 ? -63.564 -17.485 50.758 1.00 37.62 364 LYS A N 1
ATOM 2902 C CA . LYS A 1 364 ? -63.891 -18.625 49.911 1.00 37.62 364 LYS A CA 1
ATOM 2903 C C . LYS A 1 364 ? -63.165 -19.849 50.455 1.00 37.62 364 LYS A C 1
ATOM 2905 O O . LYS A 1 364 ? -62.096 -20.217 49.983 1.00 37.62 364 LYS A O 1
ATOM 2910 N N . ASP A 1 365 ? -63.772 -20.436 51.479 1.00 50.50 365 ASP A N 1
ATOM 2911 C CA . ASP A 1 365 ? -63.647 -21.863 51.738 1.00 50.50 365 ASP A CA 1
ATOM 2912 C C . ASP A 1 365 ? -64.516 -22.592 50.702 1.00 50.50 365 ASP A C 1
ATOM 2914 O O . ASP A 1 365 ? -65.711 -22.322 50.569 1.00 50.50 365 ASP A O 1
ATOM 2918 N N . SER A 1 366 ? -63.872 -23.432 49.895 1.00 39.06 366 SER A N 1
ATOM 2919 C CA . SER A 1 366 ? -64.389 -24.492 49.002 1.00 39.06 366 SER A CA 1
ATOM 2920 C C . SER A 1 366 ? -63.367 -24.638 47.869 1.00 39.06 366 SER A C 1
ATOM 2922 O O . SER A 1 366 ? -63.103 -23.690 47.141 1.00 39.06 366 SER A O 1
ATOM 2924 N N . GLY A 1 367 ? -62.706 -25.759 47.631 1.00 35.56 367 GLY A N 1
ATOM 2925 C CA . GLY A 1 367 ? -62.915 -27.124 48.071 1.00 35.56 367 GLY A CA 1
ATOM 2926 C C . GLY A 1 367 ? -62.249 -28.010 47.016 1.00 35.56 367 GLY A C 1
ATOM 2927 O O . GLY A 1 367 ? -62.495 -27.826 45.831 1.00 35.56 367 GLY A O 1
ATOM 2928 N N . VAL A 1 368 ? -61.355 -28.890 47.466 1.00 40.50 368 VAL A N 1
ATOM 2929 C CA . VAL A 1 368 ? -61.091 -30.245 46.951 1.00 40.50 368 VAL A CA 1
ATOM 2930 C C . VAL A 1 368 ? -61.587 -30.536 45.519 1.00 40.50 368 VAL A C 1
ATOM 2932 O O . VAL A 1 368 ? -62.772 -30.788 45.314 1.00 40.50 368 VAL A O 1
ATOM 2935 N N . MET A 1 369 ? -60.672 -30.597 44.549 1.00 37.47 369 MET A N 1
ATOM 2936 C CA . MET A 1 369 ? -59.993 -31.836 44.120 1.00 37.47 369 MET A CA 1
ATOM 2937 C C . MET A 1 369 ? -58.696 -31.509 43.388 1.00 37.47 369 MET A C 1
ATOM 2939 O O . MET A 1 369 ? -58.699 -30.536 42.601 1.00 37.47 369 MET A O 1
#

Nearest PDB structures (foldseek):
  3ja6-assembly1_I  TM=3.892E-01  e=5.822E+00  Escherichia coli

Radius of gyration: 77.06 Å; Cα contacts (8 Å, |Δi|>4): 159; chains: 1; bounding box: 138×70×204 Å